Protein AF-A0AAW0Y5A7-F1 (afdb_monomer_lite)

Foldseek 3Di:
DPPLLVVLVVVLVVLLVLLLVQFQVLDPVNLVVLVVVLVVLVVCLVDCVCVVNPVLSSLLSSLSSLLSNLRNLFLVLDPVSVVSLVVQVVVDDPVCPSCAPQSVVSSVNSVCRNCPVNSQKTFANPPQLSVLCCLLSVSDGARDPPGCPPHRNVSVVSNVVRIAGFFAWEAEPVPRHTAKWKKKWFFDDDPVDDGDIDIDIDRDGDGDLVGTAKIWTQPDPQDGQWDIDIDGPVDPSSVVVSVCSVVVSHHHIYGAFQAETPPPDDDPVLRVVSSVLLVDPPCLQVDDLVNSCSRGYPCNVVSCCQLVVPDDDDDDDDDDDDDDDDDDDDDDDDDDDDDDDDDDDDDDDDPDPDPPPPPDDPVRVVVSSQLSSQVSLCRNLVDPVSSVLSVLLVVLLVCVLVQDLPSLVSLVSLVVVLVVQVVLVVVLVVVVPPPPDDDDDPDDRPPPSDHNVVSVVSLVSLVVVLVVCCVVCLVVLVCQLVVPPPDDHGSSNSSNCSSQVPDHNVLQPDDDPLVDLVVQLVSCVVVVGDPVSSVVNSCSSPVD

Secondary structure (DSSP, 8-state):
--HHHHHHHHHHHHHHHHHHHTTT---HHHHHHHHHHHHHHHHHTTSTHHHHS-HHHHHHHHHHHHHHHHHHTTTT--HHHHHHHHHHHHT-STT-TT--HHHHHHHHHHHHHHTGGGGTEEE--SHHHHHHHHHHT-S---SSTT--SSS-GGGGGGGGGGEEE-EE-EEETTT-SB--EEEEEEEPP-SS-SS-EEEEEESEEPPPGGGEEEEEES--TTT--B--EEEETTSTHHHHHHHHHHH---EEEPBPTT---SSS-S-HHHHHHHHHHHH-SSTTTT--HHHHHHHSGGGHHHHHHHHTT-S-PPP----------------------------------------------HHHHHHHHHHHHHHHHHHHH--THHHHHHHHHHHHHHHHHTT-TTTHHHHHHHHHHHHHHHHHHHHHHHHTTS-SS----S------SS-HHHHHHHHHHHHHHHHHHHHHHHHHHHHHHTT--SSPPPHHHHHHHHHHTPPPGGGS---S-SS-HHHHHHHHHHTT--HHHHHHHHHHHH--

Sequence (544 aa):
MSTEEAYYNILAGACMVIGLKFAGSSNSEAFQILWKYTRMFTNFTKRSVAELAGKSTIETCLNVILLSLSMVMAGTGDLDVLRIIRYLRSRVGPSNSTVGYGSHLTIHMALGFLYLGGGRFSLGTSNMAIAALLIACFPKFPTHSNDNRYHLQALRHLYVLAAEPRLLMPVDVDTGRLCQVNVTVRFSDTHQYKNQSYEAMAPLMLPELSKLSQVIIEGDAANHRYWPVRFSSQNKTWSVLETILRSGEGLSVKLKDGRYPYGDAPSGFQVQLAHLLTQDKSARWTMKGCVLEEVSGCSARLVSTLVGGSSPFPASSAASISSSSRVPSAATISSSSRVSSTSSTTTTTSTSTSASHLKLDDGEAAFTQALVTIIYEYLSVGKPQAITNWLAALQGVRRVSVLSQRAGLLLWQVKLIARAAHFLHHLTGSSSESAASSEESIGGEPSPLISAEQALSLNKRLELLTDTWLEEVRDEIVRYLKGETEKQYSAKCSFTLVMRDLPLPVNLNEPEGWSDPLALHAALHRARVPSAAISALSKMLFQS

Organism: Cherax quadricarinatus (NCBI:txid27406)

InterPro domains:
  IPR011989 Armadillo-like helical [G3DSA:1.25.10.10] (1-137)
  IPR024990 Anaphase-promoting complex subunit 1 [PTHR12827] (4-484)
  IPR041221 Anaphase-promoting complex subunit 1, C-terminal [PF18122] (355-491)
  IPR048971 Anaphase-promoting complex subunit 1, beta-sandwich domain [PF21282] (166-255)

Structure (mmCIF, N/CA/C/O backbone):
data_AF-A0AAW0Y5A7-F1
#
_entry.id   AF-A0AAW0Y5A7-F1
#
loop_
_atom_site.group_PDB
_atom_site.id
_atom_site.type_symbol
_atom_site.label_atom_id
_atom_site.label_alt_id
_atom_site.label_comp_id
_atom_site.label_asym_id
_atom_site.label_entity_id
_atom_site.label_seq_id
_atom_site.pdbx_PDB_ins_code
_atom_site.Cartn_x
_atom_site.Cartn_y
_atom_site.Cartn_z
_atom_site.occupancy
_atom_site.B_iso_or_equiv
_atom_site.auth_seq_id
_atom_site.auth_comp_id
_atom_site.auth_asym_id
_atom_site.auth_atom_id
_atom_site.pdbx_PDB_model_num
ATOM 1 N N . MET A 1 1 ? 31.344 0.949 -37.507 1.00 56.44 1 MET A N 1
ATOM 2 C CA . MET A 1 1 ? 30.923 1.729 -36.329 1.00 56.44 1 MET A CA 1
ATOM 3 C C . MET A 1 1 ? 32.080 2.607 -35.933 1.00 56.44 1 MET A C 1
ATOM 5 O O . MET A 1 1 ? 33.182 2.083 -35.785 1.00 56.44 1 MET A O 1
ATOM 9 N N . SER A 1 2 ? 31.850 3.908 -35.803 1.00 76.38 2 SER A N 1
ATOM 10 C CA . SER A 1 2 ? 32.816 4.779 -35.132 1.00 76.38 2 SER A CA 1
ATOM 11 C C . SER A 1 2 ? 32.939 4.355 -33.659 1.00 76.38 2 SER A C 1
ATOM 13 O O . SER A 1 2 ? 32.022 3.757 -33.087 1.00 76.38 2 SER A O 1
ATOM 15 N N . THR A 1 3 ? 34.083 4.616 -33.029 1.00 82.44 3 THR A N 1
ATOM 16 C CA . THR A 1 3 ? 34.303 4.305 -31.603 1.00 82.44 3 THR A CA 1
ATOM 17 C C . THR A 1 3 ? 33.256 4.977 -30.705 1.00 82.44 3 THR A C 1
ATOM 19 O O . THR A 1 3 ? 32.826 4.399 -29.706 1.00 82.44 3 THR A O 1
ATOM 22 N N . GLU A 1 4 ? 32.774 6.153 -31.108 1.00 82.69 4 GLU A N 1
ATOM 23 C CA . GLU A 1 4 ? 31.716 6.905 -30.429 1.00 82.69 4 GLU A CA 1
ATOM 24 C C . GLU A 1 4 ? 30.337 6.234 -30.532 1.00 82.69 4 GLU A C 1
ATOM 26 O O . GLU A 1 4 ? 29.626 6.122 -29.532 1.00 82.69 4 GLU A O 1
ATOM 31 N N . GLU A 1 5 ? 29.963 5.708 -31.704 1.00 85.19 5 GLU A N 1
ATOM 32 C CA . GLU A 1 5 ? 28.723 4.934 -31.871 1.00 85.19 5 GLU A CA 1
ATOM 33 C C . GLU A 1 5 ? 28.706 3.693 -30.975 1.00 85.19 5 GLU A C 1
ATOM 35 O O . GLU A 1 5 ? 27.681 3.367 -30.369 1.00 85.19 5 GLU A O 1
ATOM 40 N N . ALA A 1 6 ? 29.836 2.986 -30.881 1.00 89.62 6 ALA A N 1
ATOM 41 C CA . ALA A 1 6 ? 29.956 1.822 -30.010 1.00 89.62 6 ALA A CA 1
ATOM 42 C C . ALA A 1 6 ? 29.779 2.211 -28.537 1.00 89.62 6 ALA A C 1
ATOM 44 O O . ALA A 1 6 ? 29.005 1.569 -27.824 1.00 89.62 6 ALA A O 1
ATOM 45 N N . TYR A 1 7 ? 30.411 3.304 -28.107 1.00 90.62 7 TYR A N 1
ATOM 46 C CA . TYR A 1 7 ? 30.301 3.815 -26.743 1.00 90.62 7 TYR A CA 1
ATOM 47 C C . TYR A 1 7 ? 28.847 4.114 -26.338 1.00 90.62 7 TYR A C 1
ATOM 49 O O . TYR A 1 7 ? 28.381 3.639 -25.298 1.00 90.62 7 TYR A O 1
ATOM 57 N N . TYR A 1 8 ? 28.090 4.833 -27.173 1.00 90.19 8 TYR A N 1
ATOM 58 C CA . TYR A 1 8 ? 26.700 5.176 -26.851 1.00 90.19 8 TYR A CA 1
ATOM 59 C C . TYR A 1 8 ? 25.761 3.967 -26.842 1.00 90.19 8 TYR A C 1
ATOM 61 O O . TYR A 1 8 ? 24.859 3.911 -26.005 1.00 90.19 8 TYR A O 1
ATOM 69 N N . ASN A 1 9 ? 25.974 2.992 -27.728 1.00 92.19 9 ASN A N 1
ATOM 70 C CA . ASN A 1 9 ? 25.183 1.760 -27.737 1.00 92.19 9 ASN A CA 1
ATOM 71 C C . ASN A 1 9 ? 25.470 0.885 -26.506 1.00 92.19 9 ASN A C 1
ATOM 73 O O . ASN A 1 9 ? 24.534 0.338 -25.922 1.00 92.19 9 ASN A O 1
ATOM 77 N N . ILE A 1 10 ? 26.733 0.796 -26.069 1.00 94.69 10 ILE A N 1
ATOM 78 C CA . ILE A 1 10 ? 27.102 0.104 -24.823 1.00 94.69 10 ILE A CA 1
ATOM 79 C C . ILE A 1 10 ? 26.416 0.777 -23.629 1.00 94.69 10 ILE A C 1
ATOM 81 O O . ILE A 1 10 ? 25.827 0.096 -22.788 1.00 94.69 10 ILE A O 1
ATOM 85 N N . LEU A 1 11 ? 26.425 2.111 -23.582 1.00 94.25 11 LEU A N 1
ATOM 86 C CA . LEU A 1 11 ? 25.791 2.869 -22.506 1.00 94.25 11 LEU A CA 1
ATOM 87 C C . LEU A 1 11 ? 24.265 2.680 -22.474 1.00 94.25 11 LEU A C 1
ATOM 89 O O . LEU A 1 11 ? 23.691 2.466 -21.403 1.00 94.25 11 LEU A O 1
ATOM 93 N N . ALA A 1 12 ? 23.607 2.708 -23.636 1.00 94.12 12 ALA A N 1
ATOM 94 C CA . ALA A 1 12 ? 22.174 2.441 -23.745 1.00 94.12 12 ALA A CA 1
ATOM 95 C C . ALA A 1 12 ? 21.827 0.999 -23.336 1.00 94.12 12 ALA A C 1
ATOM 97 O O . ALA A 1 12 ? 20.859 0.785 -22.606 1.00 94.12 12 ALA A O 1
ATOM 98 N N . GLY A 1 13 ? 22.646 0.021 -23.737 1.00 95.19 13 GLY A N 1
ATOM 99 C CA . GLY A 1 13 ? 22.505 -1.375 -23.319 1.00 95.19 13 GLY A CA 1
ATOM 100 C C . GLY A 1 13 ? 22.640 -1.553 -21.805 1.00 95.19 13 GLY A C 1
ATOM 101 O O . GLY A 1 13 ? 21.809 -2.217 -21.189 1.00 95.19 13 GLY A O 1
ATOM 102 N N . ALA A 1 14 ? 23.621 -0.897 -21.179 1.00 96.12 14 ALA A N 1
ATOM 103 C CA . ALA A 1 14 ? 23.781 -0.914 -19.725 1.00 96.12 14 ALA A CA 1
ATOM 104 C C . ALA A 1 14 ? 22.557 -0.318 -19.002 1.00 96.12 14 ALA A C 1
ATOM 106 O O . ALA A 1 14 ? 22.069 -0.898 -18.032 1.00 96.12 14 ALA A O 1
ATOM 107 N N . CYS A 1 15 ? 22.010 0.793 -19.508 1.00 96.19 15 CYS A N 1
ATOM 108 C CA . CYS A 1 15 ? 20.777 1.386 -18.980 1.00 96.19 15 CYS A CA 1
ATOM 109 C C . CYS A 1 15 ? 19.575 0.435 -19.108 1.00 96.19 15 CYS A C 1
ATOM 111 O O . CYS A 1 15 ? 18.790 0.320 -18.167 1.00 96.19 15 CYS A O 1
ATOM 113 N N . MET A 1 16 ? 19.470 -0.294 -20.225 1.00 95.62 16 MET A N 1
ATOM 114 C CA . MET A 1 16 ? 18.424 -1.300 -20.436 1.00 95.62 16 MET A CA 1
ATOM 115 C C . MET A 1 16 ? 18.487 -2.430 -19.413 1.00 95.62 16 MET A C 1
ATOM 117 O O . MET A 1 16 ? 17.465 -2.812 -18.846 1.00 95.62 16 MET A O 1
ATOM 121 N N . VAL A 1 17 ? 19.687 -2.933 -19.126 1.00 96.06 17 VAL A N 1
ATOM 122 C CA . VAL A 1 17 ? 19.883 -3.982 -18.116 1.00 96.06 17 VAL A CA 1
ATOM 123 C C . VAL A 1 17 ? 19.486 -3.489 -16.721 1.00 96.06 17 VAL A C 1
ATOM 125 O O . VAL A 1 17 ? 18.835 -4.225 -15.981 1.00 96.06 17 VAL A O 1
ATOM 128 N N . ILE A 1 18 ? 19.806 -2.237 -16.371 1.00 95.81 18 ILE A N 1
ATOM 129 C CA . ILE A 1 18 ? 19.345 -1.618 -15.115 1.00 95.81 18 ILE A CA 1
ATOM 130 C C . ILE A 1 18 ? 17.810 -1.556 -15.082 1.00 95.81 18 ILE A C 1
ATOM 132 O O . ILE A 1 18 ? 17.209 -1.914 -14.068 1.00 95.81 18 ILE A O 1
ATOM 136 N N . GLY A 1 19 ? 17.183 -1.160 -16.194 1.00 95.56 19 GLY A N 1
ATOM 137 C CA . GLY A 1 19 ? 15.727 -1.118 -16.339 1.00 95.56 19 GLY A CA 1
ATOM 138 C C . GLY A 1 19 ? 15.056 -2.476 -16.126 1.00 95.56 19 GLY A C 1
ATOM 139 O O . GLY A 1 19 ? 14.066 -2.558 -15.406 1.00 95.56 19 GLY A O 1
ATOM 140 N N . LEU A 1 20 ? 15.624 -3.547 -16.689 1.00 95.19 20 LEU A N 1
ATOM 141 C CA . LEU A 1 20 ? 15.127 -4.917 -16.514 1.00 95.19 20 LEU A CA 1
ATOM 142 C C . LEU A 1 20 ? 15.342 -5.440 -15.088 1.00 95.19 20 LEU A C 1
ATOM 144 O O . LEU A 1 20 ? 14.460 -6.091 -14.534 1.00 95.19 20 LEU A O 1
ATOM 148 N N . LYS A 1 21 ? 16.493 -5.138 -14.473 1.00 94.00 21 LYS A N 1
ATOM 149 C CA . LYS A 1 21 ? 16.820 -5.579 -13.107 1.00 94.00 21 LYS A CA 1
ATOM 150 C C . LYS A 1 21 ? 15.901 -4.955 -12.053 1.00 94.00 21 LYS A C 1
ATOM 152 O O . LYS A 1 21 ? 15.527 -5.629 -11.097 1.00 94.00 21 LYS A O 1
ATOM 157 N N . PHE A 1 22 ? 15.568 -3.674 -12.209 1.00 94.19 22 PHE A N 1
ATOM 158 C CA . PHE A 1 22 ? 14.745 -2.914 -11.261 1.00 94.19 22 PHE A CA 1
ATOM 159 C C . PHE A 1 22 ? 13.343 -2.606 -11.801 1.00 94.19 22 PHE A C 1
ATOM 161 O O . PHE A 1 22 ? 12.724 -1.624 -11.379 1.00 94.19 22 PHE A O 1
ATOM 168 N N . ALA A 1 23 ? 12.833 -3.431 -12.721 1.00 94.69 23 ALA A N 1
ATOM 169 C CA . ALA A 1 23 ? 11.511 -3.236 -13.302 1.00 94.69 23 ALA A CA 1
ATOM 170 C C . ALA A 1 23 ? 10.439 -3.170 -12.200 1.00 94.69 23 ALA A C 1
ATOM 172 O O . ALA A 1 23 ? 10.422 -3.977 -11.267 1.00 94.69 23 ALA A O 1
ATOM 173 N N . GLY A 1 24 ? 9.601 -2.133 -12.259 1.00 92.00 24 GLY A N 1
ATOM 174 C CA . GLY A 1 24 ? 8.500 -1.896 -11.328 1.00 92.00 24 GLY A CA 1
ATOM 175 C C . GLY A 1 24 ? 8.884 -1.826 -9.845 1.00 92.00 24 GLY A C 1
ATOM 176 O O . GLY A 1 24 ? 8.023 -2.048 -8.997 1.00 92.00 24 GLY A O 1
ATOM 177 N N . SER A 1 25 ? 10.155 -1.585 -9.507 1.00 89.81 25 SER A N 1
ATOM 178 C CA . SER A 1 25 ? 10.628 -1.548 -8.111 1.00 89.81 25 SER A CA 1
ATOM 179 C C . SER A 1 25 ? 10.602 -0.145 -7.496 1.00 89.81 25 SER A C 1
ATOM 181 O O . SER A 1 25 ? 10.793 -0.008 -6.294 1.00 89.81 25 SER A O 1
ATOM 183 N N . SER A 1 26 ? 10.399 0.901 -8.305 1.00 90.69 26 SER A N 1
ATOM 184 C CA . SER A 1 26 ? 10.417 2.303 -7.867 1.00 90.69 26 SER A CA 1
ATOM 185 C C . SER A 1 26 ? 11.676 2.725 -7.081 1.00 90.69 26 SER A C 1
ATOM 187 O O . SER A 1 26 ? 11.610 3.577 -6.197 1.00 90.69 26 SER A O 1
ATOM 189 N N . ASN A 1 27 ? 12.838 2.137 -7.393 1.00 91.88 27 ASN A N 1
ATOM 190 C CA . ASN A 1 27 ? 14.091 2.437 -6.695 1.00 91.88 27 ASN A CA 1
ATOM 191 C C . ASN A 1 27 ? 14.619 3.837 -7.075 1.00 91.88 27 ASN A C 1
ATOM 193 O O . ASN A 1 27 ? 14.824 4.136 -8.257 1.00 91.88 27 ASN A O 1
ATOM 197 N N . SER A 1 28 ? 14.874 4.673 -6.065 1.00 91.44 28 SER A N 1
ATOM 198 C CA . SER A 1 28 ? 15.345 6.053 -6.216 1.00 91.44 28 SER A CA 1
ATOM 199 C C . SER A 1 28 ? 16.759 6.160 -6.802 1.00 91.44 28 SER A C 1
ATOM 201 O O . SER A 1 28 ? 17.012 7.052 -7.611 1.00 91.44 28 SER A O 1
ATOM 203 N N . GLU A 1 29 ? 17.675 5.249 -6.470 1.00 93.69 29 GLU A N 1
ATOM 204 C CA . GLU A 1 29 ? 19.053 5.273 -6.981 1.00 93.69 29 GLU A CA 1
ATOM 205 C C . GLU A 1 29 ? 19.098 4.940 -8.476 1.00 93.69 29 GLU A C 1
ATOM 207 O O . GLU A 1 29 ? 19.699 5.664 -9.277 1.00 93.69 29 GLU A O 1
ATOM 212 N N . ALA A 1 30 ? 18.395 3.875 -8.876 1.00 94.81 30 ALA A N 1
ATOM 213 C CA . ALA A 1 30 ? 18.281 3.482 -10.279 1.00 94.81 30 ALA A CA 1
ATOM 214 C C . ALA A 1 30 ? 17.618 4.591 -11.113 1.00 94.81 30 ALA A C 1
ATOM 216 O O . ALA A 1 30 ? 18.077 4.902 -12.217 1.00 94.81 30 ALA A O 1
ATOM 217 N N . PHE A 1 31 ? 16.587 5.234 -10.555 1.00 95.62 31 PHE A N 1
ATOM 218 C CA . PHE A 1 31 ? 15.935 6.389 -11.161 1.00 95.62 31 PHE A CA 1
ATOM 219 C C . PHE A 1 31 ? 16.917 7.538 -11.407 1.00 95.62 31 PHE A C 1
ATOM 221 O O . PHE A 1 31 ? 17.007 8.029 -12.531 1.00 95.62 31 PHE A O 1
ATOM 228 N N . GLN A 1 32 ? 17.697 7.941 -10.401 1.00 96.25 32 GLN A N 1
ATOM 229 C CA . GLN A 1 32 ? 18.639 9.059 -10.523 1.00 96.25 32 GLN A CA 1
ATOM 230 C C . GLN A 1 32 ? 19.707 8.814 -11.599 1.00 96.25 32 GLN A C 1
ATOM 232 O O . GLN A 1 32 ? 20.021 9.722 -12.378 1.00 96.25 32 GLN A O 1
ATOM 237 N N . ILE A 1 33 ? 20.237 7.589 -11.685 1.00 96.25 33 ILE A N 1
ATOM 238 C CA . ILE A 1 33 ? 21.233 7.212 -12.697 1.00 96.25 33 ILE A CA 1
ATOM 239 C C . ILE A 1 33 ? 20.629 7.303 -14.104 1.00 96.25 33 ILE A C 1
ATOM 241 O O . ILE A 1 33 ? 21.183 7.978 -14.979 1.00 96.25 33 ILE A O 1
ATOM 245 N N . LEU A 1 34 ? 19.472 6.673 -14.326 1.00 96.06 34 LEU A N 1
ATOM 246 C CA . LEU A 1 34 ? 18.795 6.687 -15.626 1.00 96.06 34 LEU A CA 1
ATOM 247 C C . LEU A 1 34 ? 18.336 8.099 -16.013 1.00 96.06 34 LEU A C 1
ATOM 249 O O . LEU A 1 34 ? 18.455 8.497 -17.174 1.00 96.06 34 LEU A O 1
ATOM 253 N N . TRP A 1 35 ? 17.883 8.894 -15.047 1.00 96.19 35 TRP A N 1
ATOM 254 C CA . TRP A 1 35 ? 17.499 10.289 -15.242 1.00 96.19 35 TRP A CA 1
ATOM 255 C C . TRP A 1 35 ? 18.679 11.157 -15.691 1.00 96.19 35 TRP A C 1
ATOM 257 O O . TRP A 1 35 ? 18.558 11.939 -16.643 1.00 96.19 35 TRP A O 1
ATOM 267 N N . LYS A 1 36 ? 19.850 10.982 -15.063 1.00 95.69 36 LYS A N 1
ATOM 268 C CA . LYS A 1 36 ? 21.093 11.666 -15.446 1.00 95.69 36 LYS A CA 1
ATOM 269 C C . LYS A 1 36 ? 21.465 11.359 -16.898 1.00 95.69 36 LYS A C 1
ATOM 271 O O . LYS A 1 36 ? 21.720 12.291 -17.665 1.00 95.69 36 LYS A O 1
ATOM 276 N N . TYR A 1 37 ? 21.444 10.085 -17.294 1.00 94.69 37 TYR A N 1
ATOM 277 C CA . TYR A 1 37 ? 21.737 9.695 -18.675 1.00 94.69 37 TYR A CA 1
ATOM 278 C C . TYR A 1 37 ? 20.671 10.191 -19.655 1.00 94.69 37 TYR A C 1
ATOM 280 O O . TYR A 1 37 ? 21.016 10.742 -20.696 1.00 94.69 37 TYR A O 1
ATOM 288 N N . THR A 1 38 ? 19.387 10.127 -19.304 1.00 94.06 38 THR A N 1
ATOM 289 C CA . THR A 1 38 ? 18.304 10.656 -20.151 1.00 94.06 38 THR A CA 1
ATOM 290 C C . THR A 1 38 ? 18.513 12.142 -20.461 1.00 94.06 38 THR A C 1
ATOM 292 O O . THR A 1 38 ? 18.435 12.557 -21.621 1.00 94.06 38 THR A O 1
ATOM 295 N N . ARG A 1 39 ? 18.859 12.956 -19.453 1.00 92.56 39 ARG A N 1
ATOM 296 C CA . ARG A 1 39 ? 19.177 14.383 -19.645 1.00 92.56 39 ARG A CA 1
ATOM 297 C C . ARG A 1 39 ? 20.427 14.595 -20.499 1.00 92.56 39 ARG A C 1
ATOM 299 O O . ARG A 1 39 ? 20.427 15.469 -21.366 1.00 92.56 39 ARG A O 1
ATOM 306 N N . MET A 1 40 ? 21.470 13.796 -20.281 1.00 91.06 40 MET A N 1
ATOM 307 C CA . MET A 1 40 ? 22.704 13.841 -21.071 1.00 91.06 40 MET A CA 1
ATOM 308 C C . MET A 1 40 ? 22.424 13.586 -22.560 1.00 91.06 40 MET A C 1
ATOM 310 O O . MET A 1 40 ? 22.776 14.421 -23.393 1.00 91.06 40 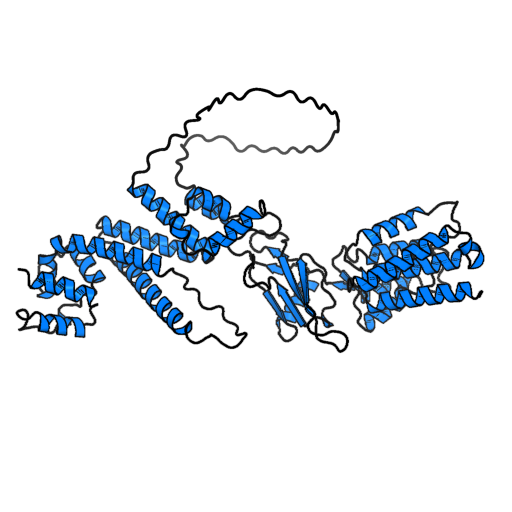MET A O 1
ATOM 314 N N . PHE A 1 41 ? 21.707 12.508 -22.892 1.00 89.62 41 PHE A N 1
ATOM 315 C CA . PHE A 1 41 ? 21.346 12.171 -24.275 1.00 89.62 41 PHE A CA 1
ATOM 316 C C . PHE A 1 41 ? 20.380 13.186 -24.902 1.00 89.62 41 PHE A C 1
ATOM 318 O O . PHE A 1 41 ? 20.531 13.537 -26.071 1.00 89.62 41 PHE A O 1
ATOM 325 N N . THR A 1 42 ? 19.449 13.739 -24.120 1.00 88.50 42 THR A N 1
ATOM 326 C CA . THR A 1 42 ? 18.548 14.805 -24.591 1.00 88.50 42 THR A CA 1
ATOM 327 C C . THR A 1 42 ? 19.318 16.076 -24.976 1.00 88.50 42 THR A C 1
ATOM 329 O O . THR A 1 42 ? 18.969 16.755 -25.945 1.00 88.50 42 THR A O 1
ATOM 332 N N . ASN A 1 43 ? 20.383 16.407 -24.239 1.00 86.25 43 ASN A N 1
ATOM 333 C CA . ASN A 1 43 ? 21.253 17.539 -24.560 1.00 86.25 43 ASN A CA 1
ATOM 334 C C . ASN A 1 43 ? 22.141 17.263 -25.780 1.00 86.25 43 ASN A C 1
ATOM 336 O O . ASN A 1 43 ? 22.416 18.187 -26.546 1.00 86.25 43 ASN A O 1
ATOM 340 N N . PHE A 1 44 ? 22.560 16.013 -25.992 1.00 82.94 44 PHE A N 1
ATOM 341 C CA . PHE A 1 44 ? 23.340 15.630 -27.170 1.00 82.94 44 PHE A CA 1
ATOM 342 C C . PHE A 1 44 ? 22.567 15.776 -28.473 1.00 82.94 44 PHE A C 1
ATOM 344 O O . PHE A 1 44 ? 23.160 16.217 -29.453 1.00 82.94 44 PHE A O 1
ATOM 351 N N . THR A 1 45 ? 21.249 15.550 -28.482 1.00 75.12 45 THR A N 1
ATOM 352 C CA . THR A 1 45 ? 20.446 15.796 -29.692 1.00 75.12 45 THR A CA 1
ATOM 353 C C . THR A 1 45 ? 20.474 17.264 -30.150 1.00 75.12 45 THR A C 1
ATOM 355 O O . THR A 1 45 ? 20.190 17.542 -31.308 1.00 75.12 45 THR A O 1
ATOM 358 N N . LYS A 1 46 ? 20.807 18.216 -29.265 1.00 71.88 46 LYS A N 1
ATOM 359 C CA . LYS A 1 46 ? 20.856 19.657 -29.581 1.00 71.88 46 LYS A CA 1
ATOM 360 C C . LYS A 1 46 ? 22.234 20.147 -30.048 1.00 71.88 46 LYS A C 1
ATOM 362 O O . LYS A 1 46 ? 22.343 21.297 -30.459 1.00 71.88 46 LYS A O 1
ATOM 367 N N . ARG A 1 47 ? 23.291 19.336 -29.923 1.00 73.12 47 ARG A N 1
ATOM 368 C CA . ARG A 1 47 ? 24.688 19.734 -30.188 1.00 73.12 47 ARG A CA 1
ATOM 369 C C . ARG A 1 47 ? 25.232 19.050 -31.449 1.00 73.12 47 ARG A C 1
ATOM 371 O O . ARG A 1 47 ? 24.747 17.992 -31.837 1.00 73.12 47 ARG A O 1
ATOM 378 N N . SER A 1 48 ? 26.301 19.605 -32.027 1.00 61.44 48 SER A N 1
ATOM 379 C CA . SER A 1 48 ? 27.024 19.041 -33.188 1.00 61.44 48 SER A CA 1
ATOM 380 C C . SER A 1 48 ? 27.615 17.641 -32.949 1.00 61.44 48 SER A C 1
ATOM 382 O O . SER A 1 48 ? 27.940 16.940 -33.898 1.00 61.44 48 SER A O 1
ATOM 384 N N . VAL A 1 49 ? 27.672 17.178 -31.694 1.00 63.47 49 VAL A N 1
ATOM 385 C CA . VAL A 1 49 ? 28.031 15.794 -31.318 1.00 63.47 49 VAL A CA 1
ATOM 386 C C . VAL A 1 49 ? 27.122 14.762 -32.003 1.00 63.47 49 VAL A C 1
ATOM 388 O O . VAL A 1 49 ? 27.547 13.646 -32.290 1.00 63.47 49 VAL A O 1
ATOM 391 N N . ALA A 1 50 ? 25.882 15.139 -32.335 1.00 64.94 50 ALA A N 1
ATOM 392 C CA . ALA A 1 50 ? 24.967 14.252 -33.042 1.00 64.94 50 ALA A CA 1
ATOM 393 C C . ALA A 1 50 ? 25.321 14.009 -34.516 1.00 64.94 50 ALA A C 1
ATOM 395 O O . ALA A 1 50 ? 24.832 13.050 -35.110 1.00 64.94 50 ALA A O 1
ATOM 396 N N . GLU A 1 51 ? 26.172 14.844 -35.107 1.00 66.44 51 GLU A N 1
ATOM 397 C CA . GLU A 1 51 ? 26.651 14.665 -36.482 1.00 66.44 51 GLU A CA 1
ATOM 398 C C . GLU A 1 51 ? 27.834 13.697 -36.553 1.00 66.44 51 GLU A C 1
ATOM 400 O O . GLU A 1 51 ? 27.964 12.987 -37.544 1.00 66.44 51 GLU A O 1
ATOM 405 N N . LEU A 1 52 ? 28.622 13.593 -35.477 1.00 68.94 52 LEU A N 1
ATOM 406 C CA . LEU A 1 52 ? 29.803 12.726 -35.398 1.00 68.94 52 LEU A CA 1
ATOM 407 C C . LEU A 1 52 ? 29.447 11.256 -35.101 1.00 68.94 52 LEU A C 1
ATOM 409 O O . LEU A 1 52 ? 30.015 10.339 -35.691 1.00 68.94 52 LEU A O 1
ATOM 413 N N . ALA A 1 53 ? 28.452 11.031 -34.237 1.00 70.12 53 ALA A N 1
ATOM 414 C CA . ALA A 1 53 ? 28.006 9.694 -33.823 1.00 70.12 53 ALA A CA 1
ATOM 415 C C . ALA A 1 53 ? 26.718 9.203 -34.519 1.00 70.12 53 ALA A C 1
ATOM 417 O O . ALA A 1 53 ? 26.197 8.137 -34.192 1.00 70.12 53 ALA A O 1
ATOM 418 N N . GLY A 1 54 ? 26.174 9.987 -35.454 1.00 81.25 54 GLY A N 1
ATOM 419 C CA . GLY A 1 54 ? 24.933 9.681 -36.164 1.00 81.25 54 GLY A CA 1
ATOM 420 C C . GLY A 1 54 ? 23.667 10.046 -35.376 1.00 81.25 54 GLY A C 1
ATOM 421 O O . GLY A 1 54 ? 23.361 9.486 -34.319 1.00 81.25 54 GLY A O 1
ATOM 422 N N . LYS A 1 55 ? 22.862 10.960 -35.937 1.00 83.00 55 LYS A N 1
ATOM 423 C CA . LYS A 1 55 ? 21.632 11.469 -35.299 1.00 83.00 55 LYS A CA 1
ATOM 424 C C . LYS A 1 55 ? 20.606 10.360 -35.022 1.00 83.00 55 LYS A C 1
ATOM 426 O O . LYS A 1 55 ? 19.923 10.399 -34.002 1.00 83.00 55 LYS A O 1
ATOM 431 N N . SER A 1 56 ? 20.519 9.356 -35.898 1.00 85.31 56 SER A N 1
ATOM 432 C CA . SER A 1 56 ? 19.631 8.197 -35.733 1.00 85.31 56 SER A CA 1
ATOM 433 C C . SER A 1 56 ? 20.058 7.298 -34.570 1.00 85.31 56 SER A C 1
ATOM 435 O O . SER A 1 56 ? 19.212 6.898 -33.773 1.00 85.31 56 SER A O 1
ATOM 437 N N . THR A 1 57 ? 21.358 7.025 -34.427 1.00 88.31 57 THR A N 1
ATOM 438 C CA . THR A 1 57 ? 21.909 6.195 -33.346 1.00 88.31 57 THR A CA 1
ATOM 439 C C . THR A 1 57 ? 21.625 6.819 -31.983 1.00 88.31 57 THR A C 1
ATOM 441 O O . THR A 1 57 ? 21.087 6.153 -31.098 1.00 88.31 57 THR A O 1
ATOM 444 N N . ILE A 1 58 ? 21.886 8.121 -31.827 1.00 89.44 58 ILE A N 1
ATOM 445 C CA . ILE A 1 58 ? 21.604 8.844 -30.578 1.00 89.44 58 ILE A CA 1
ATOM 446 C C . ILE A 1 58 ? 20.113 8.819 -30.243 1.00 89.44 58 ILE A C 1
ATOM 448 O O . ILE A 1 58 ? 19.764 8.597 -29.083 1.00 89.44 58 ILE A O 1
ATOM 452 N N . GLU A 1 59 ? 19.236 8.999 -31.234 1.00 89.31 59 GLU A N 1
ATOM 453 C CA . GLU A 1 59 ? 17.790 8.936 -31.009 1.00 89.31 59 GLU A CA 1
ATOM 454 C C . GLU A 1 59 ? 17.358 7.535 -30.553 1.00 89.31 59 GLU A C 1
ATOM 456 O O . GLU A 1 59 ? 16.585 7.401 -29.605 1.00 89.31 59 GLU A O 1
ATOM 461 N N . THR A 1 60 ? 17.906 6.473 -31.153 1.00 91.06 60 THR A N 1
ATOM 462 C CA . THR A 1 60 ? 17.621 5.100 -30.707 1.00 91.06 60 THR A CA 1
ATOM 463 C C . THR A 1 60 ? 18.119 4.827 -29.288 1.00 91.06 60 THR A C 1
ATOM 465 O O . THR A 1 60 ? 17.376 4.248 -28.495 1.00 91.06 60 THR A O 1
ATOM 468 N N . CYS A 1 61 ? 19.314 5.303 -28.925 1.00 92.62 61 CYS A N 1
ATOM 469 C CA . CYS A 1 61 ? 19.845 5.188 -27.566 1.00 92.62 61 CYS A CA 1
ATOM 470 C C . CYS A 1 61 ? 18.982 5.951 -26.554 1.00 92.62 61 CYS A C 1
ATOM 472 O O . CYS A 1 61 ? 18.659 5.415 -25.495 1.00 92.62 61 CYS A O 1
ATOM 474 N N . LEU A 1 62 ? 18.556 7.172 -26.892 1.00 93.25 62 LEU A N 1
ATOM 475 C CA . LEU A 1 62 ? 17.665 7.976 -26.056 1.00 93.25 62 LEU A CA 1
ATOM 476 C C . LEU A 1 62 ? 16.331 7.257 -25.806 1.00 93.25 62 LEU A C 1
ATOM 478 O O . LEU A 1 62 ? 15.879 7.193 -24.665 1.00 93.25 62 LEU A O 1
ATOM 482 N N . ASN A 1 63 ? 15.740 6.665 -26.846 1.00 93.75 63 ASN A N 1
ATOM 483 C CA . ASN A 1 63 ? 14.500 5.895 -26.741 1.00 93.75 63 ASN A CA 1
ATOM 484 C C . ASN A 1 63 ? 14.654 4.652 -25.849 1.00 93.75 63 ASN A C 1
ATOM 486 O O . ASN A 1 63 ? 13.773 4.367 -25.039 1.00 93.75 63 ASN A O 1
ATOM 490 N N . VAL A 1 64 ? 15.779 3.937 -25.947 1.00 95.81 64 VAL A N 1
ATOM 491 C CA . VAL A 1 64 ? 16.083 2.783 -25.082 1.00 95.81 64 VAL A CA 1
ATOM 492 C C . VAL A 1 64 ? 16.236 3.204 -23.619 1.00 95.81 64 VAL A C 1
ATOM 494 O O . VAL A 1 64 ? 15.659 2.573 -22.733 1.00 95.81 64 VAL A O 1
ATOM 497 N N . ILE A 1 65 ? 16.967 4.287 -23.349 1.00 96.38 65 ILE A N 1
ATOM 498 C CA . ILE A 1 65 ? 17.158 4.798 -21.984 1.00 96.38 65 ILE A CA 1
ATOM 499 C C . ILE A 1 65 ? 15.824 5.285 -21.402 1.00 96.38 65 ILE A C 1
ATOM 501 O O . ILE A 1 65 ? 15.521 4.986 -20.249 1.00 96.38 65 ILE A O 1
ATOM 505 N N . LEU A 1 66 ? 14.995 5.963 -22.203 1.00 96.00 66 LEU A N 1
ATOM 506 C CA . LEU A 1 66 ? 13.650 6.382 -21.805 1.00 96.00 66 LEU A CA 1
ATOM 507 C C . LEU A 1 66 ? 12.763 5.180 -21.454 1.00 96.00 66 LEU A C 1
ATOM 509 O O . LEU A 1 66 ? 12.099 5.191 -20.420 1.00 96.00 66 LEU A O 1
ATOM 513 N N . LEU A 1 67 ? 12.777 4.134 -22.285 1.00 96.00 67 LEU A N 1
ATOM 514 C CA . LEU A 1 67 ? 12.038 2.901 -22.019 1.00 96.00 67 LEU A CA 1
ATOM 515 C C . LEU A 1 67 ? 12.517 2.242 -20.719 1.00 96.00 67 LEU A C 1
ATOM 517 O O . LEU A 1 67 ? 11.700 1.803 -19.915 1.00 96.00 67 LEU A O 1
ATOM 521 N N . SER A 1 68 ? 13.829 2.246 -20.479 1.00 96.69 68 SER A N 1
ATOM 522 C CA . SER A 1 68 ? 14.448 1.734 -19.250 1.00 96.69 68 SER A CA 1
ATOM 523 C C . SER A 1 68 ? 13.990 2.507 -18.015 1.00 96.69 68 SER A C 1
ATOM 525 O O . SER A 1 68 ? 13.598 1.904 -17.020 1.00 96.69 68 SER A O 1
ATOM 527 N N . LEU A 1 69 ? 13.987 3.839 -18.094 1.00 96.25 69 LEU A N 1
ATOM 528 C CA . LEU A 1 69 ? 13.518 4.726 -17.030 1.00 96.25 69 LEU A CA 1
ATOM 529 C C . LEU A 1 69 ? 12.039 4.470 -16.698 1.00 96.25 69 LEU A C 1
ATOM 531 O O . LEU A 1 69 ? 11.686 4.324 -15.527 1.00 96.25 69 LEU A O 1
ATOM 535 N N . SER A 1 70 ? 11.193 4.343 -17.724 1.00 96.00 70 SER A N 1
ATOM 536 C CA . SER A 1 70 ? 9.779 3.999 -17.555 1.00 96.00 70 SER A CA 1
ATOM 537 C C . SER A 1 70 ? 9.553 2.588 -17.011 1.00 96.00 70 SER A C 1
ATOM 539 O O . SER A 1 70 ? 8.583 2.383 -16.289 1.00 96.00 70 SER A O 1
ATOM 541 N N . MET A 1 71 ? 10.424 1.618 -17.315 1.00 95.50 71 MET A N 1
ATOM 542 C CA . MET A 1 71 ? 10.334 0.271 -16.735 1.00 95.50 71 MET A CA 1
ATOM 543 C C . MET A 1 71 ? 10.599 0.278 -15.225 1.00 95.50 71 MET A C 1
ATOM 545 O O . MET A 1 71 ? 9.886 -0.404 -14.492 1.00 95.50 71 MET A O 1
ATOM 549 N N . VAL A 1 72 ? 11.564 1.068 -14.734 1.00 96.12 72 VAL A N 1
ATOM 550 C CA . VAL A 1 72 ? 11.837 1.173 -13.284 1.00 96.12 72 VAL A CA 1
ATOM 551 C C . VAL A 1 72 ? 10.667 1.833 -12.543 1.00 96.12 72 VAL A C 1
ATOM 553 O O . VAL A 1 72 ? 10.274 1.362 -11.473 1.00 96.12 72 VAL A O 1
ATOM 556 N N . MET A 1 73 ? 10.081 2.883 -13.129 1.00 95.06 73 MET A N 1
ATOM 557 C CA . MET A 1 73 ? 8.920 3.620 -12.596 1.00 95.06 73 MET A CA 1
ATOM 558 C C . MET A 1 73 ? 7.570 3.066 -13.090 1.00 95.06 73 MET A C 1
ATOM 560 O O . MET A 1 73 ? 6.577 3.791 -13.157 1.00 95.06 73 MET A O 1
ATOM 564 N N . ALA A 1 74 ? 7.508 1.795 -13.492 1.00 96.06 74 ALA A N 1
ATOM 565 C CA . ALA A 1 74 ? 6.297 1.258 -14.099 1.00 96.06 74 ALA A CA 1
ATOM 566 C C . ALA A 1 74 ? 5.112 1.267 -13.116 1.00 96.06 74 ALA A C 1
ATOM 568 O O . ALA A 1 74 ? 5.203 0.726 -12.011 1.00 96.06 74 ALA A O 1
ATOM 569 N N . GLY A 1 75 ? 3.990 1.850 -13.540 1.00 92.38 75 GLY A N 1
ATOM 570 C CA . GLY A 1 75 ? 2.738 1.932 -12.782 1.00 92.38 75 GLY A CA 1
ATOM 571 C C . GLY A 1 75 ? 2.640 3.071 -11.758 1.00 92.38 75 GLY A C 1
ATOM 572 O O . GLY A 1 75 ? 1.535 3.349 -11.304 1.00 92.38 75 GLY A O 1
ATOM 573 N N . THR A 1 76 ? 3.733 3.759 -11.399 1.00 91.44 76 THR A N 1
ATOM 574 C CA . THR A 1 76 ? 3.698 4.812 -10.359 1.00 91.44 76 THR A CA 1
ATOM 575 C C . THR A 1 76 ? 3.190 6.159 -10.866 1.00 91.44 76 THR A C 1
ATOM 577 O O . THR A 1 76 ? 2.707 6.966 -10.074 1.00 91.44 76 THR A O 1
ATOM 580 N N . GLY A 1 77 ? 3.273 6.424 -12.174 1.00 92.00 77 GLY A N 1
ATOM 581 C CA . GLY A 1 77 ? 2.822 7.698 -12.732 1.00 92.00 77 GLY A CA 1
ATOM 582 C C . GLY A 1 77 ? 3.750 8.887 -12.458 1.00 92.00 77 GLY A C 1
ATOM 583 O O . GLY A 1 77 ? 3.253 10.012 -12.393 1.00 92.00 77 GLY A O 1
ATOM 584 N N . ASP A 1 78 ? 5.060 8.666 -12.285 1.00 94.44 78 ASP A N 1
ATOM 585 C CA . ASP A 1 78 ? 6.018 9.727 -11.944 1.00 94.44 78 ASP A CA 1
ATOM 586 C C . ASP A 1 78 ? 5.953 10.952 -12.885 1.00 94.44 78 ASP A C 1
ATOM 588 O O . ASP A 1 78 ? 6.012 10.854 -14.119 1.00 94.44 78 ASP A O 1
ATOM 592 N N . LEU A 1 79 ? 5.840 12.139 -12.279 1.00 95.00 79 LEU A N 1
ATOM 593 C CA . LEU A 1 79 ? 5.598 13.392 -12.993 1.00 95.00 79 LEU A CA 1
ATOM 594 C C . LEU A 1 79 ? 6.807 13.818 -13.830 1.00 95.00 79 LEU A C 1
ATOM 596 O O . LEU A 1 79 ? 6.639 14.395 -14.912 1.00 95.00 79 LEU A O 1
ATOM 600 N N . ASP A 1 80 ? 8.014 13.554 -13.342 1.00 94.75 80 ASP A N 1
ATOM 601 C CA . ASP A 1 80 ? 9.240 13.987 -13.996 1.00 94.75 80 ASP A CA 1
ATOM 602 C C . ASP A 1 80 ? 9.511 13.155 -15.253 1.00 94.75 80 ASP A C 1
ATOM 604 O O . ASP A 1 80 ? 9.751 13.731 -16.325 1.00 94.75 80 ASP A O 1
ATOM 608 N N . VAL A 1 81 ? 9.336 11.829 -15.190 1.00 95.38 81 VAL A N 1
ATOM 609 C CA . VAL A 1 81 ? 9.357 10.975 -16.395 1.00 95.38 81 VAL A CA 1
ATOM 610 C C . VAL A 1 81 ? 8.307 11.436 -17.406 1.00 95.38 81 VAL A C 1
ATOM 612 O O . VAL A 1 81 ? 8.617 11.619 -18.589 1.00 95.38 81 VAL A O 1
ATOM 615 N N . LEU A 1 82 ? 7.078 11.708 -16.956 1.00 96.00 82 LEU A N 1
ATOM 616 C CA . LEU A 1 82 ? 6.002 12.154 -17.839 1.00 96.00 82 LEU A CA 1
ATOM 617 C C . LEU A 1 82 ? 6.325 13.479 -18.546 1.00 96.00 82 LEU A C 1
ATOM 619 O O . LEU A 1 82 ? 6.004 13.643 -19.728 1.00 96.00 82 LEU A O 1
ATOM 623 N N . ARG A 1 83 ? 6.966 14.429 -17.857 1.00 95.69 83 ARG A N 1
ATOM 624 C CA . ARG A 1 83 ? 7.406 15.702 -18.456 1.00 95.69 83 ARG A CA 1
ATOM 625 C C . ARG A 1 83 ? 8.402 15.471 -19.593 1.00 95.69 83 ARG A C 1
ATOM 627 O O . ARG A 1 83 ? 8.234 16.070 -20.657 1.00 95.69 83 ARG A O 1
ATOM 634 N N . ILE A 1 84 ? 9.383 14.582 -19.411 1.00 93.69 84 ILE A N 1
ATOM 635 C CA . ILE A 1 84 ? 10.339 14.233 -20.477 1.00 93.69 84 ILE A CA 1
ATOM 636 C C . ILE A 1 84 ? 9.633 13.537 -21.642 1.00 93.69 84 ILE A C 1
ATOM 638 O O . ILE A 1 84 ? 9.855 13.914 -22.792 1.00 93.69 84 ILE A O 1
ATOM 642 N N . ILE A 1 85 ? 8.744 12.579 -21.371 1.00 94.69 85 ILE A N 1
ATOM 643 C CA . ILE A 1 85 ? 7.970 11.889 -22.415 1.00 94.69 85 ILE A CA 1
ATOM 644 C C . ILE A 1 85 ? 7.177 12.898 -23.258 1.00 94.69 85 ILE A C 1
ATOM 646 O O . ILE A 1 85 ? 7.223 12.847 -24.489 1.00 94.69 85 ILE A O 1
ATOM 650 N N . ARG A 1 86 ? 6.482 13.854 -22.622 1.00 93.75 86 ARG A N 1
ATOM 651 C CA . ARG A 1 86 ? 5.744 14.912 -23.340 1.00 93.75 86 ARG A CA 1
ATOM 652 C C . ARG A 1 86 ? 6.672 15.788 -24.177 1.00 93.75 86 ARG A C 1
ATOM 654 O O . ARG A 1 86 ? 6.326 16.107 -25.313 1.00 93.75 86 ARG A O 1
ATOM 661 N N . TYR A 1 87 ? 7.834 16.150 -23.636 1.00 91.62 87 TYR A N 1
ATOM 662 C CA . TYR A 1 87 ? 8.838 16.928 -24.355 1.00 91.62 87 TYR A CA 1
ATOM 663 C C . TYR A 1 87 ? 9.334 16.189 -25.607 1.00 91.62 87 TYR A C 1
ATOM 665 O O . TYR A 1 87 ? 9.293 16.752 -26.701 1.00 91.62 87 TYR A O 1
ATOM 673 N N . LEU A 1 88 ? 9.718 14.915 -25.484 1.00 89.94 88 LEU A N 1
ATOM 674 C CA . LEU A 1 88 ? 10.186 14.106 -26.615 1.00 89.94 88 LEU A CA 1
ATOM 675 C C . LEU A 1 88 ? 9.084 13.905 -27.660 1.00 89.94 88 LEU A C 1
ATOM 677 O O . LEU A 1 88 ? 9.344 14.050 -28.853 1.00 89.94 88 LEU A O 1
ATOM 681 N N . ARG A 1 89 ? 7.836 13.702 -27.219 1.00 90.06 89 ARG A N 1
ATOM 682 C CA . ARG A 1 89 ? 6.663 13.638 -28.103 1.00 90.06 89 ARG A CA 1
ATOM 683 C C . ARG A 1 89 ? 6.400 14.950 -28.850 1.00 90.06 89 ARG A C 1
ATOM 685 O O . ARG A 1 89 ? 5.881 14.910 -29.955 1.00 90.06 89 ARG A O 1
ATOM 692 N N . SER A 1 90 ? 6.726 16.110 -28.276 1.00 87.38 90 SER A N 1
ATOM 693 C CA . SER A 1 90 ? 6.535 17.408 -28.950 1.00 87.38 90 SER A CA 1
ATOM 694 C C . SER A 1 90 ? 7.599 17.745 -29.996 1.00 87.38 90 SER A C 1
ATOM 696 O O . SER A 1 90 ? 7.411 18.690 -30.754 1.00 87.38 90 SER A O 1
ATOM 698 N N . ARG A 1 91 ? 8.700 16.982 -30.093 1.00 82.88 91 ARG A N 1
ATOM 699 C CA . ARG A 1 91 ? 9.771 17.242 -31.079 1.00 82.88 91 ARG A CA 1
ATOM 700 C C . ARG A 1 91 ? 9.394 16.875 -32.520 1.00 82.88 91 ARG A C 1
ATOM 702 O O . ARG A 1 91 ? 10.242 16.926 -33.408 1.00 82.88 91 ARG A O 1
ATOM 709 N N . VAL A 1 92 ? 8.149 16.484 -32.741 1.00 70.81 92 VAL A N 1
ATOM 710 C CA . VAL A 1 92 ? 7.640 15.934 -33.992 1.00 70.81 92 VAL A CA 1
ATOM 711 C C . VAL A 1 92 ? 7.340 17.079 -34.942 1.00 70.81 92 VAL A C 1
ATOM 713 O O . VAL A 1 92 ? 6.523 17.946 -34.644 1.00 70.81 92 VAL A O 1
ATOM 716 N N . GLY A 1 93 ? 8.013 17.085 -36.086 1.00 66.88 93 GLY A N 1
ATOM 717 C CA . GLY A 1 93 ? 7.831 18.104 -37.106 1.00 66.88 93 GLY A CA 1
ATOM 718 C C . GLY A 1 93 ? 8.805 17.936 -38.271 1.00 66.88 93 GLY A C 1
ATOM 719 O O . GLY A 1 93 ? 9.767 17.171 -38.165 1.00 66.88 93 GLY A O 1
ATOM 720 N N . PRO A 1 94 ? 8.593 18.675 -39.374 1.00 60.84 94 PRO A N 1
ATOM 721 C CA . PRO A 1 94 ? 9.440 18.611 -40.569 1.00 60.84 94 PRO A CA 1
ATOM 722 C C . PRO A 1 94 ? 10.898 19.032 -40.314 1.00 60.84 94 PRO A C 1
ATOM 724 O O . PRO A 1 94 ? 11.773 18.736 -41.119 1.00 60.84 94 PRO A O 1
ATOM 727 N N . SER A 1 95 ? 11.177 19.689 -39.184 1.00 61.53 95 SER A N 1
ATOM 728 C CA . SER A 1 95 ? 12.518 20.089 -38.750 1.00 61.53 95 SER A CA 1
ATOM 729 C C . SER A 1 95 ? 13.370 18.944 -38.182 1.00 61.53 95 SER A C 1
ATOM 731 O O . SER A 1 95 ? 14.591 19.070 -38.159 1.00 61.53 95 SER A O 1
ATOM 733 N N . ASN A 1 96 ? 12.766 17.826 -37.755 1.00 69.56 96 ASN A N 1
ATOM 734 C CA . ASN A 1 96 ? 13.464 16.692 -37.136 1.00 69.56 96 ASN A CA 1
ATOM 735 C C . ASN A 1 96 ? 13.192 15.387 -37.906 1.00 69.56 96 ASN A C 1
ATOM 737 O O . ASN A 1 96 ? 12.460 14.518 -37.433 1.00 69.56 96 ASN A O 1
ATOM 741 N N . SER A 1 97 ? 13.811 15.215 -39.081 1.00 67.44 97 SER A N 1
ATOM 742 C CA . SER A 1 97 ? 13.617 14.018 -39.930 1.00 67.44 97 SER A CA 1
ATOM 743 C C . SER A 1 97 ? 14.114 12.704 -39.309 1.00 67.44 97 SER A C 1
ATOM 745 O O . SER A 1 97 ? 13.817 11.623 -39.808 1.00 67.44 97 SER A O 1
ATOM 747 N N . THR A 1 98 ? 14.866 12.780 -38.209 1.00 75.56 98 THR A N 1
ATOM 748 C CA . THR A 1 98 ? 15.434 11.628 -37.496 1.00 75.56 98 THR A CA 1
ATOM 749 C C . THR A 1 98 ? 14.434 10.960 -36.551 1.00 75.56 98 THR A C 1
ATOM 751 O O . THR A 1 98 ? 14.676 9.840 -36.099 1.00 75.56 98 THR A O 1
ATOM 754 N N . VAL A 1 99 ? 13.310 11.621 -36.244 1.00 82.44 99 VAL A N 1
ATOM 755 C CA . VAL A 1 99 ? 12.234 11.075 -35.406 1.00 82.44 99 VAL A CA 1
ATOM 756 C C . VAL A 1 99 ? 11.238 10.338 -36.305 1.00 82.44 99 VAL A C 1
ATOM 758 O O . VAL A 1 99 ? 10.321 10.932 -36.862 1.00 82.44 99 VAL A O 1
ATOM 761 N N . GLY A 1 100 ? 11.450 9.032 -36.475 1.00 86.25 100 GLY A N 1
ATOM 762 C CA . GLY A 1 100 ? 10.573 8.153 -37.258 1.00 86.25 100 GLY A CA 1
ATOM 763 C C . GLY A 1 100 ? 9.483 7.465 -36.428 1.00 86.25 100 GLY A C 1
ATOM 764 O O . GLY A 1 100 ? 9.412 7.625 -35.207 1.00 86.25 100 GLY A O 1
ATOM 765 N N . TYR A 1 101 ? 8.668 6.626 -37.080 1.00 89.94 101 TYR A N 1
ATOM 766 C CA . TYR A 1 101 ? 7.568 5.876 -36.448 1.00 89.94 101 TYR A CA 1
ATOM 767 C C . TYR A 1 101 ? 8.018 5.079 -35.207 1.00 89.94 101 TYR A C 1
ATOM 769 O O . TYR A 1 101 ? 7.361 5.113 -34.168 1.00 89.94 101 TYR A O 1
ATOM 777 N N . GLY A 1 102 ? 9.176 4.419 -35.272 1.00 90.38 102 GLY A N 1
ATOM 778 C CA . GLY A 1 102 ? 9.726 3.646 -34.159 1.00 90.38 102 GLY A CA 1
ATOM 779 C C . GLY A 1 102 ? 10.061 4.465 -32.909 1.00 90.38 102 GLY A C 1
ATOM 780 O O . GLY A 1 102 ? 9.870 3.982 -31.790 1.00 90.38 102 GLY A O 1
ATOM 781 N N . SER A 1 103 ? 10.500 5.718 -33.069 1.00 90.12 103 SER A N 1
ATOM 782 C CA . SER A 1 103 ? 10.738 6.617 -31.933 1.00 90.12 103 SER A CA 1
ATOM 783 C C . SER A 1 103 ? 9.428 6.928 -31.215 1.00 90.12 103 SER A C 1
ATOM 785 O O . SER A 1 103 ? 9.337 6.793 -29.996 1.00 90.12 103 SER A O 1
ATOM 787 N N . HIS A 1 104 ? 8.374 7.240 -31.973 1.00 91.38 104 HIS A N 1
ATOM 788 C CA . HIS A 1 104 ? 7.037 7.458 -31.418 1.00 91.38 104 HIS A CA 1
ATOM 789 C C . HIS A 1 104 ? 6.501 6.234 -30.690 1.00 91.38 104 HIS A C 1
ATOM 791 O O . HIS A 1 104 ? 6.026 6.352 -29.561 1.00 91.38 104 HIS A O 1
ATOM 797 N N . LEU A 1 105 ? 6.606 5.064 -31.320 1.00 93.12 105 LEU A N 1
ATOM 798 C CA . LEU A 1 105 ? 6.193 3.799 -30.726 1.00 93.12 105 LEU A CA 1
ATOM 799 C C . LEU A 1 105 ? 6.839 3.603 -29.351 1.00 93.12 105 LEU A C 1
ATOM 801 O O . LEU A 1 105 ? 6.149 3.282 -28.389 1.00 93.12 105 LEU A O 1
ATOM 805 N N . THR A 1 106 ? 8.140 3.874 -29.239 1.00 94.06 106 THR A N 1
ATOM 806 C CA . THR A 1 106 ? 8.880 3.721 -27.980 1.00 94.06 106 THR A CA 1
ATOM 807 C C . THR A 1 106 ? 8.471 4.747 -26.933 1.00 94.06 106 THR A C 1
ATOM 809 O O . THR A 1 106 ? 8.254 4.384 -25.782 1.00 94.06 106 THR A O 1
ATOM 812 N N . ILE A 1 107 ? 8.316 6.017 -27.317 1.00 94.62 107 ILE A N 1
ATOM 813 C CA . ILE A 1 107 ? 7.866 7.084 -26.408 1.00 94.62 107 ILE A CA 1
ATOM 814 C C . ILE A 1 107 ? 6.473 6.756 -25.849 1.00 94.62 107 ILE A C 1
ATOM 816 O O . ILE A 1 107 ? 6.218 6.936 -24.657 1.00 94.62 107 ILE A O 1
ATOM 820 N N . HIS A 1 108 ? 5.574 6.237 -26.687 1.00 94.62 108 HIS A N 1
ATOM 821 C CA . HIS A 1 108 ? 4.236 5.826 -26.264 1.00 94.62 108 HIS A CA 1
ATOM 822 C C . HIS A 1 108 ? 4.236 4.525 -25.455 1.00 94.62 108 HIS A C 1
ATOM 824 O O . HIS A 1 108 ? 3.460 4.411 -24.510 1.00 94.62 108 HIS A O 1
ATOM 830 N N . MET A 1 109 ? 5.131 3.583 -25.751 1.00 95.38 109 MET A N 1
ATOM 831 C CA . MET A 1 109 ? 5.341 2.385 -24.934 1.00 95.38 109 MET A CA 1
ATOM 832 C C . MET A 1 109 ? 5.870 2.750 -23.539 1.00 95.38 109 MET A C 1
ATOM 834 O O . MET A 1 109 ? 5.350 2.270 -22.536 1.00 95.38 109 MET A O 1
ATOM 838 N N . ALA A 1 110 ? 6.823 3.681 -23.463 1.00 95.94 110 ALA A N 1
ATOM 839 C CA . ALA A 1 110 ? 7.343 4.233 -22.215 1.00 95.94 110 ALA A CA 1
ATOM 840 C C . ALA A 1 110 ? 6.256 4.974 -21.408 1.00 95.94 110 ALA A C 1
ATOM 842 O O . ALA A 1 110 ? 6.214 4.861 -20.183 1.00 95.94 110 ALA A O 1
ATOM 843 N N . LEU A 1 111 ? 5.347 5.692 -22.080 1.00 96.00 111 LEU A N 1
ATOM 844 C CA . LEU A 1 111 ? 4.161 6.291 -21.451 1.00 96.00 111 LEU A CA 1
ATOM 845 C C . LEU A 1 111 ? 3.213 5.211 -20.914 1.00 96.00 111 LEU A C 1
ATOM 847 O O . LEU A 1 111 ? 2.736 5.320 -19.786 1.00 96.00 111 LEU A O 1
ATOM 851 N N . GLY A 1 112 ? 2.967 4.164 -21.703 1.00 95.44 112 GLY A N 1
ATOM 852 C CA . GLY A 1 112 ? 2.124 3.034 -21.318 1.00 95.44 112 GLY A CA 1
ATOM 853 C C . GLY A 1 112 ? 2.655 2.287 -20.095 1.00 95.44 112 GLY A C 1
ATOM 854 O O . GLY A 1 112 ? 1.873 1.935 -19.219 1.00 95.44 112 GLY A O 1
ATOM 855 N N . PHE A 1 113 ? 3.973 2.105 -19.987 1.00 95.94 113 PHE A N 1
ATOM 856 C CA . PHE A 1 113 ? 4.603 1.510 -18.804 1.00 95.94 113 PHE A CA 1
ATOM 857 C C . PHE A 1 113 ? 4.453 2.374 -17.554 1.00 95.94 113 PHE A C 1
ATOM 859 O O . PHE A 1 113 ? 4.173 1.845 -16.480 1.00 95.94 113 PHE A O 1
ATOM 866 N N . LEU A 1 114 ? 4.566 3.697 -17.689 1.00 95.25 114 LEU A N 1
ATOM 867 C CA . LEU A 1 114 ? 4.399 4.621 -16.567 1.00 95.25 114 LEU A CA 1
ATOM 868 C C . LEU A 1 114 ? 2.986 4.546 -15.956 1.00 95.25 114 LEU A C 1
ATOM 870 O O . LEU A 1 114 ? 2.845 4.599 -14.738 1.00 95.25 114 LEU A O 1
ATOM 874 N N . TYR A 1 115 ? 1.961 4.359 -16.795 1.00 95.19 115 TYR A N 1
ATOM 875 C CA . TYR A 1 115 ? 0.549 4.235 -16.402 1.00 95.19 115 TYR A CA 1
ATOM 876 C C . TYR A 1 115 ? -0.024 2.842 -16.690 1.00 95.19 115 TYR A C 1
ATOM 878 O O . TYR A 1 115 ? -1.144 2.701 -17.193 1.00 95.19 115 TYR A O 1
ATOM 886 N N . LEU A 1 116 ? 0.746 1.795 -16.389 1.00 94.50 116 LEU A N 1
ATOM 887 C CA . LEU A 1 116 ? 0.366 0.427 -16.724 1.00 94.50 116 LEU A CA 1
ATOM 888 C C . LEU A 1 116 ? -0.957 0.036 -16.043 1.00 94.50 116 LEU A C 1
ATOM 890 O O . LEU A 1 116 ? -1.101 0.088 -14.821 1.00 94.50 116 LEU A O 1
ATOM 894 N N . GLY A 1 117 ? -1.956 -0.302 -16.863 1.00 90.88 117 GLY A N 1
ATOM 895 C CA . GLY A 1 117 ? -3.317 -0.596 -16.408 1.00 90.88 117 GLY A CA 1
ATOM 896 C C . GLY A 1 117 ? -3.930 0.506 -15.536 1.00 90.88 117 GLY A C 1
ATOM 897 O O . GLY A 1 117 ? -4.592 0.201 -14.548 1.00 90.88 117 GLY A O 1
ATOM 898 N N . GLY A 1 118 ? -3.649 1.777 -15.849 1.00 89.75 118 GLY A N 1
ATOM 899 C CA . GLY A 1 118 ? -4.152 2.930 -15.093 1.00 89.75 118 GLY A CA 1
ATOM 900 C C . GLY A 1 118 ? -3.490 3.125 -13.726 1.00 89.75 118 GLY A C 1
ATOM 901 O O . GLY A 1 118 ? -4.054 3.811 -12.882 1.00 89.75 118 GLY A O 1
ATOM 902 N N . GLY A 1 119 ? -2.323 2.514 -13.497 1.00 89.00 119 GLY A N 1
ATOM 903 C CA . GLY A 1 119 ? -1.627 2.526 -12.205 1.00 89.00 119 GLY A CA 1
ATOM 904 C C . GLY A 1 119 ? -2.003 1.360 -11.287 1.00 89.00 119 GLY A C 1
ATOM 905 O O . GLY A 1 119 ? -1.602 1.334 -10.132 1.00 89.00 119 GLY A O 1
ATOM 906 N N . ARG A 1 120 ? -2.765 0.375 -11.783 1.00 92.38 120 ARG A N 1
ATOM 907 C CA . ARG A 1 120 ? -3.100 -0.851 -11.038 1.00 92.38 120 ARG A CA 1
ATOM 908 C C . ARG A 1 120 ? -2.015 -1.927 -11.137 1.00 92.38 120 ARG A C 1
ATOM 910 O O . ARG A 1 120 ? -1.839 -2.732 -10.218 1.00 92.38 120 ARG A O 1
ATOM 917 N N . PHE A 1 121 ? -1.317 -1.961 -12.268 1.00 94.50 121 PHE A N 1
ATOM 918 C CA . PHE A 1 121 ? -0.342 -2.991 -12.602 1.00 94.50 121 PHE A CA 1
ATOM 919 C C . PHE A 1 121 ? 1.070 -2.415 -12.610 1.00 94.50 121 PHE A C 1
ATOM 921 O O . PHE A 1 121 ? 1.279 -1.232 -12.872 1.00 94.50 121 PHE A O 1
ATOM 928 N N . SER A 1 122 ? 2.052 -3.271 -12.362 1.00 95.38 122 SER A N 1
ATOM 929 C CA . SER A 1 122 ? 3.467 -2.950 -12.539 1.00 95.38 122 SER A CA 1
ATOM 930 C C . SER A 1 122 ? 4.225 -4.179 -13.056 1.00 95.38 122 SER A C 1
ATOM 932 O O . SER A 1 122 ? 3.670 -5.273 -13.115 1.00 95.38 122 SER A O 1
ATOM 934 N N . LEU A 1 123 ? 5.480 -4.016 -13.472 1.00 95.25 123 LEU A N 1
ATOM 935 C CA . LEU A 1 123 ? 6.265 -5.049 -14.166 1.00 95.25 123 LEU A CA 1
ATOM 936 C C . LEU A 1 123 ? 7.041 -5.960 -13.203 1.00 95.25 123 LEU A C 1
ATOM 938 O O . LEU A 1 123 ? 7.842 -5.458 -12.418 1.00 95.25 123 LEU A O 1
ATOM 942 N N . GLY A 1 124 ? 6.813 -7.271 -13.246 1.00 93.62 124 GLY A N 1
ATOM 943 C CA . GLY A 1 124 ? 7.536 -8.258 -12.432 1.00 93.62 124 GLY A CA 1
ATOM 944 C C . GLY A 1 124 ? 8.961 -8.537 -12.932 1.00 93.62 124 GLY A C 1
ATOM 945 O O . GLY A 1 124 ? 9.280 -8.284 -14.096 1.00 93.62 124 GLY A O 1
ATOM 946 N N . THR A 1 125 ? 9.818 -9.094 -12.063 1.00 94.75 125 THR A N 1
ATOM 947 C CA . THR A 1 125 ? 11.196 -9.513 -12.415 1.00 94.75 125 THR A CA 1
ATOM 948 C C . THR A 1 125 ? 11.403 -11.031 -12.379 1.00 94.75 125 THR A C 1
ATOM 950 O O . THR A 1 125 ? 12.530 -11.513 -12.291 1.00 94.75 125 THR A O 1
ATOM 953 N N . SER A 1 126 ? 10.325 -11.812 -12.497 1.00 94.62 126 SER A N 1
ATOM 954 C CA . SER A 1 126 ? 10.420 -13.265 -12.671 1.00 94.62 126 SER A CA 1
ATOM 955 C C . SER A 1 126 ? 11.145 -13.626 -13.977 1.00 94.62 126 SER A C 1
ATOM 957 O O . SER A 1 126 ? 11.127 -12.863 -14.943 1.00 94.62 126 SER A O 1
ATOM 959 N N . ASN A 1 127 ? 11.756 -14.814 -14.055 1.00 95.31 127 ASN A N 1
ATOM 960 C CA . ASN A 1 127 ? 12.485 -15.246 -15.260 1.00 95.31 127 ASN A CA 1
ATOM 961 C C . ASN A 1 127 ? 11.613 -15.181 -16.529 1.00 95.31 127 ASN A C 1
ATOM 963 O O . ASN A 1 127 ? 12.086 -14.793 -17.597 1.00 95.31 127 ASN A O 1
ATOM 967 N N . MET A 1 128 ? 10.325 -15.517 -16.399 1.00 95.81 128 MET A N 1
ATOM 968 C CA . MET A 1 128 ? 9.352 -15.428 -17.487 1.00 95.81 128 MET A CA 1
ATOM 969 C C . MET A 1 128 ? 9.018 -13.973 -17.838 1.00 95.81 128 MET A C 1
ATOM 971 O O . MET A 1 128 ? 8.985 -13.628 -19.019 1.00 95.81 128 MET A O 1
ATOM 975 N N . ALA A 1 129 ? 8.830 -13.110 -16.834 1.00 95.50 129 ALA A N 1
ATOM 976 C CA . ALA A 1 129 ? 8.583 -11.686 -17.040 1.00 95.50 129 ALA A CA 1
ATOM 977 C C . ALA A 1 129 ? 9.769 -11.000 -17.737 1.00 95.50 129 ALA A C 1
ATOM 979 O O . ALA A 1 129 ? 9.571 -10.258 -18.696 1.00 95.50 129 ALA A O 1
ATOM 980 N N . ILE A 1 130 ? 11.007 -11.306 -17.333 1.00 96.19 130 ILE A N 1
ATOM 981 C CA . ILE A 1 130 ? 12.219 -10.775 -17.974 1.00 96.19 130 ILE A CA 1
ATOM 982 C C . ILE A 1 130 ? 12.313 -11.245 -19.429 1.00 96.19 130 ILE A C 1
ATOM 984 O O . ILE A 1 130 ? 12.582 -10.429 -20.310 1.00 96.19 130 ILE A O 1
ATOM 988 N N . ALA A 1 131 ? 12.054 -12.527 -19.710 1.00 96.00 131 ALA A N 1
ATOM 989 C CA . ALA A 1 131 ? 12.043 -13.039 -21.081 1.00 96.00 131 ALA A CA 1
ATOM 990 C C . ALA A 1 131 ? 10.991 -12.323 -21.949 1.00 96.00 131 ALA A C 1
ATOM 992 O O . ALA A 1 131 ? 11.290 -11.902 -23.069 1.00 96.00 131 ALA A O 1
ATOM 993 N N . ALA A 1 132 ? 9.785 -12.113 -21.413 1.00 96.38 132 ALA A N 1
ATOM 994 C CA . ALA A 1 132 ? 8.719 -11.384 -22.092 1.00 96.38 132 ALA A CA 1
ATOM 995 C C . ALA A 1 132 ? 9.077 -9.907 -22.337 1.00 96.38 132 ALA A C 1
ATOM 997 O O . ALA A 1 132 ? 8.848 -9.389 -23.432 1.00 96.38 132 ALA A O 1
ATOM 998 N N . LEU A 1 133 ? 9.689 -9.239 -21.353 1.00 95.94 133 LEU A N 1
ATOM 999 C CA . LEU A 1 133 ? 10.156 -7.856 -21.476 1.00 95.94 133 LEU A CA 1
ATOM 1000 C C . LEU A 1 133 ? 11.295 -7.717 -22.482 1.00 95.94 133 LEU A C 1
ATOM 1002 O O . LEU A 1 133 ? 11.288 -6.769 -23.259 1.00 95.94 133 LEU A O 1
ATOM 1006 N N . LEU A 1 134 ? 12.244 -8.653 -22.526 1.00 94.88 134 LEU A N 1
ATOM 1007 C CA . LEU A 1 134 ? 13.320 -8.650 -23.522 1.00 94.88 134 LEU A CA 1
ATOM 1008 C C . LEU A 1 134 ? 12.773 -8.735 -24.949 1.00 94.88 134 LEU A C 1
ATOM 1010 O O . LEU A 1 134 ? 13.235 -8.012 -25.833 1.00 94.88 134 LEU A O 1
ATOM 1014 N N . ILE A 1 135 ? 11.771 -9.591 -25.158 1.00 95.19 135 ILE A N 1
ATOM 1015 C CA . ILE A 1 135 ? 11.090 -9.725 -26.445 1.00 95.19 135 ILE A CA 1
ATOM 1016 C C . ILE A 1 135 ? 10.331 -8.432 -26.776 1.00 95.19 135 ILE A C 1
ATOM 1018 O O . ILE A 1 135 ? 10.486 -7.905 -27.874 1.00 95.19 135 ILE A O 1
ATOM 1022 N N . ALA A 1 136 ? 9.559 -7.884 -25.834 1.00 95.62 136 ALA A N 1
ATOM 1023 C CA . ALA A 1 136 ? 8.743 -6.696 -26.079 1.00 95.62 136 ALA A CA 1
ATOM 1024 C C . ALA A 1 136 ? 9.575 -5.415 -26.291 1.00 95.62 136 ALA A C 1
ATOM 1026 O O . ALA A 1 136 ? 9.271 -4.592 -27.161 1.00 95.62 136 ALA A O 1
ATOM 1027 N N . CYS A 1 137 ? 10.640 -5.252 -25.507 1.00 93.81 137 CYS A N 1
ATOM 1028 C CA . CYS A 1 137 ? 11.503 -4.072 -25.466 1.00 93.81 137 CYS A CA 1
ATOM 1029 C C . CYS A 1 137 ? 12.731 -4.196 -26.379 1.00 93.81 137 CYS A C 1
ATOM 1031 O O . CYS A 1 137 ? 13.713 -3.479 -26.177 1.00 93.81 137 CYS A O 1
ATOM 1033 N N . PHE A 1 138 ? 12.710 -5.086 -27.377 1.00 93.94 138 PHE A N 1
ATOM 1034 C CA . PHE A 1 138 ? 13.858 -5.309 -28.254 1.00 93.94 138 PHE A CA 1
ATOM 1035 C C . PHE A 1 138 ? 14.365 -3.981 -28.871 1.00 93.94 138 PHE A C 1
ATOM 1037 O O . PHE A 1 138 ? 13.578 -3.275 -29.519 1.00 93.94 138 PHE A O 1
ATOM 1044 N N . PRO A 1 139 ? 15.660 -3.622 -28.700 1.00 89.50 139 PRO A N 1
ATOM 1045 C CA . PRO A 1 139 ? 16.199 -2.276 -28.951 1.00 89.50 139 PRO A CA 1
ATOM 1046 C C . PRO A 1 139 ? 16.444 -1.957 -30.441 1.00 89.50 139 PRO A C 1
ATOM 1048 O O . PRO A 1 139 ? 17.380 -1.243 -30.807 1.00 89.50 139 PRO A O 1
ATOM 1051 N N . LYS A 1 140 ? 15.586 -2.470 -31.327 1.00 89.94 140 LYS A N 1
ATOM 1052 C CA . LYS A 1 140 ? 15.477 -2.065 -32.732 1.00 89.94 140 LYS A CA 1
ATOM 1053 C C . LYS A 1 140 ? 14.025 -1.728 -33.025 1.00 89.94 140 LYS A C 1
ATOM 1055 O O . LYS A 1 140 ? 13.140 -2.577 -32.915 1.00 89.94 140 LYS A O 1
ATOM 1060 N N . PHE A 1 141 ? 13.785 -0.472 -33.382 1.00 90.62 141 PHE A N 1
ATOM 1061 C CA . PHE A 1 141 ? 12.449 0.053 -33.633 1.00 90.62 141 PHE A CA 1
ATOM 1062 C C . PHE A 1 141 ? 12.156 0.136 -35.137 1.00 90.62 141 PHE A C 1
ATOM 1064 O O . PHE A 1 141 ? 13.084 0.358 -35.916 1.00 90.62 141 PHE A O 1
ATOM 1071 N N . PRO A 1 142 ? 10.892 -0.063 -35.552 1.00 92.38 142 PRO A N 1
ATOM 1072 C CA . PRO A 1 142 ? 10.499 -0.040 -36.958 1.00 92.38 142 PRO A CA 1
ATOM 1073 C C . PRO A 1 142 ? 10.645 1.359 -37.560 1.00 92.38 142 PRO A C 1
ATOM 1075 O O . PRO A 1 142 ? 10.372 2.366 -36.905 1.00 92.38 142 PRO A O 1
ATOM 1078 N N . THR A 1 143 ? 11.039 1.432 -38.826 1.00 88.12 143 THR A N 1
ATOM 1079 C CA . THR A 1 143 ? 11.161 2.710 -39.552 1.00 88.12 143 THR A CA 1
ATOM 1080 C C . THR A 1 143 ? 9.796 3.271 -39.963 1.00 88.12 143 THR A C 1
ATOM 1082 O O . THR A 1 143 ? 9.534 4.465 -39.797 1.00 88.12 143 THR A O 1
ATOM 1085 N N . HIS A 1 144 ? 8.900 2.390 -40.411 1.00 88.06 144 HIS A N 1
ATOM 1086 C CA . HIS A 1 144 ? 7.528 2.681 -40.824 1.00 88.06 144 HIS A CA 1
ATOM 1087 C C . HIS A 1 144 ? 6.546 1.696 -40.183 1.00 88.06 144 HIS A C 1
ATOM 1089 O O . HIS A 1 144 ? 6.942 0.656 -39.663 1.00 88.06 144 HIS A O 1
ATOM 1095 N N . SER A 1 145 ? 5.249 1.988 -40.253 1.00 89.50 145 SER A N 1
ATOM 1096 C CA . SER A 1 145 ? 4.217 1.179 -39.591 1.00 89.50 145 SER A CA 1
ATOM 1097 C C . SER A 1 145 ? 4.161 -0.274 -40.067 1.00 89.50 145 SER A C 1
ATOM 1099 O O . SER A 1 145 ? 3.904 -1.148 -39.258 1.00 89.50 145 SER A O 1
ATOM 1101 N N . ASN A 1 146 ? 4.493 -0.562 -41.328 1.00 90.81 146 ASN A N 1
ATOM 1102 C CA . ASN A 1 146 ? 4.501 -1.933 -41.859 1.00 90.81 146 ASN A CA 1
ATOM 1103 C C . ASN A 1 146 ? 5.881 -2.619 -41.782 1.00 90.81 146 ASN A C 1
ATOM 1105 O O . ASN A 1 146 ? 6.051 -3.725 -42.295 1.00 90.81 146 ASN A O 1
ATOM 1109 N N . ASP A 1 147 ? 6.880 -1.975 -41.169 1.00 89.88 147 ASP A N 1
ATOM 1110 C CA . ASP A 1 147 ? 8.234 -2.518 -41.064 1.00 89.88 147 ASP A CA 1
ATOM 1111 C C . ASP A 1 147 ? 8.319 -3.575 -39.951 1.00 89.88 147 ASP A C 1
ATOM 1113 O O . ASP A 1 147 ? 8.168 -3.270 -38.765 1.00 89.88 147 ASP A O 1
ATOM 1117 N N . ASN A 1 148 ? 8.580 -4.819 -40.358 1.00 91.06 148 ASN A N 1
ATOM 1118 C CA . ASN A 1 148 ? 8.794 -5.980 -39.491 1.00 91.06 148 ASN A CA 1
ATOM 1119 C C . ASN A 1 148 ? 10.144 -6.669 -39.773 1.00 91.06 148 ASN A C 1
ATOM 1121 O O . ASN A 1 148 ? 10.334 -7.829 -39.412 1.00 91.06 148 ASN A O 1
ATOM 1125 N N . ARG A 1 149 ? 11.093 -5.984 -40.433 1.00 92.00 149 ARG A N 1
ATOM 1126 C CA . ARG A 1 149 ? 12.338 -6.604 -40.925 1.00 92.00 149 ARG A CA 1
ATOM 1127 C C . ARG A 1 149 ? 13.241 -7.140 -39.812 1.00 92.00 149 ARG A C 1
ATOM 1129 O O . ARG A 1 149 ? 13.835 -8.200 -39.966 1.00 92.00 149 ARG A O 1
ATOM 1136 N N . TYR A 1 150 ? 13.382 -6.382 -38.724 1.00 91.00 150 TYR A N 1
ATOM 1137 C CA . TYR A 1 150 ? 14.284 -6.717 -37.611 1.00 91.00 150 TYR A CA 1
ATOM 1138 C C . TYR A 1 150 ? 13.563 -7.296 -36.394 1.00 91.00 150 TYR A C 1
ATOM 1140 O O . TYR A 1 150 ? 14.179 -7.980 -35.583 1.00 91.00 150 TYR A O 1
ATOM 1148 N N . HIS A 1 151 ? 12.281 -6.977 -36.230 1.00 94.56 151 HIS A N 1
ATOM 1149 C CA . HIS A 1 151 ? 11.481 -7.412 -35.097 1.00 94.56 151 HIS A CA 1
ATOM 1150 C C . HIS A 1 151 ? 10.000 -7.358 -35.466 1.00 94.56 151 HIS A C 1
ATOM 1152 O O . HIS A 1 151 ? 9.535 -6.358 -36.015 1.00 94.56 151 HIS A O 1
ATOM 1158 N N . LEU A 1 152 ? 9.265 -8.419 -35.138 1.00 93.56 152 LEU A N 1
ATOM 1159 C CA . LEU A 1 152 ? 7.829 -8.499 -35.369 1.00 93.56 152 LEU A CA 1
ATOM 1160 C C . LEU A 1 152 ? 7.090 -7.573 -34.397 1.00 93.56 152 LEU A C 1
ATOM 1162 O O . LEU A 1 152 ? 7.166 -7.758 -33.185 1.00 93.56 152 LEU A O 1
ATOM 1166 N N . GLN A 1 153 ? 6.330 -6.606 -34.911 1.00 91.56 153 GLN A N 1
ATOM 1167 C CA . GLN A 1 153 ? 5.659 -5.607 -34.070 1.00 91.56 153 GLN A CA 1
ATOM 1168 C C . GLN A 1 153 ? 4.660 -6.203 -33.069 1.00 91.56 153 GLN A C 1
ATOM 1170 O O . GLN A 1 153 ? 4.535 -5.676 -31.966 1.00 91.56 153 GLN A O 1
ATOM 1175 N N . ALA A 1 154 ? 4.011 -7.325 -33.400 1.00 93.25 154 ALA A N 1
ATOM 1176 C CA . ALA A 1 154 ? 3.073 -8.003 -32.501 1.00 93.25 154 ALA A CA 1
ATOM 1177 C C . ALA A 1 154 ? 3.724 -8.436 -31.173 1.00 93.25 154 ALA A C 1
ATOM 1179 O O . ALA A 1 154 ? 3.086 -8.385 -30.121 1.00 93.25 154 ALA A O 1
ATOM 1180 N N . LEU A 1 155 ? 5.014 -8.790 -31.197 1.00 95.00 155 LEU A N 1
ATOM 1181 C CA . LEU A 1 155 ? 5.761 -9.214 -30.010 1.00 95.00 155 LEU A CA 1
ATOM 1182 C C . LEU A 1 155 ? 5.959 -8.085 -28.993 1.00 95.00 155 LEU A C 1
ATOM 1184 O O . LEU A 1 155 ? 6.205 -8.351 -27.818 1.00 95.00 155 LEU A O 1
ATOM 1188 N N . ARG A 1 156 ? 5.770 -6.825 -29.399 1.00 94.38 156 ARG A N 1
ATOM 1189 C CA . ARG A 1 156 ? 5.831 -5.680 -28.485 1.00 94.38 156 ARG A CA 1
ATOM 1190 C C . ARG A 1 156 ? 4.724 -5.692 -27.446 1.00 94.38 156 ARG A C 1
ATOM 1192 O O . ARG A 1 156 ? 4.907 -5.078 -26.410 1.00 94.38 156 ARG A O 1
ATOM 1199 N N . HIS A 1 157 ? 3.620 -6.405 -27.669 1.00 94.75 157 HIS A N 1
ATOM 1200 C CA . HIS A 1 157 ? 2.544 -6.552 -26.683 1.00 94.75 157 HIS A CA 1
ATOM 1201 C C . HIS A 1 157 ? 2.814 -7.646 -25.641 1.00 94.75 157 HIS A C 1
ATOM 1203 O O . HIS A 1 157 ? 2.047 -7.793 -24.691 1.00 94.75 157 HIS A O 1
ATOM 1209 N N . LEU A 1 158 ? 3.920 -8.389 -25.764 1.00 95.94 158 LEU A N 1
ATOM 1210 C CA . LEU A 1 158 ? 4.246 -9.477 -24.843 1.00 95.94 158 LEU A CA 1
ATOM 1211 C C . LEU A 1 158 ? 4.577 -8.988 -23.422 1.00 95.94 158 LEU A C 1
ATOM 1213 O O . LEU A 1 158 ? 4.545 -9.785 -22.488 1.00 95.94 158 LEU A O 1
ATOM 1217 N N . TYR A 1 159 ? 4.797 -7.678 -23.222 1.00 95.31 159 TYR A N 1
ATOM 1218 C CA . TYR A 1 159 ? 4.975 -7.087 -21.887 1.00 95.31 159 TYR A CA 1
ATOM 1219 C C . TYR A 1 159 ? 3.800 -7.377 -20.941 1.00 95.31 159 TYR A C 1
ATOM 1221 O O . TYR A 1 159 ? 3.972 -7.315 -19.728 1.00 95.31 159 TYR A O 1
ATOM 1229 N N . VAL A 1 160 ? 2.613 -7.701 -21.472 1.00 95.94 160 VAL A N 1
ATOM 1230 C CA . VAL A 1 160 ? 1.433 -8.059 -20.673 1.00 95.94 160 VAL A CA 1
ATOM 1231 C C . VAL A 1 160 ? 1.698 -9.289 -19.798 1.00 95.94 160 VAL A C 1
ATOM 1233 O O . VAL A 1 160 ? 1.201 -9.341 -18.680 1.00 95.94 160 VAL A O 1
ATOM 1236 N N . LEU A 1 161 ? 2.536 -10.234 -20.242 1.00 95.31 161 LEU A N 1
ATOM 1237 C CA . LEU A 1 161 ? 2.917 -11.404 -19.434 1.00 95.31 161 LEU A CA 1
ATOM 1238 C C . LEU A 1 161 ? 3.788 -11.042 -18.223 1.00 95.31 161 LEU A C 1
ATOM 1240 O O . LEU A 1 161 ? 3.858 -11.806 -17.268 1.00 95.31 161 LEU A O 1
ATOM 1244 N N . ALA A 1 162 ? 4.455 -9.889 -18.270 1.00 95.12 162 ALA A N 1
ATOM 1245 C CA . ALA A 1 162 ? 5.233 -9.353 -17.161 1.00 95.12 162 ALA A CA 1
ATOM 1246 C C . ALA A 1 162 ? 4.406 -8.429 -16.249 1.00 95.12 162 ALA A C 1
ATOM 1248 O O . ALA A 1 162 ? 4.923 -7.963 -15.236 1.00 95.12 162 ALA A O 1
ATOM 1249 N N . ALA A 1 163 ? 3.157 -8.114 -16.606 1.00 95.06 163 ALA A N 1
ATOM 1250 C CA . ALA A 1 163 ? 2.315 -7.204 -15.843 1.00 95.06 163 ALA A CA 1
ATOM 1251 C C . ALA A 1 163 ? 1.636 -7.933 -14.675 1.00 95.06 163 ALA A C 1
ATOM 1253 O O . ALA A 1 163 ? 0.855 -8.862 -14.868 1.00 95.06 163 ALA A O 1
ATOM 1254 N N . GLU A 1 164 ? 1.884 -7.461 -13.457 1.00 93.62 164 GLU A N 1
ATOM 1255 C CA . GLU A 1 164 ? 1.338 -8.022 -12.220 1.00 93.62 164 GLU A CA 1
ATOM 1256 C C . GLU A 1 164 ? 0.553 -6.949 -11.444 1.00 93.62 164 GLU A C 1
ATOM 1258 O O . GLU A 1 164 ? 1.004 -5.797 -11.365 1.00 93.62 164 GLU A O 1
ATOM 1263 N N . PRO A 1 165 ? -0.618 -7.279 -10.864 1.00 94.12 165 PRO A N 1
ATOM 1264 C CA . PRO A 1 165 ? -1.382 -6.339 -10.052 1.00 94.12 165 PRO A CA 1
ATOM 1265 C C . PRO A 1 165 ? -0.694 -6.147 -8.697 1.00 94.12 165 PRO A C 1
ATOM 1267 O O . PRO A 1 165 ? -0.539 -7.097 -7.930 1.00 94.12 165 PRO A O 1
ATOM 1270 N N . ARG A 1 166 ? -0.272 -4.915 -8.398 1.00 92.81 166 ARG A N 1
ATOM 1271 C CA . ARG A 1 166 ? 0.489 -4.592 -7.173 1.00 92.81 166 ARG A CA 1
ATOM 1272 C C . ARG A 1 166 ? -0.021 -3.368 -6.421 1.00 92.81 166 ARG A C 1
ATOM 1274 O O . ARG A 1 166 ? 0.561 -2.981 -5.412 1.00 92.81 166 ARG A O 1
ATOM 1281 N N . LEU A 1 167 ? -1.109 -2.767 -6.892 1.00 93.25 167 LEU A N 1
ATOM 1282 C CA . LEU A 1 167 ? -1.719 -1.615 -6.245 1.00 93.25 167 LEU A CA 1
ATOM 1283 C C . LEU A 1 167 ? -2.456 -2.028 -4.969 1.00 93.25 167 LEU A C 1
ATOM 1285 O O . LEU A 1 167 ? -3.453 -2.751 -5.026 1.00 93.25 167 LEU A O 1
ATOM 1289 N N . LEU A 1 168 ? -1.998 -1.513 -3.831 1.00 92.25 168 LEU A N 1
ATOM 1290 C CA . LEU A 1 168 ? -2.689 -1.627 -2.555 1.00 92.25 168 LEU A CA 1
ATOM 1291 C C . LEU A 1 168 ? -3.631 -0.433 -2.388 1.00 92.25 168 LEU A C 1
ATOM 1293 O O . LEU A 1 168 ? -3.186 0.706 -2.256 1.00 92.25 168 LEU A O 1
ATOM 1297 N N . MET A 1 169 ? -4.935 -0.705 -2.381 1.00 92.19 169 MET A N 1
ATOM 1298 C CA . MET A 1 169 ? -5.980 0.302 -2.189 1.00 92.19 169 MET A CA 1
ATOM 1299 C C . MET A 1 169 ? -6.751 -0.006 -0.908 1.00 92.19 169 MET A C 1
ATOM 1301 O O . MET A 1 169 ? -7.520 -0.966 -0.912 1.00 92.19 169 MET A O 1
ATOM 1305 N N . PRO A 1 170 ? -6.564 0.745 0.184 1.00 92.62 170 PRO A N 1
ATOM 1306 C CA . PRO A 1 170 ? -7.372 0.553 1.373 1.00 92.62 170 PRO A CA 1
ATOM 1307 C C . PRO A 1 170 ? -8.738 1.232 1.188 1.00 92.62 170 PRO A C 1
ATOM 1309 O O . PRO A 1 170 ? -8.845 2.345 0.667 1.00 92.62 170 PRO A O 1
ATOM 1312 N N . VAL A 1 171 ? -9.784 0.522 1.588 1.00 91.75 171 VAL A N 1
ATOM 1313 C CA . VAL A 1 171 ? -11.184 0.936 1.553 1.00 91.75 171 VAL A CA 1
ATOM 1314 C C . VAL A 1 171 ? -11.677 0.939 2.986 1.00 91.75 171 VAL A C 1
ATOM 1316 O O . VAL A 1 171 ? -11.537 -0.057 3.698 1.00 91.75 171 VAL A O 1
ATOM 1319 N N . ASP A 1 172 ? -12.239 2.058 3.412 1.00 89.69 172 ASP A N 1
ATOM 1320 C CA . ASP A 1 172 ? -12.851 2.145 4.725 1.00 89.69 172 ASP A CA 1
ATOM 1321 C C . ASP A 1 172 ? -14.161 1.345 4.762 1.00 89.69 172 ASP A C 1
ATOM 1323 O O . ASP A 1 172 ? -15.007 1.477 3.876 1.00 89.69 172 ASP A O 1
ATOM 1327 N N . VAL A 1 173 ? -14.319 0.505 5.785 1.00 90.25 173 VAL A N 1
ATOM 1328 C CA . VAL A 1 173 ? -15.476 -0.396 5.933 1.00 90.25 173 VAL A CA 1
ATOM 1329 C C . VAL A 1 173 ? -16.771 0.382 6.156 1.00 90.25 173 VAL A C 1
ATOM 1331 O O . VAL A 1 173 ? -17.815 -0.016 5.641 1.00 90.25 173 VAL A O 1
ATOM 1334 N N . ASP A 1 174 ? -16.711 1.489 6.897 1.00 85.44 174 ASP A N 1
ATOM 1335 C CA . ASP A 1 174 ? -17.912 2.226 7.292 1.00 85.44 174 ASP A CA 1
ATOM 1336 C C . ASP A 1 174 ? -18.414 3.139 6.162 1.00 85.44 174 ASP A C 1
ATOM 1338 O O . ASP A 1 174 ? -19.620 3.253 5.931 1.00 85.44 174 ASP A O 1
ATOM 1342 N N . THR A 1 175 ? -17.500 3.785 5.428 1.00 84.75 175 THR A N 1
ATOM 1343 C CA . THR A 1 175 ? -17.859 4.687 4.319 1.00 84.75 175 THR A CA 1
ATOM 1344 C C . THR A 1 175 ? -17.884 4.016 2.946 1.00 84.75 175 THR A C 1
ATOM 1346 O O . THR A 1 175 ? -18.476 4.573 2.016 1.00 84.75 175 THR A O 1
ATOM 1349 N N . GLY A 1 176 ? -17.229 2.864 2.783 1.00 86.88 176 GLY A N 1
ATOM 1350 C CA . GLY A 1 176 ? -17.022 2.213 1.486 1.00 86.88 176 GLY A CA 1
ATOM 1351 C C . GLY A 1 176 ? -16.154 3.029 0.520 1.00 86.88 176 GLY A C 1
ATOM 1352 O O . GLY A 1 176 ? -16.153 2.765 -0.683 1.00 86.88 176 GLY A O 1
ATOM 1353 N N . ARG A 1 177 ? -15.453 4.061 1.009 1.00 88.25 177 ARG A N 1
ATOM 1354 C CA . ARG A 1 177 ? -14.605 4.947 0.200 1.00 88.25 177 ARG A CA 1
ATOM 1355 C C . ARG A 1 177 ? -13.138 4.573 0.346 1.00 88.25 177 ARG A C 1
ATOM 1357 O O . ARG A 1 177 ? -12.718 4.024 1.361 1.00 88.25 177 ARG A O 1
ATOM 1364 N N . LEU A 1 178 ? -12.347 4.914 -0.669 1.00 89.50 178 LEU A N 1
ATOM 1365 C CA . LEU A 1 178 ? -10.894 4.803 -0.600 1.00 89.50 178 LEU A CA 1
ATOM 1366 C C . LEU A 1 178 ? -10.362 5.703 0.513 1.00 89.50 178 LEU A C 1
ATOM 1368 O O . LEU A 1 178 ? -10.715 6.882 0.586 1.00 89.50 178 LEU A O 1
ATOM 1372 N N . CYS A 1 179 ? -9.505 5.145 1.355 1.00 88.06 179 CYS A N 1
ATOM 1373 C CA . CYS A 1 179 ? -8.898 5.860 2.462 1.00 88.06 179 CYS A CA 1
ATOM 1374 C C . CYS A 1 179 ? -7.379 5.950 2.293 1.00 88.06 179 CYS A C 1
ATOM 1376 O O . CYS A 1 179 ? -6.785 5.332 1.412 1.00 88.06 179 CYS A O 1
ATOM 1378 N N . GLN A 1 180 ? -6.747 6.785 3.115 1.00 89.75 180 GLN A N 1
ATOM 1379 C CA . GLN A 1 180 ? -5.295 6.820 3.232 1.00 89.75 180 GLN A CA 1
ATOM 1380 C C . GLN A 1 180 ? -4.894 6.148 4.533 1.00 89.75 180 GLN A C 1
ATOM 1382 O O . GLN A 1 180 ? -5.489 6.437 5.573 1.00 89.75 180 GLN A O 1
ATOM 1387 N N . VAL A 1 181 ? -3.904 5.261 4.468 1.00 89.88 181 VAL A N 1
ATOM 1388 C CA . VAL A 1 181 ? -3.436 4.482 5.620 1.00 89.88 181 VAL A CA 1
ATOM 1389 C C . VAL A 1 181 ? -1.922 4.355 5.557 1.00 89.88 181 VAL A C 1
ATOM 1391 O O . VAL A 1 181 ? -1.368 4.197 4.471 1.00 89.88 181 VAL A O 1
ATOM 1394 N N . ASN A 1 182 ? -1.252 4.419 6.708 1.00 91.12 182 ASN A N 1
ATOM 1395 C CA . ASN A 1 182 ? 0.186 4.185 6.766 1.00 91.12 182 ASN A CA 1
ATOM 1396 C C . ASN A 1 182 ? 0.490 2.689 6.613 1.00 91.12 182 ASN A C 1
ATOM 1398 O O . ASN A 1 182 ? -0.126 1.849 7.277 1.00 91.12 182 ASN A O 1
ATOM 1402 N N . VAL A 1 183 ? 1.443 2.354 5.753 1.00 91.56 183 VAL A N 1
ATOM 1403 C CA . VAL A 1 183 ? 1.845 0.980 5.460 1.00 91.56 183 VAL A CA 1
ATOM 1404 C C . VAL A 1 183 ? 3.352 0.865 5.616 1.00 91.56 183 VAL A C 1
ATOM 1406 O O . VAL A 1 183 ? 4.123 1.534 4.928 1.00 91.56 183 VAL A O 1
ATOM 1409 N N . THR A 1 184 ? 3.761 -0.036 6.497 1.00 92.12 184 THR A N 1
ATOM 1410 C CA . THR A 1 184 ? 5.150 -0.417 6.723 1.00 92.12 184 THR A CA 1
ATOM 1411 C C . THR A 1 184 ? 5.410 -1.725 5.982 1.00 92.12 184 THR A C 1
ATOM 1413 O O . THR A 1 184 ? 4.851 -2.777 6.304 1.00 92.12 184 THR A O 1
ATOM 1416 N N . VAL A 1 185 ? 6.268 -1.673 4.970 1.00 91.44 185 VAL A N 1
ATOM 1417 C CA . VAL A 1 185 ? 6.673 -2.833 4.172 1.00 91.44 185 VAL A CA 1
ATOM 1418 C C . VAL A 1 185 ? 8.056 -3.283 4.627 1.00 91.44 185 VAL A C 1
ATOM 1420 O O . VAL A 1 185 ? 8.988 -2.480 4.671 1.00 91.44 185 VAL A O 1
ATOM 1423 N N . ARG A 1 186 ? 8.205 -4.568 4.956 1.00 91.56 186 ARG A N 1
ATOM 1424 C CA . ARG A 1 186 ? 9.483 -5.195 5.312 1.00 91.56 186 ARG A CA 1
ATOM 1425 C C . ARG A 1 186 ? 9.947 -6.096 4.174 1.00 91.56 186 ARG A C 1
ATOM 1427 O O . ARG A 1 186 ? 9.190 -6.939 3.683 1.00 91.56 186 ARG A O 1
ATOM 1434 N N . PHE A 1 187 ? 11.196 -5.923 3.760 1.00 91.06 187 PHE A N 1
ATOM 1435 C CA . PHE A 1 187 ? 11.811 -6.758 2.733 1.00 91.06 187 PHE A CA 1
ATOM 1436 C C . PHE A 1 187 ? 12.323 -8.074 3.330 1.00 91.06 187 PHE A C 1
ATOM 1438 O O . PHE A 1 187 ? 12.568 -8.177 4.533 1.00 91.06 187 PHE A O 1
ATOM 1445 N N . SER A 1 188 ? 12.443 -9.107 2.499 1.00 88.69 188 SER A N 1
ATOM 1446 C CA . SER A 1 188 ? 13.126 -10.348 2.866 1.00 88.69 188 SER A CA 1
ATOM 1447 C C . SER A 1 188 ? 14.636 -10.135 2.863 1.00 88.69 188 SER A C 1
ATOM 1449 O O . SER A 1 188 ? 15.163 -9.529 1.927 1.00 88.69 188 SER A O 1
ATOM 1451 N N . ASP A 1 189 ? 15.335 -10.676 3.855 1.00 87.81 189 ASP A N 1
ATOM 1452 C CA . ASP A 1 189 ? 16.791 -10.585 3.918 1.00 87.81 189 ASP A CA 1
ATOM 1453 C C . ASP A 1 189 ? 17.446 -11.287 2.729 1.00 87.81 189 ASP A C 1
ATOM 1455 O O . ASP A 1 189 ? 17.145 -12.436 2.402 1.00 87.81 189 ASP A O 1
ATOM 1459 N N . THR A 1 190 ? 18.377 -10.589 2.087 1.00 85.69 190 THR A N 1
ATOM 1460 C CA . THR A 1 190 ? 19.204 -11.136 1.010 1.00 85.69 190 THR A CA 1
ATOM 1461 C C . THR A 1 190 ? 20.678 -10.865 1.298 1.00 85.69 190 THR A C 1
ATOM 1463 O O . THR A 1 190 ? 21.039 -10.127 2.213 1.00 85.69 190 THR A O 1
ATOM 1466 N N . HIS A 1 191 ? 21.577 -11.431 0.492 1.00 84.88 191 HIS A N 1
ATOM 1467 C CA . HIS A 1 191 ? 23.005 -11.111 0.592 1.00 84.88 191 HIS A CA 1
ATOM 1468 C C . HIS A 1 191 ? 23.317 -9.626 0.329 1.00 84.88 191 HIS A C 1
ATOM 1470 O O . HIS A 1 191 ? 24.357 -9.145 0.769 1.00 84.88 191 HIS A O 1
ATOM 1476 N N . GLN A 1 192 ? 22.447 -8.909 -0.393 1.00 77.62 192 GLN A N 1
ATOM 1477 C CA . GLN A 1 192 ? 22.663 -7.512 -0.791 1.00 77.62 192 GLN A CA 1
ATOM 1478 C C . GLN A 1 192 ? 22.158 -6.514 0.254 1.00 77.62 192 GLN A C 1
ATOM 1480 O O . GLN A 1 192 ? 22.709 -5.423 0.369 1.00 77.62 192 GLN A O 1
ATOM 1485 N N . TYR A 1 193 ? 21.122 -6.874 1.009 1.00 81.81 193 TYR A N 1
ATOM 1486 C CA . TYR A 1 193 ? 20.517 -6.013 2.018 1.00 81.81 193 TYR A CA 1
ATOM 1487 C C . TYR A 1 193 ? 19.871 -6.847 3.129 1.00 81.81 193 TYR A C 1
ATOM 1489 O O . TYR A 1 193 ? 19.290 -7.900 2.867 1.00 81.81 193 TYR A O 1
ATOM 1497 N N . LYS A 1 194 ? 19.957 -6.354 4.369 1.00 83.38 194 LYS A N 1
ATOM 1498 C CA . LYS A 1 194 ? 19.373 -6.976 5.567 1.00 83.38 194 LYS A CA 1
ATOM 1499 C C . LYS A 1 194 ? 18.487 -5.976 6.303 1.00 83.38 194 LYS A C 1
ATOM 1501 O O . LYS A 1 194 ? 18.856 -4.804 6.381 1.00 83.38 194 LYS A O 1
ATOM 1506 N N . ASN A 1 195 ? 17.362 -6.442 6.842 1.00 81.62 195 ASN A N 1
ATOM 1507 C CA . ASN A 1 195 ? 16.424 -5.691 7.681 1.00 81.62 195 ASN A CA 1
ATOM 1508 C C . ASN A 1 195 ? 16.008 -4.326 7.113 1.00 81.62 195 ASN A C 1
ATOM 1510 O O . ASN A 1 195 ? 15.877 -3.347 7.845 1.00 81.62 195 ASN A O 1
ATOM 1514 N N . GLN A 1 196 ? 15.796 -4.242 5.798 1.00 87.00 196 GLN A N 1
ATOM 1515 C CA . GLN A 1 196 ? 15.268 -3.023 5.196 1.00 87.00 196 GLN A CA 1
ATOM 1516 C C . GLN A 1 196 ? 13.746 -2.975 5.338 1.00 87.00 196 GLN A C 1
ATOM 1518 O O . GLN A 1 196 ? 13.036 -3.927 5.000 1.00 87.00 196 GLN A O 1
ATOM 1523 N N . SER A 1 197 ? 13.248 -1.834 5.802 1.00 87.56 197 SER A N 1
ATOM 1524 C CA . SER A 1 197 ? 11.828 -1.507 5.838 1.00 87.56 197 SER A CA 1
ATOM 1525 C C . SER A 1 197 ? 11.590 -0.127 5.248 1.00 87.56 197 SER A C 1
ATOM 1527 O O . SER A 1 197 ? 12.410 0.775 5.417 1.00 87.56 197 SER A O 1
ATOM 1529 N N . TYR A 1 198 ? 10.457 0.038 4.581 1.00 87.25 198 TYR A N 1
ATOM 1530 C CA . TYR A 1 198 ? 10.016 1.316 4.042 1.00 87.25 198 TYR A CA 1
ATOM 1531 C C . TYR A 1 198 ? 8.589 1.606 4.502 1.00 87.25 198 TYR A C 1
ATOM 1533 O O . TYR A 1 198 ? 7.741 0.713 4.497 1.00 87.25 198 TYR A O 1
ATOM 1541 N N . GLU A 1 199 ? 8.341 2.851 4.899 1.00 89.75 199 GLU A N 1
ATOM 1542 C CA . GLU A 1 199 ? 7.025 3.333 5.312 1.00 89.75 199 GLU A CA 1
ATOM 1543 C C . GLU A 1 199 ? 6.473 4.304 4.277 1.00 89.75 199 GLU A C 1
ATOM 1545 O O . GLU A 1 199 ? 7.160 5.236 3.849 1.00 89.75 199 GLU A O 1
ATOM 1550 N N . ALA A 1 200 ? 5.228 4.076 3.871 1.00 89.00 200 ALA A N 1
ATOM 1551 C CA . ALA A 1 200 ? 4.525 4.933 2.933 1.00 89.00 200 ALA A CA 1
ATOM 1552 C C . ALA A 1 200 ? 3.022 4.956 3.189 1.00 89.00 200 ALA A C 1
ATOM 1554 O O . ALA A 1 200 ? 2.430 4.023 3.727 1.00 89.00 200 ALA A O 1
ATOM 1555 N N . MET A 1 201 ? 2.393 6.029 2.723 1.00 90.00 201 MET A N 1
ATOM 1556 C CA . MET A 1 201 ? 0.946 6.176 2.747 1.00 90.00 201 MET A CA 1
ATOM 1557 C C . MET A 1 201 ? 0.330 5.468 1.541 1.00 90.00 201 MET A C 1
ATOM 1559 O O . MET A 1 201 ? 0.672 5.766 0.397 1.00 90.00 201 MET A O 1
ATOM 1563 N N . ALA A 1 202 ? -0.595 4.546 1.792 1.00 88.19 202 ALA A N 1
ATOM 1564 C CA . ALA A 1 202 ? -1.442 3.964 0.761 1.00 88.19 202 ALA A CA 1
ATOM 1565 C C . ALA A 1 202 ? -2.558 4.959 0.378 1.00 88.19 202 ALA A C 1
ATOM 1567 O O . ALA A 1 202 ? -2.972 5.739 1.240 1.00 88.19 202 ALA A O 1
ATOM 1568 N N . PRO A 1 203 ? -3.059 4.968 -0.872 1.00 89.88 203 PRO A N 1
ATOM 1569 C CA . PRO A 1 203 ? -2.854 3.978 -1.934 1.00 89.88 203 PRO A CA 1
ATOM 1570 C C . PRO A 1 203 ? -1.445 4.008 -2.538 1.00 89.88 203 PRO A C 1
ATOM 1572 O O . PRO A 1 203 ? -0.948 5.064 -2.919 1.00 89.88 203 PRO A O 1
ATOM 1575 N N . LEU A 1 204 ? -0.804 2.839 -2.628 1.00 90.25 204 LEU A N 1
ATOM 1576 C CA . LEU A 1 204 ? 0.584 2.720 -3.087 1.00 90.25 204 LEU A CA 1
ATOM 1577 C C . LEU A 1 204 ? 0.814 1.447 -3.902 1.00 90.25 204 LEU A C 1
ATOM 1579 O O . LEU A 1 204 ? 0.119 0.443 -3.730 1.00 90.25 204 LEU A O 1
ATOM 1583 N N . MET A 1 205 ? 1.823 1.486 -4.772 1.00 90.75 205 MET A N 1
ATOM 1584 C CA . MET A 1 205 ? 2.300 0.311 -5.499 1.00 90.75 205 MET A CA 1
ATOM 1585 C C . MET A 1 205 ? 3.268 -0.476 -4.629 1.00 90.75 205 MET A C 1
ATOM 1587 O O . MET A 1 205 ? 4.300 0.048 -4.209 1.00 90.75 205 MET A O 1
ATOM 1591 N N . LEU A 1 206 ? 2.943 -1.739 -4.368 1.00 91.94 206 LEU A N 1
ATOM 1592 C CA . LEU A 1 206 ? 3.833 -2.614 -3.626 1.00 91.94 206 LEU A CA 1
ATOM 1593 C C . LEU A 1 206 ? 5.029 -3.034 -4.499 1.00 91.94 206 LEU A C 1
ATOM 1595 O O . LEU A 1 206 ? 4.884 -3.269 -5.711 1.00 91.94 206 LEU A O 1
ATOM 1599 N N . PRO A 1 207 ? 6.219 -3.185 -3.893 1.00 91.06 207 PRO A N 1
ATOM 1600 C CA . PRO A 1 207 ? 7.317 -3.908 -4.516 1.00 91.06 207 PRO A CA 1
ATOM 1601 C C . PRO A 1 207 ? 6.912 -5.346 -4.859 1.00 91.06 207 PRO A C 1
ATOM 1603 O O . PRO A 1 207 ? 5.846 -5.834 -4.482 1.00 91.06 207 PRO A O 1
ATOM 1606 N N . GLU A 1 208 ? 7.772 -6.039 -5.594 1.00 90.88 208 GLU A N 1
ATOM 1607 C CA . GLU A 1 208 ? 7.530 -7.433 -5.952 1.00 90.88 208 GLU A CA 1
ATOM 1608 C C . GLU A 1 208 ? 7.319 -8.308 -4.708 1.00 90.88 208 GLU A C 1
ATOM 1610 O O . GLU A 1 208 ? 8.165 -8.350 -3.816 1.00 90.88 208 GLU A O 1
ATOM 1615 N N . LEU A 1 209 ? 6.193 -9.025 -4.680 1.00 89.31 209 LEU A N 1
ATOM 1616 C CA . LEU A 1 209 ? 5.730 -9.833 -3.548 1.00 89.31 209 LEU A CA 1
ATOM 1617 C C . LEU A 1 209 ? 6.757 -10.897 -3.122 1.00 89.31 209 LEU A C 1
ATOM 1619 O O . LEU A 1 209 ? 6.917 -11.155 -1.935 1.00 89.31 209 LEU A O 1
ATOM 1623 N N . SER A 1 210 ? 7.510 -11.455 -4.072 1.00 88.56 210 SER A N 1
ATOM 1624 C CA . SER A 1 210 ? 8.562 -12.451 -3.820 1.00 88.56 210 SER A CA 1
ATOM 1625 C C . SER A 1 210 ? 9.720 -11.928 -2.956 1.00 88.56 210 SER A C 1
ATOM 1627 O O . SER A 1 210 ? 10.396 -12.717 -2.301 1.00 88.56 210 SER A O 1
ATOM 1629 N N . LYS A 1 211 ? 9.950 -10.607 -2.944 1.00 88.56 211 LYS A N 1
ATOM 1630 C CA . LYS A 1 211 ? 11.042 -9.936 -2.215 1.00 88.56 211 LYS A CA 1
ATOM 1631 C C . LYS A 1 211 ? 10.602 -9.386 -0.855 1.00 88.56 211 LYS A C 1
ATOM 1633 O O . LYS A 1 211 ? 11.395 -8.740 -0.166 1.00 88.56 211 LYS A O 1
ATOM 1638 N N . LEU A 1 212 ? 9.334 -9.565 -0.489 1.00 90.81 212 LEU A N 1
ATOM 1639 C CA . LEU A 1 212 ? 8.749 -9.033 0.737 1.00 90.81 212 LEU A CA 1
ATOM 1640 C C . LEU A 1 212 ? 8.655 -10.122 1.805 1.00 90.81 212 LEU A C 1
ATOM 1642 O O . LEU A 1 212 ? 8.269 -11.255 1.530 1.00 90.81 212 LEU A O 1
ATOM 1646 N N . SER A 1 213 ? 8.980 -9.763 3.045 1.00 90.25 213 SER A N 1
ATOM 1647 C CA . SER A 1 213 ? 8.784 -10.639 4.203 1.00 90.25 213 SER A CA 1
ATOM 1648 C C . SER A 1 213 ? 7.429 -10.381 4.854 1.00 90.25 213 SER A C 1
ATOM 1650 O O . SER A 1 213 ? 6.696 -11.325 5.161 1.00 90.25 213 SER A O 1
ATOM 1652 N N . GLN A 1 214 ? 7.089 -9.105 5.065 1.00 90.69 214 GLN A N 1
ATOM 1653 C CA . GLN A 1 214 ? 5.872 -8.691 5.757 1.00 90.69 214 GLN A CA 1
ATOM 1654 C C . GLN A 1 214 ? 5.334 -7.364 5.207 1.00 90.69 214 GLN A C 1
ATOM 1656 O O . GLN A 1 214 ? 6.096 -6.452 4.887 1.00 90.69 214 GLN A O 1
ATOM 1661 N N . VAL A 1 215 ? 4.008 -7.238 5.153 1.00 91.81 215 VAL A N 1
ATOM 1662 C CA . VAL A 1 215 ? 3.299 -5.979 4.890 1.00 91.81 215 VAL A CA 1
ATOM 1663 C C . VAL A 1 215 ? 2.425 -5.692 6.100 1.00 91.81 215 VAL A C 1
ATOM 1665 O O . VAL A 1 215 ? 1.499 -6.446 6.408 1.00 91.81 215 VAL A O 1
ATOM 1668 N N . ILE A 1 216 ? 2.753 -4.623 6.812 1.00 91.19 216 ILE A N 1
ATOM 1669 C CA . ILE A 1 216 ? 2.078 -4.212 8.034 1.00 91.19 216 ILE A CA 1
ATOM 1670 C C . ILE A 1 216 ? 1.333 -2.927 7.733 1.00 91.19 216 ILE A C 1
ATOM 1672 O O . ILE A 1 216 ? 1.907 -1.938 7.291 1.00 91.19 216 ILE A O 1
ATOM 1676 N N . ILE A 1 217 ? 0.039 -2.949 7.981 1.00 89.81 217 ILE A N 1
ATOM 1677 C CA . ILE A 1 217 ? -0.818 -1.787 7.853 1.00 89.81 217 ILE A CA 1
ATOM 1678 C C . ILE A 1 217 ? -0.974 -1.252 9.241 1.00 89.81 217 ILE A C 1
ATOM 1680 O O . ILE A 1 217 ? -1.435 -1.986 10.116 1.00 89.81 217 ILE A O 1
ATOM 1684 N N . GLU A 1 218 ? -0.560 -0.000 9.397 1.00 82.38 218 GLU A N 1
ATOM 1685 C CA . GLU A 1 218 ? -0.419 0.639 10.687 1.00 82.38 218 GLU A CA 1
ATOM 1686 C C . GLU A 1 218 ? 0.511 -0.177 11.601 1.00 82.38 218 GLU A C 1
ATOM 1688 O O . GLU A 1 218 ? 0.091 -1.088 12.313 1.00 82.38 218 GLU A O 1
ATOM 1693 N N . GLY A 1 219 ? 1.816 0.106 11.503 1.00 68.62 219 GLY A N 1
ATOM 1694 C CA . GLY A 1 219 ? 2.857 -0.554 12.300 1.00 68.62 219 GLY A CA 1
ATOM 1695 C C . GLY A 1 219 ? 3.210 0.141 13.622 1.00 68.62 219 GLY A C 1
ATOM 1696 O O . GLY A 1 219 ? 3.640 -0.537 14.556 1.00 68.62 219 GLY A O 1
ATOM 1697 N N . ASP A 1 220 ? 3.013 1.461 13.713 1.00 71.44 220 ASP A N 1
ATOM 1698 C CA . ASP A 1 220 ? 3.326 2.273 14.898 1.00 71.44 220 ASP A CA 1
ATOM 1699 C C . ASP A 1 220 ? 2.308 2.146 16.052 1.00 71.44 220 ASP A C 1
ATOM 1701 O O . ASP A 1 220 ? 1.266 2.813 16.065 1.00 71.44 220 ASP A O 1
ATOM 1705 N N . ALA A 1 221 ? 2.659 1.339 17.064 1.00 62.16 221 ALA A N 1
ATOM 1706 C CA . ALA A 1 221 ? 1.874 1.069 18.277 1.00 62.16 221 ALA A CA 1
ATOM 1707 C C . ALA A 1 221 ? 1.207 2.308 18.895 1.00 62.16 221 ALA A C 1
ATOM 1709 O O . ALA A 1 221 ? 0.069 2.200 19.366 1.00 62.16 221 ALA A O 1
ATOM 1710 N N . ALA A 1 222 ? 1.867 3.468 18.853 1.00 60.84 222 ALA A N 1
ATOM 1711 C CA . ALA A 1 222 ? 1.372 4.694 19.466 1.00 60.84 222 ALA A CA 1
ATOM 1712 C C . ALA A 1 222 ? 0.252 5.369 18.643 1.00 60.84 222 ALA A C 1
ATOM 1714 O O . ALA A 1 222 ? -0.810 5.691 19.188 1.00 60.84 222 ALA A O 1
ATOM 1715 N N . ASN A 1 223 ? 0.423 5.519 17.323 1.00 67.56 223 ASN A N 1
ATOM 1716 C CA . ASN A 1 223 ? -0.394 6.418 16.487 1.00 67.56 223 ASN A CA 1
ATOM 1717 C C . ASN A 1 223 ? -1.300 5.724 15.446 1.00 67.56 223 ASN A C 1
ATOM 1719 O O . ASN A 1 223 ? -1.721 6.345 14.472 1.00 67.56 223 ASN A O 1
ATOM 1723 N N . HIS A 1 224 ? -1.661 4.458 15.645 1.00 75.62 224 HIS A N 1
ATOM 1724 C CA . HIS A 1 224 ? -2.545 3.702 14.739 1.00 75.62 224 HIS A CA 1
ATOM 1725 C C . HIS A 1 224 ? -3.989 4.242 14.641 1.00 75.62 224 HIS A C 1
ATOM 1727 O O . HIS A 1 224 ? -4.772 4.049 15.579 1.00 75.62 224 HIS A O 1
ATOM 1733 N N . ARG A 1 225 ? -4.390 4.901 13.549 1.00 82.62 225 ARG A N 1
ATOM 1734 C CA . ARG A 1 225 ? -5.752 5.452 13.383 1.00 82.62 225 ARG A CA 1
ATOM 1735 C C . ARG A 1 225 ? -6.792 4.402 13.012 1.00 82.62 225 ARG A C 1
ATOM 1737 O O . ARG A 1 225 ? -7.942 4.499 13.429 1.00 82.62 225 ARG A O 1
ATOM 1744 N N . TYR A 1 226 ? -6.377 3.405 12.264 1.00 86.12 226 TYR A N 1
ATOM 1745 C CA . TYR A 1 226 ? -7.138 2.247 11.851 1.00 86.12 226 TYR A CA 1
ATOM 1746 C C . TYR A 1 226 ? -6.793 1.017 12.712 1.00 86.12 226 TYR A C 1
ATOM 1748 O O . TYR A 1 226 ? -5.988 1.045 13.652 1.00 86.12 226 TYR A O 1
ATOM 1756 N N . TRP A 1 227 ? -7.483 -0.091 12.460 1.00 86.62 227 TRP A N 1
ATOM 1757 C CA . TRP A 1 227 ? -7.124 -1.378 13.045 1.00 86.62 227 TRP A CA 1
ATOM 1758 C C . TRP A 1 227 ? -5.938 -1.994 12.291 1.00 86.62 227 TRP A C 1
ATOM 1760 O O . TRP A 1 227 ? -6.000 -2.095 11.063 1.00 86.62 227 TRP A O 1
ATOM 1770 N N . PRO A 1 228 ? -4.867 -2.412 12.995 1.00 89.00 228 PRO A N 1
ATOM 1771 C CA . PRO A 1 228 ? -3.662 -2.896 12.342 1.00 89.00 228 PRO A CA 1
ATOM 1772 C C . PRO A 1 228 ? -3.904 -4.258 11.693 1.00 89.00 228 PRO A C 1
ATOM 1774 O O . PRO A 1 228 ? -4.470 -5.167 12.306 1.00 89.00 228 PRO A O 1
ATOM 1777 N N . VAL A 1 229 ? -3.423 -4.416 10.462 1.00 88.94 229 VAL A N 1
ATOM 1778 C CA . VAL A 1 229 ? -3.509 -5.670 9.702 1.00 88.94 229 VAL A CA 1
ATOM 1779 C C . VAL A 1 229 ? -2.103 -6.082 9.294 1.00 88.94 229 VAL A C 1
ATOM 1781 O O . VAL A 1 229 ? -1.349 -5.286 8.741 1.00 88.94 229 VAL A O 1
ATOM 1784 N N . ARG A 1 230 ? -1.728 -7.331 9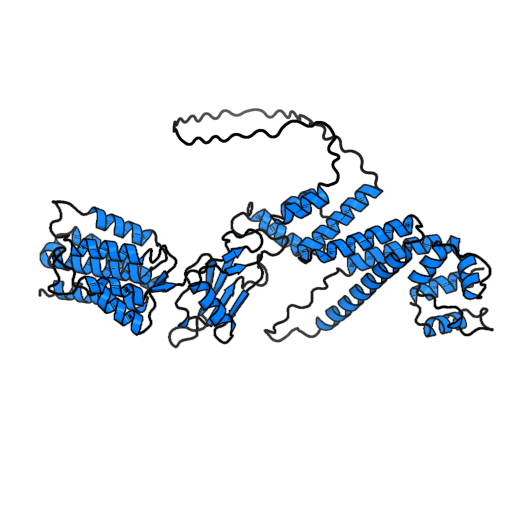.580 1.00 90.19 230 ARG A N 1
ATOM 1785 C CA . ARG A 1 230 ? -0.379 -7.848 9.318 1.00 90.19 230 ARG A CA 1
ATOM 1786 C C . ARG A 1 230 ? -0.432 -9.021 8.350 1.00 90.19 230 ARG A C 1
ATOM 1788 O O . ARG A 1 230 ? -0.997 -10.071 8.658 1.00 90.19 230 ARG A O 1
ATOM 1795 N N . PHE A 1 231 ? 0.216 -8.857 7.208 1.00 90.38 231 PHE A N 1
ATOM 1796 C CA . PHE A 1 231 ? 0.457 -9.918 6.241 1.00 90.38 231 PHE A CA 1
ATOM 1797 C C . PHE A 1 231 ? 1.906 -10.379 6.375 1.00 90.38 231 PHE A C 1
ATOM 1799 O O . PHE A 1 231 ? 2.823 -9.564 6.322 1.00 90.38 231 PHE A O 1
ATOM 1806 N N . SER A 1 232 ? 2.115 -11.679 6.571 1.00 89.31 232 SER A N 1
ATOM 1807 C CA . SER A 1 232 ? 3.447 -12.280 6.681 1.00 89.31 232 SER A CA 1
ATOM 1808 C C . SER A 1 232 ? 3.573 -13.384 5.647 1.00 89.31 232 SER A C 1
ATOM 1810 O O . SER A 1 232 ? 2.643 -14.177 5.503 1.00 89.31 232 SER A O 1
ATOM 1812 N N . SER A 1 233 ? 4.716 -13.448 4.965 1.00 83.38 233 SER A N 1
ATOM 1813 C CA . SER A 1 233 ? 5.009 -14.436 3.919 1.00 83.38 233 SER A CA 1
ATOM 1814 C C . SER A 1 233 ? 4.909 -15.888 4.424 1.00 83.38 233 SER A C 1
ATOM 1816 O O . SER A 1 233 ? 4.486 -16.780 3.696 1.00 83.38 233 SER A O 1
ATOM 1818 N N . GLN A 1 234 ? 5.206 -16.128 5.707 1.00 80.75 234 GLN A N 1
ATOM 1819 C CA . GLN A 1 234 ? 5.143 -17.462 6.325 1.00 80.75 234 GLN A CA 1
ATOM 1820 C C . GLN A 1 234 ? 3.711 -17.928 6.639 1.00 80.75 234 GLN A C 1
ATOM 1822 O O . GLN A 1 234 ? 3.468 -19.118 6.839 1.00 80.75 234 GLN A O 1
ATOM 1827 N N . ASN A 1 235 ? 2.753 -17.001 6.700 1.00 84.06 235 ASN A N 1
ATOM 1828 C CA . ASN A 1 235 ? 1.386 -17.288 7.117 1.00 84.06 235 ASN A CA 1
ATOM 1829 C C . ASN A 1 235 ? 0.457 -17.444 5.908 1.00 84.06 235 ASN A C 1
ATOM 1831 O O . ASN A 1 235 ? 0.645 -16.826 4.862 1.00 84.06 235 ASN A O 1
ATOM 1835 N N . LYS A 1 236 ? -0.662 -18.159 6.099 1.00 84.25 236 LYS A N 1
ATOM 1836 C CA . LYS A 1 236 ? -1.767 -18.226 5.117 1.00 84.25 236 LYS A CA 1
ATOM 1837 C C . LYS A 1 236 ? -2.376 -16.853 4.782 1.00 84.25 236 LYS A C 1
ATOM 1839 O O . LYS A 1 236 ? -3.173 -16.750 3.861 1.00 84.25 236 LYS A O 1
ATOM 1844 N N . THR A 1 237 ? -2.023 -15.796 5.515 1.00 87.12 237 THR A N 1
ATOM 1845 C CA . THR A 1 237 ? -2.462 -14.426 5.227 1.00 87.12 237 THR A CA 1
ATOM 1846 C C . THR A 1 237 ? -1.862 -13.885 3.930 1.00 87.12 237 THR A C 1
ATOM 1848 O O . THR A 1 237 ? -2.464 -13.013 3.309 1.00 87.12 237 THR A O 1
ATOM 1851 N N . TRP A 1 238 ? -0.730 -14.428 3.469 1.00 89.38 238 TRP A N 1
ATOM 1852 C CA . TRP A 1 238 ? -0.102 -13.996 2.222 1.00 89.38 238 TRP A CA 1
ATOM 1853 C C . TRP A 1 238 ? -0.954 -14.287 0.979 1.00 89.38 238 TRP A C 1
ATOM 1855 O O . TRP A 1 238 ? -1.147 -13.413 0.137 1.00 89.38 238 TRP A O 1
ATOM 1865 N N . SER A 1 239 ? -1.557 -15.476 0.892 1.00 88.38 239 SER A N 1
ATOM 1866 C CA . SER A 1 239 ? -2.435 -15.831 -0.234 1.00 88.38 239 SER A CA 1
ATOM 1867 C C . SER A 1 239 ? -3.713 -14.988 -0.271 1.00 88.38 239 SER A C 1
ATOM 1869 O O . SER A 1 239 ? -4.248 -14.706 -1.346 1.00 88.38 239 SER A O 1
ATOM 1871 N N . VAL A 1 240 ? -4.186 -14.530 0.893 1.00 90.56 240 VAL A N 1
ATOM 1872 C CA . VAL A 1 240 ? -5.298 -13.576 0.991 1.00 90.56 240 VAL A CA 1
ATOM 1873 C C . VAL A 1 240 ? -4.897 -12.233 0.383 1.00 90.56 240 VAL A C 1
ATOM 1875 O O . VAL A 1 240 ? -5.648 -11.696 -0.428 1.00 90.56 240 VAL A O 1
ATOM 1878 N N . LEU A 1 241 ? -3.697 -11.725 0.689 1.00 90.38 241 LEU A N 1
ATOM 1879 C CA . LEU A 1 241 ? -3.179 -10.493 0.085 1.00 90.38 241 LEU A CA 1
ATOM 1880 C C . LEU A 1 241 ? -3.077 -10.612 -1.444 1.00 90.38 241 LEU A C 1
ATOM 1882 O O . LEU A 1 241 ? -3.548 -9.727 -2.157 1.00 90.38 241 LEU A O 1
ATOM 1886 N N . GLU A 1 242 ? -2.535 -11.717 -1.960 1.00 90.62 242 GLU A N 1
ATOM 1887 C CA . GLU A 1 242 ? -2.468 -11.961 -3.409 1.00 90.62 242 GLU A CA 1
ATOM 1888 C C . GLU A 1 242 ? -3.858 -11.980 -4.059 1.00 90.62 242 GLU A C 1
ATOM 1890 O O . GLU A 1 242 ? -4.058 -11.422 -5.142 1.00 90.62 242 GLU A O 1
ATOM 1895 N N . THR A 1 243 ? -4.839 -12.580 -3.384 1.00 91.31 243 THR A N 1
ATOM 1896 C CA . THR A 1 243 ? -6.228 -12.630 -3.856 1.00 91.31 243 THR A CA 1
ATOM 1897 C C . THR A 1 243 ? -6.869 -11.239 -3.858 1.00 91.31 243 THR A C 1
ATOM 1899 O O . THR A 1 243 ? -7.556 -10.885 -4.817 1.00 91.31 243 THR A O 1
ATOM 1902 N N . ILE A 1 244 ? -6.597 -10.410 -2.846 1.00 91.81 244 ILE A N 1
ATOM 1903 C CA . ILE A 1 244 ? -7.068 -9.015 -2.770 1.00 91.81 244 ILE A CA 1
ATOM 1904 C C . ILE A 1 244 ? -6.459 -8.175 -3.901 1.00 91.81 244 ILE A C 1
ATOM 1906 O O . ILE A 1 244 ? -7.165 -7.433 -4.587 1.00 91.81 244 ILE A O 1
ATOM 1910 N N . LEU A 1 245 ? -5.157 -8.326 -4.155 1.00 91.75 245 LEU A N 1
ATOM 1911 C CA . LEU A 1 245 ? -4.486 -7.609 -5.240 1.00 91.75 245 LEU A CA 1
ATOM 1912 C C . LEU A 1 245 ? -5.048 -8.017 -6.610 1.00 91.75 245 LEU A C 1
ATOM 1914 O O . LEU A 1 245 ? -5.311 -7.146 -7.442 1.00 91.75 245 LEU A O 1
ATOM 1918 N N . ARG A 1 246 ? -5.308 -9.314 -6.835 1.00 91.50 246 ARG A N 1
ATOM 1919 C CA . ARG A 1 246 ? -5.890 -9.829 -8.090 1.00 91.50 246 ARG A CA 1
ATOM 1920 C C . ARG A 1 246 ? -7.344 -9.405 -8.301 1.00 91.50 246 ARG A C 1
ATOM 1922 O O . ARG A 1 246 ? -7.660 -8.924 -9.388 1.00 91.50 246 ARG A O 1
ATOM 1929 N N . SER A 1 247 ? -8.192 -9.544 -7.283 1.00 88.88 247 SER A N 1
ATOM 1930 C CA . SER A 1 247 ? -9.619 -9.177 -7.343 1.00 88.88 247 SER A CA 1
ATOM 1931 C C . SER A 1 247 ? -9.816 -7.675 -7.538 1.00 88.88 247 SER A C 1
ATOM 1933 O O . SER A 1 247 ? -10.652 -7.261 -8.334 1.00 88.88 247 SER A O 1
ATOM 1935 N N . GLY A 1 248 ? -8.993 -6.851 -6.882 1.00 83.56 248 GLY A N 1
ATOM 1936 C CA . GLY A 1 248 ? -9.089 -5.396 -6.979 1.00 83.56 248 GLY A CA 1
ATOM 1937 C C . GLY A 1 248 ? -10.218 -4.776 -6.168 1.00 83.56 248 GLY A C 1
ATOM 1938 O O . GLY A 1 248 ? -10.432 -3.574 -6.289 1.00 83.56 248 GLY A O 1
ATOM 1939 N N . GLU A 1 249 ? -10.870 -5.558 -5.307 1.00 79.88 249 GLU A N 1
ATOM 1940 C CA . GLU A 1 249 ? -11.925 -5.099 -4.390 1.00 79.88 249 GLU A CA 1
ATOM 1941 C C . GLU A 1 249 ? -11.390 -4.171 -3.281 1.00 79.88 249 GLU A C 1
ATOM 1943 O O . GLU A 1 249 ? -12.155 -3.567 -2.536 1.00 79.88 249 GLU A O 1
ATOM 1948 N N . GLY A 1 250 ? -10.068 -3.986 -3.226 1.00 85.06 250 GLY A N 1
ATOM 1949 C CA . GLY A 1 250 ? -9.405 -3.171 -2.221 1.00 85.06 250 GLY A CA 1
ATOM 1950 C C . GLY A 1 250 ? -9.332 -3.890 -0.879 1.00 85.06 250 GLY A C 1
ATOM 1951 O O . GLY A 1 250 ? -10.002 -4.887 -0.618 1.00 85.06 250 GLY A O 1
ATOM 1952 N N . LEU A 1 251 ? -8.453 -3.409 -0.015 1.00 91.25 251 LEU A N 1
ATOM 1953 C CA . LEU A 1 251 ? -8.330 -3.930 1.328 1.00 91.25 251 LEU A CA 1
ATOM 1954 C C . LEU A 1 251 ? -9.311 -3.208 2.245 1.00 91.25 251 LEU A C 1
ATOM 1956 O O . LEU A 1 251 ? -9.168 -2.015 2.481 1.00 91.25 251 LEU A O 1
ATOM 1960 N N . SER A 1 252 ? -10.240 -3.951 2.830 1.00 91.06 252 SER A N 1
ATOM 1961 C CA . SER A 1 252 ? -11.130 -3.428 3.864 1.00 91.06 252 SER A CA 1
ATOM 1962 C C . SER A 1 252 ? -10.358 -3.119 5.149 1.00 91.06 252 SER A C 1
ATOM 1964 O O . SER A 1 252 ? -9.820 -4.022 5.792 1.00 91.06 252 SER A O 1
ATOM 1966 N N . VAL A 1 253 ? -10.313 -1.846 5.532 1.00 90.62 253 VAL A N 1
ATOM 1967 C CA . VAL A 1 253 ? -9.688 -1.367 6.767 1.00 90.62 253 VAL A CA 1
ATOM 1968 C C . VAL A 1 253 ? -10.746 -0.637 7.583 1.00 90.62 253 VAL A C 1
ATOM 1970 O O . VAL A 1 253 ? -11.495 0.173 7.050 1.00 90.62 253 VAL A O 1
ATOM 1973 N N . LYS A 1 254 ? -10.825 -0.920 8.884 1.00 89.00 254 LYS A N 1
ATOM 1974 C CA . LYS A 1 254 ? -11.770 -0.249 9.780 1.00 89.00 254 LYS A CA 1
ATOM 1975 C C . LYS A 1 254 ? -11.074 0.859 10.564 1.00 89.00 254 LYS A C 1
ATOM 1977 O O . LYS A 1 254 ? -10.013 0.620 11.150 1.00 89.00 254 LYS A O 1
ATOM 1982 N N . LEU A 1 255 ? -11.662 2.052 10.578 1.00 85.44 255 LEU A N 1
ATOM 1983 C CA . LEU A 1 255 ? -11.202 3.166 11.406 1.00 85.44 255 LEU A CA 1
ATOM 1984 C C . LEU A 1 255 ? -11.441 2.848 12.891 1.00 85.44 255 LEU A C 1
ATOM 1986 O O . LEU A 1 255 ? -12.429 2.205 13.248 1.00 85.44 255 LEU A O 1
ATOM 1990 N N . LYS A 1 256 ? -10.530 3.263 13.775 1.00 80.19 256 LYS A N 1
ATOM 1991 C CA . LYS A 1 256 ? -10.802 3.207 15.214 1.00 80.19 256 LYS A CA 1
ATOM 1992 C C . LYS A 1 256 ? -11.739 4.340 15.601 1.00 80.19 256 LYS A C 1
ATOM 1994 O O . LYS A 1 256 ? -11.527 5.489 15.214 1.00 80.19 256 LYS A O 1
ATOM 1999 N N . ASP A 1 257 ? -12.731 4.007 16.415 1.00 75.88 257 ASP A N 1
ATOM 2000 C CA . ASP A 1 257 ? -13.655 4.978 16.990 1.00 75.88 257 ASP A CA 1
ATOM 2001 C C . ASP A 1 257 ? -12.872 6.092 17.717 1.00 75.88 257 ASP A C 1
ATOM 2003 O O . ASP A 1 257 ? -11.824 5.848 18.317 1.00 75.88 257 ASP A O 1
ATOM 2007 N N . GLY A 1 258 ? -13.348 7.336 17.612 1.00 70.12 258 GLY A N 1
ATOM 2008 C CA . GLY A 1 258 ? -12.703 8.500 18.233 1.00 70.12 258 GLY A CA 1
ATOM 2009 C C . GLY A 1 258 ? -11.428 9.005 17.545 1.00 70.12 258 GLY A C 1
ATOM 2010 O O . GLY A 1 258 ? -10.798 9.928 18.058 1.00 70.12 258 GLY A O 1
ATOM 2011 N N . ARG A 1 259 ? -11.036 8.445 16.391 1.00 75.12 259 ARG A N 1
ATOM 2012 C CA . ARG A 1 259 ? -9.904 8.938 15.587 1.00 75.12 259 ARG A CA 1
ATOM 2013 C C . ARG A 1 259 ? -10.367 9.495 14.241 1.00 75.12 259 ARG A C 1
ATOM 2015 O O . ARG A 1 259 ? -11.386 9.090 13.694 1.00 75.12 259 ARG A O 1
ATOM 2022 N N . TYR A 1 260 ? -9.581 10.420 13.692 1.00 77.94 260 TYR A N 1
ATOM 2023 C CA . TYR A 1 260 ? -9.830 11.025 12.382 1.00 77.94 260 TYR A CA 1
ATOM 2024 C C . TYR A 1 260 ? -9.133 10.260 11.247 1.00 77.94 260 TYR A C 1
ATOM 2026 O O . TYR A 1 260 ? -7.956 9.913 11.393 1.00 77.94 260 TYR A O 1
ATOM 2034 N N . PRO A 1 261 ? -9.775 10.067 10.080 1.00 81.88 261 PRO A N 1
ATOM 2035 C CA . PRO A 1 261 ? -9.096 9.522 8.904 1.00 81.88 261 PRO A CA 1
ATOM 2036 C C . PRO A 1 261 ? -7.955 10.452 8.449 1.00 81.88 261 PRO A C 1
ATOM 2038 O O . PRO A 1 261 ? -7.966 11.648 8.730 1.00 81.88 261 PRO A O 1
ATOM 2041 N N . TYR A 1 262 ? -6.941 9.925 7.753 1.00 79.19 262 TYR A N 1
ATOM 2042 C CA . TYR A 1 262 ? -5.777 10.725 7.334 1.00 79.19 262 TYR A CA 1
ATOM 2043 C C . TYR A 1 262 ? -6.103 11.828 6.310 1.00 79.19 262 TYR A C 1
ATOM 2045 O O . TYR A 1 262 ? -5.435 12.855 6.328 1.00 79.19 262 TYR A O 1
ATOM 2053 N N . GLY A 1 263 ? -7.115 11.644 5.453 1.00 71.19 263 GLY A N 1
ATOM 2054 C CA . GLY A 1 263 ? -7.457 12.601 4.388 1.00 71.19 263 GLY A CA 1
ATOM 2055 C C . GLY A 1 263 ? -8.366 13.751 4.830 1.00 71.19 263 GLY A C 1
ATOM 2056 O O . GLY A 1 263 ? -8.036 14.912 4.623 1.00 71.19 263 GLY A O 1
ATOM 2057 N N . ASP A 1 264 ? -9.492 13.424 5.468 1.00 66.31 264 ASP A N 1
ATOM 2058 C CA . ASP A 1 264 ? -10.556 14.389 5.801 1.00 66.31 264 ASP A CA 1
ATOM 2059 C C . ASP A 1 264 ? -10.369 15.054 7.177 1.00 66.31 264 ASP A C 1
ATOM 2061 O O . ASP A 1 264 ? -11.283 15.681 7.713 1.00 66.31 264 ASP A O 1
ATOM 2065 N N . ALA A 1 265 ? -9.197 14.891 7.792 1.00 62.09 265 ALA A N 1
ATOM 2066 C CA . ALA A 1 265 ? -8.928 15.456 9.102 1.00 62.09 265 ALA A CA 1
ATOM 2067 C C . ALA A 1 265 ? -8.874 16.996 9.054 1.00 62.09 265 ALA A C 1
ATOM 2069 O O . ALA A 1 265 ? -8.094 17.554 8.273 1.00 62.09 265 ALA A O 1
ATOM 2070 N N . PRO A 1 266 ? -9.613 17.706 9.928 1.00 62.62 266 PRO A N 1
ATOM 2071 C CA . PRO A 1 266 ? -9.357 19.121 10.151 1.00 62.62 266 PRO A CA 1
ATOM 2072 C C . PRO A 1 266 ? -7.973 19.288 10.809 1.00 62.62 266 PRO A C 1
ATOM 2074 O O . PRO A 1 266 ? -7.409 18.318 11.308 1.00 62.62 266 PRO A O 1
ATOM 2077 N N . SER A 1 267 ? -7.399 20.497 10.736 1.00 66.38 267 SER A N 1
ATOM 2078 C CA . SER A 1 267 ? -6.012 20.868 11.107 1.00 66.38 267 SER A CA 1
ATOM 2079 C C . SER A 1 267 ? -5.257 19.892 12.036 1.00 66.38 267 SER A C 1
ATOM 2081 O O . SER A 1 267 ? -5.772 19.491 13.075 1.00 66.38 267 SER A O 1
ATOM 2083 N N . GLY A 1 268 ? -3.992 19.568 11.725 1.00 68.69 268 GLY A N 1
ATOM 2084 C CA . GLY A 1 268 ? -3.215 18.533 12.436 1.00 68.69 268 GLY A CA 1
ATOM 2085 C C . GLY A 1 268 ? -3.193 18.642 13.971 1.00 68.69 268 GLY A C 1
ATOM 2086 O O . GLY A 1 268 ? -3.132 17.620 14.651 1.00 68.69 268 GLY A O 1
ATOM 2087 N N . PHE A 1 269 ? -3.341 19.853 14.518 1.00 68.12 269 PHE A N 1
ATOM 2088 C CA . PHE A 1 269 ? -3.496 20.085 15.955 1.00 68.12 269 PHE A CA 1
ATOM 2089 C C . PHE A 1 269 ? -4.751 19.427 16.547 1.00 68.12 269 PHE A C 1
ATOM 2091 O O . PHE A 1 269 ? -4.657 18.792 17.590 1.00 68.12 269 PHE A O 1
ATOM 2098 N N . GLN A 1 270 ? -5.911 19.525 15.891 1.00 68.00 270 GLN A N 1
ATOM 2099 C CA . GLN A 1 270 ? -7.155 18.909 16.373 1.00 68.00 270 GLN A CA 1
ATOM 2100 C C . GLN A 1 270 ? -7.071 17.384 16.365 1.00 68.00 270 GLN A C 1
ATOM 2102 O O . GLN A 1 270 ? -7.567 16.733 17.279 1.00 68.00 270 GLN A O 1
ATOM 2107 N N . VAL A 1 271 ? -6.381 16.807 15.379 1.00 71.69 271 VAL A N 1
ATOM 2108 C CA . VAL A 1 271 ? -6.128 15.362 15.335 1.00 71.69 271 VAL A CA 1
ATOM 2109 C C . VAL A 1 271 ? -5.243 14.925 16.494 1.00 71.69 271 VAL A C 1
ATOM 2111 O O . VAL A 1 271 ? -5.519 13.914 17.134 1.00 71.69 271 VAL A O 1
ATOM 2114 N N . GLN A 1 272 ? -4.178 15.677 16.764 1.00 71.25 272 GLN A N 1
ATOM 2115 C CA . GLN A 1 272 ? -3.256 15.364 17.847 1.00 71.25 272 GLN A CA 1
ATOM 2116 C C . GLN A 1 272 ? -3.908 15.579 19.216 1.00 71.25 272 GLN A C 1
ATOM 2118 O O . GLN A 1 272 ? -3.727 14.756 20.106 1.00 71.25 272 GLN A O 1
ATOM 2123 N N . LEU A 1 273 ? -4.734 16.618 19.359 1.00 73.25 273 LEU A N 1
ATOM 2124 C CA . LEU A 1 273 ? -5.569 16.843 20.534 1.00 73.25 273 LEU A CA 1
ATOM 2125 C C . LEU A 1 273 ? -6.546 15.680 20.736 1.00 73.25 273 LEU A C 1
ATOM 2127 O O . LEU A 1 273 ? -6.588 15.117 21.821 1.00 73.25 273 LEU A O 1
ATOM 2131 N N . ALA A 1 274 ? -7.285 15.281 19.700 1.00 69.44 274 ALA A N 1
ATOM 2132 C CA . ALA A 1 274 ? -8.189 14.135 19.761 1.00 69.44 274 ALA A CA 1
ATOM 2133 C C . ALA A 1 274 ? -7.440 12.861 20.173 1.00 69.44 274 ALA A C 1
ATOM 2135 O O . ALA A 1 274 ? -7.913 12.106 21.018 1.00 69.44 274 ALA A O 1
ATOM 2136 N N . HIS A 1 275 ? -6.233 12.659 19.641 1.00 72.44 275 HIS A N 1
ATOM 2137 C CA . HIS A 1 275 ? -5.393 11.525 19.995 1.00 72.44 275 HIS A CA 1
ATOM 2138 C C . HIS A 1 275 ? -4.964 11.543 21.469 1.00 72.44 275 HIS A C 1
ATOM 2140 O O . HIS A 1 275 ? -5.174 10.551 22.168 1.00 72.44 275 HIS A O 1
ATOM 2146 N N . LEU A 1 276 ? -4.438 12.670 21.953 1.00 74.75 276 LEU A N 1
ATOM 2147 C CA . LEU A 1 276 ? -4.037 12.848 23.351 1.00 74.75 276 LEU A CA 1
ATOM 2148 C C . LEU A 1 276 ? -5.226 12.682 24.298 1.00 74.75 276 LEU A C 1
ATOM 2150 O O . LEU A 1 276 ? -5.140 11.934 25.265 1.00 74.75 276 LEU A O 1
ATOM 2154 N N . LEU A 1 277 ? -6.370 13.276 23.959 1.00 71.81 277 LEU A N 1
ATOM 2155 C CA . LEU A 1 277 ? -7.604 13.105 24.716 1.00 71.81 277 LEU A CA 1
ATOM 2156 C C . LEU A 1 277 ? -8.005 11.625 24.757 1.00 71.81 277 LEU A C 1
ATOM 2158 O O . LEU A 1 277 ? -8.195 11.076 25.830 1.00 71.81 277 LEU A O 1
ATOM 2162 N N . THR A 1 278 ? -8.026 10.901 23.637 1.00 67.62 278 THR A N 1
ATOM 2163 C CA . THR A 1 278 ? -8.366 9.462 23.684 1.00 67.62 278 THR A CA 1
ATOM 2164 C C . THR A 1 278 ? -7.397 8.605 24.514 1.00 67.62 278 THR A C 1
ATOM 2166 O O . THR A 1 278 ? -7.796 7.536 24.979 1.00 67.62 278 THR A O 1
ATOM 2169 N N . GLN A 1 279 ? -6.152 9.046 24.723 1.00 70.62 279 GLN A N 1
ATOM 2170 C CA . GLN A 1 279 ? -5.174 8.365 25.580 1.00 70.62 279 GLN A CA 1
ATOM 2171 C C . GLN A 1 279 ? -5.298 8.762 27.059 1.00 70.62 279 GLN A C 1
ATOM 2173 O O . GLN A 1 279 ? -5.071 7.927 27.944 1.00 70.62 279 GLN A O 1
ATOM 2178 N N . ASP A 1 280 ? -5.698 10.001 27.341 1.00 69.50 280 ASP A N 1
ATOM 2179 C CA . ASP A 1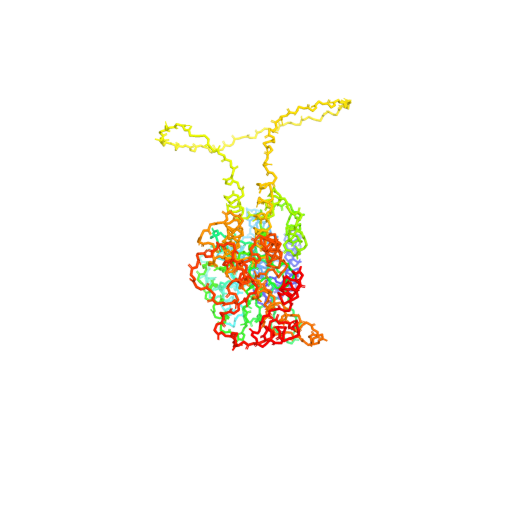 280 ? -5.787 10.536 28.693 1.00 69.50 280 ASP A CA 1
ATOM 2180 C C . ASP A 1 280 ? -6.987 9.964 29.461 1.00 69.50 280 ASP A C 1
ATOM 2182 O O . ASP A 1 280 ? -8.162 10.245 29.196 1.00 69.50 280 ASP A O 1
ATOM 2186 N N . LYS A 1 281 ? -6.680 9.178 30.500 1.00 66.00 281 LYS A N 1
ATOM 2187 C CA . LYS A 1 281 ? -7.676 8.595 31.415 1.00 66.00 281 LYS A CA 1
ATOM 2188 C C . LYS A 1 281 ? -8.309 9.636 32.349 1.00 66.00 281 LYS A C 1
ATOM 2190 O O . LYS A 1 281 ? -9.430 9.424 32.806 1.00 66.00 281 LYS A O 1
ATOM 2195 N N . SER A 1 282 ? -7.619 10.743 32.628 1.00 68.19 282 SER A N 1
ATOM 2196 C CA . SER A 1 282 ? -8.049 11.799 33.561 1.00 68.19 282 SER A CA 1
ATOM 2197 C C . SER A 1 282 ? -8.997 12.823 32.928 1.00 68.19 282 SER A C 1
ATOM 2199 O O . SER A 1 282 ? -9.891 13.332 33.606 1.00 68.19 282 SER A O 1
ATOM 2201 N N . ALA A 1 283 ? -8.864 13.077 31.623 1.00 66.50 283 ALA A N 1
ATOM 2202 C CA . ALA A 1 283 ? -9.674 14.054 30.890 1.00 66.50 283 ALA A CA 1
ATOM 2203 C C . ALA A 1 283 ? -11.173 13.677 30.794 1.00 66.50 283 ALA A C 1
ATOM 2205 O O . ALA A 1 283 ? -12.012 14.512 30.462 1.00 66.50 283 ALA A O 1
ATOM 2206 N N . ARG A 1 284 ? -11.543 12.461 31.218 1.00 68.06 284 ARG A N 1
ATOM 2207 C CA . ARG A 1 284 ? -12.927 11.969 31.375 1.00 68.06 284 ARG A CA 1
ATOM 2208 C C . ARG A 1 284 ? -13.829 12.863 32.228 1.00 68.06 284 ARG A C 1
ATOM 2210 O O . ARG A 1 284 ? -15.030 12.946 31.970 1.00 68.06 284 ARG A O 1
ATOM 2217 N N . TRP A 1 285 ? -13.268 13.475 33.270 1.00 68.00 285 TRP A N 1
ATOM 2218 C CA . TRP A 1 285 ? -14.029 14.238 34.266 1.00 68.00 285 TRP A CA 1
ATOM 2219 C C . TRP A 1 285 ? -14.186 15.714 33.891 1.00 68.00 285 TRP A C 1
ATOM 2221 O O . TRP A 1 285 ? -15.130 16.367 34.332 1.00 68.00 285 TRP A O 1
ATOM 2231 N N . THR A 1 286 ? -13.282 16.235 33.060 1.00 70.88 286 THR A N 1
ATOM 2232 C CA . THR A 1 286 ? -13.206 17.654 32.684 1.00 70.88 286 THR A CA 1
ATOM 2233 C C . THR A 1 286 ? -13.801 17.947 31.306 1.00 70.88 286 THR A C 1
ATOM 2235 O O . THR A 1 286 ? -13.949 19.115 30.939 1.00 70.88 286 THR A O 1
ATOM 2238 N N . MET A 1 287 ? -14.160 16.907 30.545 1.00 69.19 287 MET A N 1
ATOM 2239 C CA . MET A 1 287 ? -14.646 17.047 29.178 1.00 69.19 287 MET A CA 1
ATOM 2240 C C . MET A 1 287 ? -16.022 17.719 29.113 1.00 69.19 287 MET A C 1
ATOM 2242 O O . MET A 1 287 ? -16.931 17.383 29.873 1.00 69.19 287 MET A O 1
ATOM 2246 N N . LYS A 1 288 ? -16.181 18.653 28.169 1.00 70.69 288 LYS A N 1
ATOM 2247 C CA . LYS A 1 288 ? -17.458 19.311 27.852 1.00 70.69 288 LYS A CA 1
ATOM 2248 C C . LYS A 1 288 ? -18.042 18.736 26.561 1.00 70.69 288 LYS A C 1
ATOM 2250 O O . LYS A 1 288 ? -17.294 18.386 25.651 1.00 70.69 288 LYS A O 1
ATOM 2255 N N . GLY A 1 289 ? -19.373 18.706 26.457 1.00 63.06 289 GLY A N 1
ATOM 2256 C CA . GLY A 1 289 ? -20.085 18.141 25.301 1.00 63.06 289 GLY A CA 1
ATOM 2257 C C . GLY A 1 289 ? -19.694 18.757 23.950 1.00 63.06 289 GLY A C 1
ATOM 2258 O O . GLY A 1 289 ? -19.505 18.023 22.989 1.00 63.06 289 GLY A O 1
ATOM 2259 N N . CYS A 1 290 ? -19.465 20.074 23.892 1.00 63.16 290 CYS A N 1
ATOM 2260 C CA . CYS A 1 290 ? -19.034 20.763 22.668 1.00 63.16 290 CYS A CA 1
ATOM 2261 C C . CYS A 1 290 ? -17.666 20.289 22.146 1.00 63.16 290 CYS A C 1
ATOM 2263 O O . CYS A 1 290 ? -17.485 20.120 20.947 1.00 63.16 290 CYS A O 1
ATOM 2265 N N . VAL A 1 291 ? -16.717 20.010 23.043 1.00 63.53 291 VAL A N 1
ATOM 2266 C CA . VAL A 1 291 ? -15.379 19.518 22.671 1.00 63.53 291 VAL A CA 1
ATOM 2267 C C . VAL A 1 291 ? -15.455 18.057 22.213 1.00 63.53 291 VAL A C 1
ATOM 2269 O O . VAL A 1 291 ? -14.645 17.601 21.415 1.00 63.53 291 VAL A O 1
ATOM 2272 N N . LEU A 1 292 ? -16.450 17.302 22.689 1.00 65.06 292 LEU A N 1
ATOM 2273 C CA . LEU A 1 292 ? -16.646 15.905 22.307 1.00 65.06 292 LEU A CA 1
ATOM 2274 C C . LEU A 1 292 ? -17.065 15.768 20.835 1.00 65.06 292 LEU A C 1
ATOM 2276 O O . LEU A 1 292 ? -16.607 14.857 20.145 1.00 65.06 292 LEU A O 1
ATOM 2280 N N . GLU A 1 293 ? -17.896 16.689 20.344 1.00 62.59 293 GLU A N 1
ATOM 2281 C CA . GLU A 1 293 ? -18.289 16.740 18.932 1.00 62.59 293 GLU A CA 1
ATOM 2282 C C . GLU A 1 293 ? -17.075 17.006 18.034 1.00 62.59 293 GLU A C 1
ATOM 2284 O O . GLU A 1 293 ? -16.868 16.275 17.065 1.00 62.59 293 GLU A O 1
ATOM 2289 N N . GLU A 1 294 ? -16.211 17.951 18.422 1.00 61.75 294 GLU A N 1
ATOM 2290 C CA . GLU A 1 294 ? -14.961 18.275 17.717 1.00 61.75 294 GLU A CA 1
ATOM 2291 C C . GLU A 1 294 ? -13.906 17.159 17.769 1.00 61.75 294 GLU A C 1
ATOM 2293 O O . GLU A 1 294 ? -13.010 17.112 16.929 1.00 61.75 294 GLU A O 1
ATOM 2298 N N . VAL A 1 295 ? -13.985 16.240 18.731 1.00 59.41 295 VAL A N 1
ATOM 2299 C CA . VAL A 1 295 ? -13.032 15.123 18.883 1.00 59.41 295 VAL A CA 1
ATOM 2300 C C . VAL A 1 295 ? -13.530 13.846 18.197 1.00 59.41 295 VAL A C 1
ATOM 2302 O O . VAL A 1 295 ? -12.727 13.024 17.765 1.00 59.41 295 VAL A O 1
ATOM 2305 N N . SER A 1 296 ? -14.847 13.678 18.048 1.00 56.69 296 SER A N 1
ATOM 2306 C CA . SER A 1 296 ? -15.456 12.415 17.601 1.00 56.69 296 SER A CA 1
ATOM 2307 C C . SER A 1 296 ? -15.445 12.153 16.085 1.00 56.69 296 SER A C 1
ATOM 2309 O O . SER A 1 296 ? -15.780 11.040 15.666 1.00 56.69 296 SER A O 1
ATOM 2311 N N . GLY A 1 297 ? -15.053 13.124 15.253 1.00 59.38 297 GLY A N 1
ATOM 2312 C CA . GLY A 1 297 ? -14.935 12.956 13.800 1.00 59.38 297 GLY A CA 1
ATOM 2313 C C . GLY A 1 297 ? -16.149 12.285 13.145 1.00 59.38 297 GLY A C 1
ATOM 2314 O O . GLY A 1 297 ? -17.279 12.718 13.327 1.00 59.38 297 GLY A O 1
ATOM 2315 N N . CYS A 1 298 ? -15.955 11.206 12.378 1.00 42.19 298 CYS A N 1
ATOM 2316 C CA . CYS A 1 298 ? -17.046 10.493 11.689 1.00 42.19 298 CYS A CA 1
ATOM 2317 C C . CYS A 1 298 ? -18.059 9.818 12.637 1.00 42.19 298 CYS A C 1
ATOM 2319 O O . CYS A 1 298 ? -19.218 9.625 12.258 1.00 42.19 298 CYS A O 1
ATOM 2321 N N . SER A 1 299 ? -17.672 9.529 13.886 1.00 49.97 299 SER A N 1
ATOM 2322 C CA . SER A 1 299 ? -18.596 9.048 14.923 1.00 49.97 299 SER A CA 1
ATOM 2323 C C . SER A 1 299 ? -19.494 10.168 15.473 1.00 49.97 299 SER A C 1
ATOM 2325 O O . SER A 1 299 ? -20.415 9.888 16.250 1.00 49.97 299 SER A O 1
ATOM 2327 N N . ALA A 1 300 ? -19.291 11.416 15.028 1.00 51.19 300 ALA A N 1
ATOM 2328 C CA . ALA A 1 300 ? -20.107 12.566 15.392 1.00 51.19 300 ALA A CA 1
ATOM 2329 C C . ALA A 1 300 ? -21.581 12.386 15.043 1.00 51.19 300 ALA A C 1
ATOM 2331 O O . ALA A 1 300 ? -22.400 13.032 15.669 1.00 51.19 300 ALA A O 1
ATOM 2332 N N . ARG A 1 301 ? -21.985 11.509 14.111 1.00 53.09 301 ARG A N 1
ATOM 2333 C CA . ARG A 1 301 ? -23.423 11.258 13.878 1.00 53.09 301 ARG A CA 1
ATOM 2334 C C . ARG A 1 301 ? -24.096 10.598 15.078 1.00 53.09 301 ARG A C 1
ATOM 2336 O O . ARG A 1 301 ? -25.123 11.086 15.522 1.00 53.09 301 ARG A O 1
ATOM 2343 N N . LEU A 1 302 ? -23.498 9.542 15.632 1.00 55.62 302 LEU A N 1
ATOM 2344 C CA . LEU A 1 302 ? -24.018 8.902 16.843 1.00 55.62 302 LEU A CA 1
ATOM 2345 C C . LEU A 1 302 ? -23.891 9.833 18.052 1.00 55.62 302 LEU A C 1
ATOM 2347 O O . LEU A 1 302 ? -24.851 9.992 18.804 1.00 55.62 302 LEU A O 1
ATOM 2351 N N . VAL A 1 303 ? -22.742 10.501 18.205 1.00 57.34 303 VAL A N 1
ATOM 2352 C CA . VAL A 1 303 ? -22.509 11.439 19.313 1.00 57.34 303 VAL A CA 1
ATOM 2353 C C . VAL A 1 303 ? -23.456 12.642 19.234 1.00 57.34 303 VAL A C 1
ATOM 2355 O O . VAL A 1 303 ? -24.095 12.944 20.229 1.00 57.34 303 VAL A O 1
ATOM 2358 N N . SER A 1 304 ? -23.660 13.256 18.067 1.00 55.50 304 SER A N 1
ATOM 2359 C CA . SER A 1 304 ? -24.618 14.362 17.880 1.00 55.50 304 SER A CA 1
ATOM 2360 C C . SER A 1 304 ? -26.068 13.920 18.055 1.00 55.50 304 SER A C 1
ATOM 2362 O O . SER A 1 304 ? -26.857 14.674 18.611 1.00 55.50 304 SER A O 1
ATOM 2364 N N . THR A 1 305 ? -26.446 12.691 17.679 1.00 58.34 305 THR A N 1
ATOM 2365 C CA . THR A 1 305 ? -27.795 12.185 17.999 1.00 58.34 305 THR A CA 1
ATOM 2366 C C . THR A 1 305 ? -27.997 11.932 19.493 1.00 58.34 305 THR A C 1
ATOM 2368 O O . THR A 1 305 ? -29.096 12.140 19.999 1.00 58.34 305 THR A O 1
ATOM 2371 N N . LEU A 1 306 ? -26.954 11.504 20.213 1.00 56.97 306 LEU A N 1
ATOM 2372 C CA . LEU A 1 306 ? -27.030 11.199 21.646 1.00 56.97 306 LEU A CA 1
ATOM 2373 C C . LEU A 1 306 ? -26.878 12.445 22.531 1.00 56.97 306 LEU A C 1
ATOM 2375 O O . LEU A 1 306 ? -27.520 12.528 23.573 1.00 56.97 306 LEU A O 1
ATOM 2379 N N . VAL A 1 307 ? -26.049 13.407 22.123 1.00 54.19 307 VAL A N 1
ATOM 2380 C CA . VAL A 1 307 ? -25.757 14.651 22.856 1.00 54.19 307 VAL A CA 1
ATOM 2381 C C . VAL A 1 307 ? -26.684 15.789 22.412 1.00 54.19 307 VAL A C 1
ATOM 2383 O O . VAL A 1 307 ? -27.145 16.557 23.250 1.00 54.19 307 VAL A O 1
ATOM 2386 N N . GLY A 1 308 ? -27.027 15.870 21.123 1.00 45.66 308 GLY A N 1
ATOM 2387 C CA . GLY A 1 308 ? -27.929 16.882 20.552 1.00 45.66 308 GLY A CA 1
ATOM 2388 C C . GLY A 1 308 ? -29.426 16.567 20.687 1.00 45.66 308 GLY A C 1
ATOM 2389 O O . GLY A 1 308 ? -30.265 17.394 20.330 1.00 45.66 308 GLY A O 1
ATOM 2390 N N . GLY A 1 309 ? -29.783 15.401 21.237 1.00 36.53 309 GLY A N 1
ATOM 2391 C CA . GLY A 1 309 ? -31.167 14.946 21.427 1.00 36.53 309 GLY A CA 1
ATOM 2392 C C . GLY A 1 309 ? -31.987 15.697 22.489 1.00 36.53 309 GLY A C 1
ATOM 2393 O O . GLY A 1 309 ? -33.141 15.343 22.715 1.00 36.53 309 GLY A O 1
ATOM 2394 N N . SER A 1 310 ? -31.439 16.729 23.138 1.00 29.86 310 SER A N 1
ATOM 2395 C CA . SER A 1 310 ? -32.144 17.563 24.123 1.00 29.86 310 SER A CA 1
ATOM 2396 C C . SER A 1 310 ? -32.344 19.007 23.647 1.00 29.86 310 SER A C 1
ATOM 2398 O O . SER A 1 310 ? -32.109 19.955 24.395 1.00 29.86 310 SER A O 1
ATOM 2400 N N . SER A 1 311 ? -32.785 19.191 22.401 1.00 25.03 311 SER A N 1
ATOM 2401 C CA . SER A 1 311 ? -33.464 20.422 21.981 1.00 25.03 311 SER A CA 1
ATOM 2402 C C . SER A 1 311 ? -34.877 20.065 21.495 1.00 25.03 311 SER A C 1
ATOM 2404 O O . SER A 1 311 ? -35.022 19.193 20.635 1.00 25.03 311 SER A O 1
ATOM 2406 N N . PRO A 1 312 ? -35.948 20.653 22.061 1.00 26.16 312 PRO A N 1
ATOM 2407 C CA . PRO A 1 312 ? -37.295 20.391 21.582 1.00 26.16 312 PRO A CA 1
ATOM 2408 C C . PRO A 1 312 ? -37.499 21.133 20.258 1.00 26.16 312 PRO A C 1
ATOM 2410 O O . PRO A 1 312 ? -37.567 22.361 20.226 1.00 26.16 312 PRO A O 1
ATOM 2413 N N . PHE A 1 313 ? -37.619 20.393 19.156 1.00 22.14 313 PHE A N 1
ATOM 2414 C CA . PHE A 1 313 ? -38.243 20.928 17.947 1.00 22.14 313 PHE A CA 1
ATOM 2415 C C . PHE A 1 313 ? -39.728 21.207 18.242 1.00 22.14 313 PHE A C 1
ATOM 2417 O O . PHE A 1 313 ? -40.426 20.298 18.704 1.00 22.14 313 PHE A O 1
ATOM 2424 N N . PRO A 1 314 ? -40.251 22.420 17.981 1.00 24.53 314 PRO A N 1
ATOM 2425 C CA . PRO A 1 314 ? -41.683 22.662 18.029 1.00 24.53 314 PRO A CA 1
ATOM 2426 C C . PRO A 1 314 ? -42.360 21.996 16.824 1.00 24.53 314 PRO A C 1
ATOM 2428 O O . PRO A 1 314 ? -41.872 22.044 15.696 1.00 24.53 314 PRO A O 1
ATOM 2431 N N . ALA A 1 315 ? -43.497 21.358 17.084 1.00 22.05 315 ALA A N 1
ATOM 2432 C CA . ALA A 1 315 ? -44.371 20.802 16.064 1.00 22.05 315 ALA A CA 1
ATOM 2433 C C . ALA A 1 315 ? -45.066 21.903 15.231 1.00 22.05 315 ALA A C 1
ATOM 2435 O O . ALA A 1 315 ? -45.258 23.027 15.694 1.00 22.05 315 ALA A O 1
ATOM 2436 N N . SER A 1 316 ? -45.541 21.492 14.047 1.00 20.62 316 SER A N 1
ATOM 2437 C CA . SER A 1 316 ? -46.209 22.230 12.951 1.00 20.62 316 SER A CA 1
ATOM 2438 C C . SER A 1 316 ? -45.233 22.770 11.889 1.00 20.62 316 SER A C 1
ATOM 2440 O O . SER A 1 316 ? -44.260 23.430 12.207 1.00 20.62 316 SER A O 1
ATOM 2442 N N . SER A 1 317 ? -45.377 22.501 10.590 1.00 21.78 317 SER A N 1
ATOM 2443 C CA . SER A 1 317 ? -46.555 22.147 9.796 1.00 21.78 317 SER A CA 1
ATOM 2444 C C . SER A 1 317 ? -46.156 21.338 8.552 1.00 21.78 317 SER A C 1
ATOM 2446 O O . SER A 1 317 ? -45.042 21.432 8.042 1.00 21.78 317 SER A O 1
ATOM 2448 N N . ALA A 1 318 ? -47.089 20.513 8.084 1.00 24.14 318 ALA A N 1
ATOM 2449 C CA . ALA A 1 318 ? -47.000 19.771 6.838 1.00 24.14 318 ALA A CA 1
ATOM 2450 C C . ALA A 1 318 ? -46.995 20.712 5.620 1.00 24.14 318 ALA A C 1
ATOM 2452 O O . ALA A 1 318 ? -47.887 21.547 5.510 1.00 24.14 318 ALA A O 1
ATOM 2453 N N . ALA A 1 319 ? -46.072 20.510 4.672 1.00 21.64 319 ALA A N 1
ATOM 2454 C CA . ALA A 1 319 ? -46.264 20.891 3.270 1.00 21.64 319 ALA A CA 1
ATOM 2455 C C . ALA A 1 319 ? -45.269 20.173 2.336 1.00 21.64 319 ALA A C 1
ATOM 2457 O O . ALA A 1 319 ? -44.071 20.433 2.343 1.00 21.64 319 ALA A O 1
ATOM 2458 N N . SER A 1 320 ? -45.828 19.272 1.525 1.00 21.39 320 SER A N 1
ATOM 2459 C CA . SER A 1 320 ? -45.467 18.953 0.135 1.00 21.39 320 SER A CA 1
ATOM 2460 C C . SER A 1 320 ? -43.993 18.758 -0.249 1.00 21.39 320 SER A C 1
ATOM 2462 O O . SER A 1 320 ? -43.260 19.693 -0.568 1.00 21.39 320 SER A O 1
ATOM 2464 N N . ILE A 1 321 ? -43.656 17.483 -0.433 1.00 23.25 321 ILE A N 1
ATOM 2465 C CA . ILE A 1 321 ? -42.687 17.007 -1.422 1.00 23.25 321 ILE A CA 1
ATOM 2466 C C . ILE A 1 321 ? -43.121 17.513 -2.807 1.00 23.25 321 ILE A C 1
ATOM 2468 O O . ILE A 1 321 ? -44.201 17.164 -3.281 1.00 23.25 321 ILE A O 1
ATOM 2472 N N . SER A 1 322 ? -42.271 18.290 -3.477 1.00 21.12 322 SER A N 1
ATOM 2473 C CA . SER A 1 322 ? -42.280 18.355 -4.939 1.00 21.12 322 SER A CA 1
ATOM 2474 C C . SER A 1 322 ? -40.859 18.476 -5.488 1.00 21.12 322 SER A C 1
ATOM 2476 O O . SER A 1 322 ? -40.005 19.209 -4.997 1.00 21.12 322 SER A O 1
ATOM 2478 N N . SER A 1 323 ? -40.628 17.640 -6.486 1.00 21.98 323 SER A N 1
ATOM 2479 C CA . SER A 1 323 ? -39.428 17.408 -7.273 1.00 21.98 323 SER A CA 1
ATOM 2480 C C . SER A 1 323 ? -39.081 18.558 -8.224 1.00 21.98 323 SER A C 1
ATOM 2482 O O . SER A 1 323 ? -39.958 19.029 -8.939 1.00 21.98 323 SER A O 1
ATOM 2484 N N . SER A 1 324 ? -37.796 18.903 -8.346 1.00 22.14 324 SER A N 1
ATOM 2485 C CA . SER A 1 324 ? -37.092 19.166 -9.625 1.00 22.14 324 SER A CA 1
ATOM 2486 C C . SER A 1 324 ? -35.615 19.451 -9.300 1.00 22.14 324 SER A C 1
ATOM 2488 O O . SER A 1 324 ? -35.311 20.245 -8.422 1.00 22.14 324 SER A O 1
ATOM 2490 N N . SER A 1 325 ? -34.629 18.674 -9.752 1.00 22.66 325 SER A N 1
ATOM 2491 C CA . SER A 1 325 ? -34.046 18.638 -11.101 1.00 22.66 325 SER A CA 1
ATOM 2492 C C . SER A 1 325 ? -33.709 20.022 -11.677 1.00 22.66 325 SER A C 1
ATOM 2494 O O . SER A 1 325 ? -34.507 20.575 -12.432 1.00 22.66 325 SER A O 1
ATOM 2496 N N . ARG A 1 326 ? -32.495 20.537 -11.416 1.00 22.58 326 ARG A N 1
ATOM 2497 C CA . ARG A 1 326 ? -31.716 21.292 -12.420 1.00 22.58 326 ARG A CA 1
ATOM 2498 C C . ARG A 1 326 ? -30.260 21.541 -12.012 1.00 22.58 326 ARG A C 1
ATOM 2500 O O . ARG A 1 326 ? -29.971 22.166 -11.003 1.00 22.58 326 ARG A O 1
ATOM 2507 N N . VAL A 1 327 ? -29.373 21.062 -12.879 1.00 24.45 327 VAL A N 1
ATOM 2508 C CA . VAL A 1 327 ? -27.981 21.496 -13.098 1.00 24.45 327 VAL A CA 1
ATOM 2509 C C . VAL A 1 327 ? -28.017 22.869 -13.807 1.00 24.45 327 VAL A C 1
ATOM 2511 O O . VAL A 1 327 ? -28.969 23.100 -14.561 1.00 24.45 327 VAL A O 1
ATOM 2514 N N . PRO A 1 328 ? -27.092 23.815 -13.529 1.00 26.44 328 PRO A N 1
ATOM 2515 C CA . PRO A 1 328 ? -25.900 24.046 -14.383 1.00 26.44 328 PRO A CA 1
ATOM 2516 C C . PRO A 1 328 ? -24.640 24.411 -13.553 1.00 26.44 328 PRO A C 1
ATOM 2518 O O . PRO A 1 328 ? -24.738 25.063 -12.523 1.00 26.44 328 PRO A O 1
ATOM 2521 N N . SER A 1 329 ? -23.425 23.901 -13.779 1.00 19.53 329 SER A N 1
ATOM 2522 C CA . SER A 1 329 ? -22.468 24.073 -14.890 1.00 19.53 329 SER A CA 1
ATOM 2523 C C . SER A 1 329 ? -22.061 25.522 -15.243 1.00 19.53 329 SER A C 1
ATOM 2525 O O . SER A 1 329 ? -22.763 26.199 -15.982 1.00 19.53 329 SER A O 1
ATOM 2527 N N . ALA A 1 330 ? -20.834 25.857 -14.812 1.00 21.95 330 ALA A N 1
ATOM 2528 C CA . ALA A 1 330 ? -19.740 26.530 -15.534 1.00 21.95 330 ALA A CA 1
ATOM 2529 C C . ALA A 1 330 ? -19.658 28.074 -15.685 1.00 21.95 330 ALA A C 1
ATOM 2531 O O . ALA A 1 330 ? -20.510 28.722 -16.274 1.00 21.95 330 ALA A O 1
ATOM 2532 N N . ALA A 1 331 ? -18.457 28.548 -15.300 1.00 22.95 331 ALA A N 1
ATOM 2533 C CA . ALA A 1 331 ? -17.621 29.613 -15.876 1.00 22.95 331 ALA A CA 1
ATOM 2534 C C . ALA A 1 331 ? -18.016 31.094 -15.689 1.00 22.95 331 ALA A C 1
ATOM 2536 O O . ALA A 1 331 ? -19.005 31.565 -16.234 1.00 22.95 331 ALA A O 1
ATOM 2537 N N . THR A 1 332 ? -17.115 31.902 -15.107 1.00 22.47 332 THR A N 1
ATOM 2538 C CA . THR A 1 332 ? -16.164 32.753 -15.868 1.00 22.47 332 THR A CA 1
ATOM 2539 C C . THR A 1 332 ? -15.340 33.655 -14.933 1.00 22.47 332 THR A C 1
ATOM 2541 O O . THR A 1 332 ? -15.787 34.111 -13.888 1.00 22.47 332 THR A O 1
ATOM 2544 N N . ILE A 1 333 ? -14.091 33.845 -15.349 1.00 23.28 333 ILE A N 1
ATOM 2545 C CA . ILE A 1 333 ? -12.980 34.617 -14.789 1.00 23.28 333 ILE A CA 1
ATOM 2546 C C . ILE A 1 333 ? -13.229 36.132 -14.894 1.00 23.28 333 ILE A C 1
ATOM 2548 O O . ILE A 1 333 ? -13.561 36.606 -15.975 1.00 23.28 333 ILE A O 1
ATOM 2552 N N . SER A 1 334 ? -12.901 36.903 -13.851 1.00 23.00 334 SER A N 1
ATOM 2553 C CA . SER A 1 334 ? -12.305 38.238 -14.031 1.00 23.00 334 SER A CA 1
ATOM 2554 C C . SER A 1 334 ? -11.558 38.717 -12.783 1.00 23.00 334 SER A C 1
ATOM 2556 O O . SER A 1 334 ? -12.112 38.850 -11.696 1.00 23.00 334 SER A O 1
ATOM 2558 N N . SER A 1 335 ? -10.278 38.989 -13.000 1.00 21.20 335 SER A N 1
ATOM 2559 C CA . SER A 1 335 ? -9.310 39.691 -12.163 1.00 21.20 335 SER A CA 1
ATOM 2560 C C . SER A 1 335 ? -9.695 41.140 -11.843 1.00 21.20 335 SER A C 1
ATOM 2562 O O . SER A 1 335 ? -10.099 41.849 -12.758 1.00 21.20 335 SER A O 1
ATOM 2564 N N . SER A 1 336 ? -9.368 41.626 -10.640 1.00 22.88 336 SER A N 1
ATOM 2565 C CA . SER A 1 336 ? -8.605 42.879 -10.480 1.00 22.88 336 SER A CA 1
ATOM 2566 C C . SER A 1 336 ? -8.241 43.159 -9.020 1.00 22.88 336 SER A C 1
ATOM 2568 O O . SER A 1 336 ? -9.080 43.168 -8.126 1.00 22.88 336 SER A O 1
ATOM 2570 N N . SER A 1 337 ? -6.959 43.440 -8.840 1.00 21.52 337 SER A N 1
ATOM 2571 C CA . SER A 1 337 ? -6.275 44.030 -7.694 1.00 21.52 337 SER 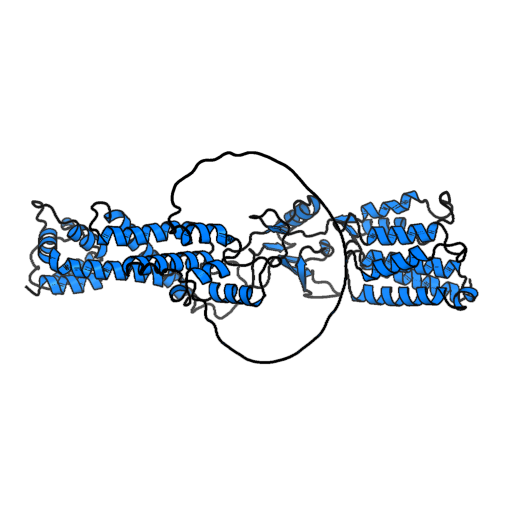A CA 1
ATOM 2572 C C . SER A 1 337 ? -6.878 45.343 -7.180 1.00 21.52 337 SER A C 1
ATOM 2574 O O . SER A 1 337 ? -7.146 46.239 -7.983 1.00 21.52 337 SER A O 1
ATOM 2576 N N . ARG A 1 338 ? -6.853 45.554 -5.857 1.00 23.47 338 ARG A N 1
ATOM 2577 C CA . ARG A 1 338 ? -6.377 46.828 -5.290 1.00 23.47 338 ARG A CA 1
ATOM 2578 C C . ARG A 1 338 ? -5.938 46.688 -3.834 1.00 23.47 338 ARG A C 1
ATOM 2580 O O . ARG A 1 338 ? -6.705 46.299 -2.965 1.00 23.47 338 ARG A O 1
ATOM 2587 N N . VAL A 1 339 ? -4.674 47.035 -3.617 1.00 22.45 339 VAL A N 1
ATOM 2588 C CA . VAL A 1 339 ? -4.057 47.326 -2.325 1.00 22.45 339 VAL A CA 1
ATOM 2589 C C . VAL A 1 339 ? -4.393 48.773 -1.970 1.00 22.45 339 VAL A C 1
ATOM 2591 O O . VAL A 1 339 ? -4.139 49.665 -2.777 1.00 22.45 339 VAL A O 1
ATOM 2594 N N . SER A 1 340 ? -4.903 49.008 -0.764 1.00 23.69 340 SER A N 1
ATOM 2595 C CA . SER A 1 340 ? -4.702 50.268 -0.043 1.00 23.69 340 SER A CA 1
ATOM 2596 C C . SER A 1 340 ? -4.914 50.041 1.451 1.00 23.69 340 SER A C 1
ATOM 2598 O O . SER A 1 340 ? -6.031 49.842 1.923 1.00 23.69 340 SER A O 1
ATOM 2600 N N . SER A 1 341 ? -3.801 50.056 2.171 1.00 20.84 341 SER A N 1
ATOM 2601 C CA . SER A 1 341 ? -3.699 50.188 3.616 1.00 20.84 341 SER A CA 1
ATOM 2602 C C . SER A 1 341 ? -4.027 51.617 4.049 1.00 20.84 341 SER A C 1
ATOM 2604 O O . SER A 1 341 ? -3.377 52.544 3.575 1.00 20.84 341 SER A O 1
ATOM 2606 N N . THR A 1 342 ? -4.918 51.776 5.024 1.00 22.95 342 THR A N 1
ATOM 2607 C CA . THR A 1 342 ? -4.889 52.902 5.971 1.00 22.95 342 THR A CA 1
ATOM 2608 C C . THR A 1 342 ? -5.465 52.441 7.304 1.00 22.95 342 THR A C 1
ATOM 2610 O O . THR A 1 342 ? -6.601 51.989 7.395 1.00 22.95 342 THR A O 1
ATOM 2613 N N . SER A 1 343 ? -4.623 52.530 8.324 1.00 20.52 343 SER A N 1
ATOM 2614 C CA . SER A 1 343 ? -4.880 52.294 9.740 1.00 20.52 343 SER A CA 1
ATOM 2615 C C . SER A 1 343 ? -5.810 53.349 10.341 1.00 20.52 343 SER A C 1
ATOM 2617 O O . SER A 1 343 ? -5.600 54.534 10.090 1.00 20.52 343 SER A O 1
ATOM 2619 N N . SER A 1 344 ? -6.737 52.957 11.222 1.00 20.67 344 SER A N 1
ATOM 2620 C CA . SER A 1 344 ? -6.773 53.405 12.631 1.00 20.67 344 SER A CA 1
ATOM 2621 C C . SER A 1 344 ? -8.111 53.102 13.323 1.00 20.67 344 SER A C 1
ATOM 2623 O O . SER A 1 344 ? -9.185 53.246 12.752 1.00 20.67 344 SER A O 1
ATOM 2625 N N . THR A 1 345 ? -7.989 52.818 14.622 1.00 20.97 345 THR A N 1
ATOM 2626 C CA . THR A 1 345 ? -8.991 52.989 15.690 1.00 20.97 345 THR A CA 1
ATOM 2627 C C . THR A 1 345 ? -9.966 51.839 15.963 1.00 20.97 345 THR A C 1
ATOM 2629 O O . THR A 1 345 ? -11.091 51.769 15.483 1.00 20.97 345 THR A O 1
ATOM 2632 N N . THR A 1 346 ? -9.507 50.976 16.868 1.00 22.84 346 THR A N 1
ATOM 2633 C CA . THR A 1 346 ? -10.280 50.299 17.915 1.00 22.84 346 THR A CA 1
ATOM 2634 C C . THR A 1 346 ? -11.529 51.063 18.362 1.00 22.84 346 THR A C 1
ATOM 2636 O O . THR A 1 346 ? -11.417 52.132 18.954 1.00 22.84 346 THR A O 1
ATOM 2639 N N . THR A 1 347 ? -12.704 50.460 18.188 1.00 20.94 347 THR A N 1
ATOM 2640 C CA . THR A 1 347 ? -13.842 50.608 19.107 1.00 20.94 347 THR A CA 1
ATOM 2641 C C . THR A 1 347 ? -14.643 49.310 19.115 1.00 20.94 347 THR A C 1
ATOM 2643 O O . THR A 1 347 ? -15.242 48.882 18.134 1.00 20.94 347 THR A O 1
ATOM 2646 N N . THR A 1 348 ? -14.586 48.659 20.266 1.00 23.38 348 THR A N 1
ATOM 2647 C CA . THR A 1 348 ? -15.389 47.523 20.699 1.00 23.38 348 THR A CA 1
ATOM 2648 C C . THR A 1 348 ? -16.880 47.846 20.621 1.00 23.38 348 THR A C 1
ATOM 2650 O O . THR A 1 348 ? -17.357 48.717 21.345 1.00 23.38 348 THR A O 1
ATOM 2653 N N . THR A 1 349 ? -17.630 47.111 19.804 1.00 21.17 349 THR A N 1
ATOM 2654 C CA . THR A 1 349 ? -19.091 47.001 19.922 1.00 21.17 349 THR A CA 1
ATOM 2655 C C . THR A 1 349 ? -19.468 45.524 19.940 1.00 21.17 349 THR A C 1
ATOM 2657 O O . THR A 1 349 ? -19.682 44.871 18.923 1.00 21.17 349 THR A O 1
ATOM 2660 N N . SER A 1 350 ? -19.490 44.983 21.155 1.00 21.34 350 SER A N 1
ATOM 2661 C CA . SER A 1 350 ? -20.078 43.695 21.498 1.00 21.34 350 SER A CA 1
ATOM 2662 C C . SER A 1 350 ? -21.580 43.728 21.213 1.00 21.34 350 SER A C 1
ATOM 2664 O O . SER A 1 350 ? -22.352 44.291 21.989 1.00 21.34 350 SER A O 1
ATOM 2666 N N . THR A 1 351 ? -22.005 43.122 20.109 1.00 21.05 351 THR A N 1
ATOM 2667 C CA . THR A 1 351 ? -23.405 42.749 19.894 1.00 21.05 351 THR A CA 1
ATOM 2668 C C . THR A 1 351 ? -23.628 41.395 20.553 1.00 21.05 351 THR A C 1
ATOM 2670 O O . THR A 1 351 ? -23.277 40.338 20.038 1.00 21.05 351 THR A O 1
ATOM 2673 N N . SER A 1 352 ? -24.169 41.452 21.765 1.00 21.31 352 SER A N 1
ATOM 2674 C CA . SER A 1 352 ? -24.662 40.310 22.518 1.00 21.31 352 SER A CA 1
ATOM 2675 C C . SER A 1 352 ? -25.902 39.730 21.835 1.00 21.31 352 SER A C 1
ATOM 2677 O O . SER A 1 352 ? -27.024 40.151 22.115 1.00 21.31 352 SER A O 1
ATOM 2679 N N . THR A 1 353 ? -25.727 38.741 20.961 1.00 22.78 353 THR A N 1
ATOM 2680 C CA . THR A 1 353 ? -26.780 37.748 20.719 1.00 22.78 353 THR A CA 1
ATOM 2681 C C . THR A 1 353 ? -26.898 36.895 21.973 1.00 22.78 353 THR A C 1
ATOM 2683 O O . THR A 1 353 ? -26.096 35.998 22.226 1.00 22.78 353 THR A O 1
ATOM 2686 N N . SER A 1 354 ? -27.880 37.246 22.795 1.00 21.33 354 SER A N 1
ATOM 2687 C CA . SER A 1 354 ? -28.325 36.510 23.970 1.00 21.33 354 SER A CA 1
ATOM 2688 C C . SER A 1 354 ? -28.756 35.093 23.579 1.00 21.33 354 SER A C 1
ATOM 2690 O O . SER A 1 354 ? -29.920 34.852 23.262 1.00 21.33 354 SER A O 1
ATOM 2692 N N . ALA A 1 355 ? -27.817 34.147 23.613 1.00 23.98 355 ALA A N 1
ATOM 2693 C CA . ALA A 1 355 ? -28.144 32.743 23.791 1.00 23.98 355 ALA A CA 1
ATOM 2694 C C . ALA A 1 355 ? -28.733 32.625 25.199 1.00 23.98 355 ALA A C 1
ATOM 2696 O O . ALA A 1 355 ? -28.020 32.742 26.198 1.00 23.98 355 ALA A O 1
ATOM 2697 N N . SER A 1 356 ? -30.054 32.493 25.288 1.00 21.98 356 SER A N 1
ATOM 2698 C CA . SER A 1 356 ? -30.744 32.210 26.539 1.00 21.98 356 SER A CA 1
ATOM 2699 C C . SER A 1 356 ? -30.255 30.862 27.064 1.00 21.98 356 SER A C 1
ATOM 2701 O O . SER A 1 356 ? -30.759 29.811 26.673 1.00 21.98 356 SER A O 1
ATOM 2703 N N . HIS A 1 357 ? -29.247 30.908 27.934 1.00 27.52 357 HIS A N 1
ATOM 2704 C CA . HIS A 1 357 ? -28.901 29.843 28.861 1.00 27.52 357 HIS A CA 1
ATOM 2705 C C . HIS A 1 357 ? -30.153 29.535 29.691 1.00 27.52 357 HIS A C 1
ATOM 2707 O O . HIS A 1 357 ? -30.429 30.189 30.697 1.00 27.52 357 HIS A O 1
ATOM 2713 N N . LEU A 1 358 ? -30.941 28.556 29.245 1.00 29.59 358 LEU A N 1
ATOM 2714 C CA . LEU A 1 358 ? -31.878 27.867 30.117 1.00 29.59 358 LEU A CA 1
ATOM 2715 C C . LEU A 1 358 ? -31.023 27.251 31.226 1.00 29.59 358 LEU A C 1
ATOM 2717 O O . LEU A 1 358 ? -30.145 26.431 30.957 1.00 29.59 358 LEU A O 1
ATOM 2721 N N . LYS A 1 359 ? -31.212 27.731 32.457 1.00 30.55 359 LYS A N 1
ATOM 2722 C CA . LYS A 1 359 ? -30.645 27.113 33.653 1.00 30.55 359 LYS A CA 1
ATOM 2723 C C . LYS A 1 359 ? -31.167 25.677 33.691 1.00 30.55 359 LYS A C 1
ATOM 2725 O O . LYS A 1 359 ? -32.325 25.468 34.031 1.00 30.55 359 LYS A O 1
ATOM 2730 N N . LEU A 1 360 ? -30.346 24.721 33.263 1.00 39.19 360 LEU A N 1
ATOM 2731 C CA . LEU A 1 360 ? -30.561 23.311 33.568 1.00 39.19 360 LEU A CA 1
ATOM 2732 C C . LEU A 1 360 ? -30.584 23.196 35.092 1.00 39.19 360 LEU A C 1
ATOM 2734 O O . LEU A 1 360 ? -29.688 23.734 35.746 1.00 39.19 360 LEU A O 1
ATOM 2738 N N . ASP A 1 361 ? -31.594 22.523 35.639 1.00 47.16 361 ASP A N 1
ATOM 2739 C CA . ASP A 1 361 ? -31.594 22.129 37.048 1.00 47.16 361 ASP A CA 1
ATOM 2740 C C . ASP A 1 361 ? -30.259 21.434 37.364 1.00 47.16 361 ASP A C 1
ATOM 2742 O O . ASP A 1 361 ? -29.752 20.650 36.553 1.00 47.16 361 ASP A O 1
ATOM 2746 N N . ASP A 1 362 ? -29.681 21.682 38.543 1.00 57.28 362 ASP A N 1
ATOM 2747 C CA . ASP A 1 362 ? -28.368 21.134 38.930 1.00 57.28 362 ASP A CA 1
ATOM 2748 C C . ASP A 1 362 ? -28.304 19.595 38.769 1.00 57.28 362 ASP A C 1
ATOM 2750 O O . ASP A 1 362 ? -27.259 19.016 38.452 1.00 57.28 362 ASP A O 1
ATOM 2754 N N . GLY A 1 363 ? -29.450 18.915 38.908 1.00 61.47 363 GLY A N 1
ATOM 2755 C CA . GLY A 1 363 ? -29.597 17.473 38.685 1.00 61.47 363 GLY A CA 1
ATOM 2756 C C . GLY A 1 363 ? -29.599 17.026 37.214 1.00 61.47 363 GLY A C 1
ATOM 2757 O O . GLY A 1 363 ? -29.212 15.887 36.921 1.00 61.47 363 GLY A O 1
ATOM 2758 N N . GLU A 1 364 ? -30.010 17.889 36.284 1.00 67.06 364 GLU A N 1
ATOM 2759 C CA . GLU A 1 364 ? -29.952 17.644 34.838 1.00 67.06 364 GLU A CA 1
ATOM 2760 C C . GLU A 1 364 ? -28.545 17.905 34.296 1.00 67.06 364 GLU A C 1
ATOM 2762 O O . GLU A 1 364 ? -28.030 17.089 33.530 1.00 67.06 364 GLU A O 1
ATOM 2767 N N . ALA A 1 365 ? -27.873 18.956 34.777 1.00 68.50 365 ALA A N 1
ATOM 2768 C CA . ALA A 1 365 ? -26.480 19.251 34.436 1.00 68.50 365 ALA A CA 1
ATOM 2769 C C . ALA A 1 365 ? -25.511 18.140 34.894 1.00 68.50 365 ALA A C 1
ATOM 2771 O O . ALA A 1 365 ? -24.610 17.734 34.158 1.00 68.50 365 ALA A O 1
ATOM 2772 N N . ALA A 1 366 ? -25.726 17.570 36.084 1.00 69.56 366 ALA A N 1
ATOM 2773 C CA . ALA A 1 366 ? -24.938 16.430 36.558 1.00 69.56 366 ALA A CA 1
ATOM 2774 C C . ALA A 1 366 ? -25.131 15.168 35.692 1.00 69.56 366 ALA A C 1
ATOM 2776 O O . ALA A 1 366 ? -24.244 14.318 35.598 1.00 69.56 366 ALA A O 1
ATOM 2777 N N . PHE A 1 367 ? -26.296 15.025 35.060 1.00 71.06 367 PHE A N 1
ATOM 2778 C CA . PHE A 1 367 ? -26.607 13.881 34.209 1.00 71.06 367 PHE A CA 1
ATOM 2779 C C . PHE A 1 367 ? -26.066 14.029 32.798 1.00 71.06 367 PHE A C 1
ATOM 2781 O O . PHE A 1 367 ? -25.527 13.062 32.262 1.00 71.06 367 PHE A O 1
ATOM 2788 N N . THR A 1 368 ? -26.155 15.223 32.216 1.00 72.31 368 THR A N 1
ATOM 2789 C CA . THR A 1 368 ? -25.513 15.505 30.930 1.00 72.31 368 THR A CA 1
ATOM 2790 C C . THR A 1 368 ? -24.002 15.319 31.039 1.00 72.31 368 THR A C 1
ATOM 2792 O O . THR A 1 368 ? -23.418 14.673 30.172 1.00 72.31 368 THR A O 1
ATOM 2795 N N . GLN A 1 369 ? -23.380 15.741 32.146 1.00 77.19 369 GLN A N 1
ATOM 2796 C CA . GLN A 1 369 ? -21.959 15.480 32.391 1.00 77.19 369 GLN A CA 1
ATOM 2797 C C . GLN A 1 369 ? -21.650 13.977 32.501 1.00 77.19 369 GLN A C 1
ATOM 2799 O O . GLN A 1 369 ? -20.701 13.503 31.884 1.00 77.19 369 GLN A O 1
ATOM 2804 N N . ALA A 1 370 ? -22.479 13.200 33.210 1.00 73.06 370 ALA A N 1
ATOM 2805 C CA . ALA A 1 370 ? -22.308 11.747 33.298 1.00 73.06 370 ALA A CA 1
ATOM 2806 C C . ALA A 1 370 ? -22.447 11.049 31.930 1.00 73.06 370 ALA A C 1
ATOM 2808 O O . ALA A 1 370 ? -21.699 10.116 31.634 1.00 73.06 370 ALA A O 1
ATOM 2809 N N . LEU A 1 371 ? -23.367 11.514 31.078 1.00 75.00 371 LEU A N 1
ATOM 2810 C CA . LEU A 1 371 ? -23.505 11.024 29.705 1.00 75.00 371 LEU A CA 1
ATOM 2811 C C . LEU A 1 371 ? -22.272 11.354 28.858 1.00 75.00 371 LEU A C 1
ATOM 2813 O O . LEU A 1 371 ? -21.769 10.473 28.166 1.00 75.00 371 LEU A O 1
ATOM 2817 N N . VAL A 1 372 ? -21.747 12.580 28.944 1.00 75.31 372 VAL A N 1
ATOM 2818 C CA . VAL A 1 372 ? -20.516 12.982 28.239 1.00 75.31 372 VAL A CA 1
ATOM 2819 C C . VAL A 1 372 ? -19.336 12.104 28.660 1.00 75.31 372 VAL A C 1
ATOM 2821 O O . VAL A 1 372 ? -18.599 11.622 27.800 1.00 75.31 372 VAL A O 1
ATOM 2824 N N . THR A 1 373 ? -19.193 11.819 29.955 1.00 75.94 373 THR A N 1
ATOM 2825 C CA . THR A 1 373 ? -18.145 10.933 30.477 1.00 75.94 373 THR A CA 1
ATOM 2826 C C . THR A 1 373 ? -18.263 9.497 29.940 1.00 75.94 373 THR A C 1
ATOM 2828 O O . THR A 1 373 ? -17.244 8.893 29.600 1.00 75.94 373 THR A O 1
ATOM 2831 N N . ILE A 1 374 ? -19.481 8.960 29.795 1.00 75.25 374 ILE A N 1
ATOM 2832 C CA . ILE A 1 374 ? -19.712 7.629 29.197 1.00 75.25 374 ILE A CA 1
ATOM 2833 C C . ILE A 1 374 ? -19.382 7.628 27.705 1.00 75.25 374 ILE A C 1
ATOM 2835 O O . ILE A 1 374 ? -18.755 6.693 27.209 1.00 75.25 374 ILE A O 1
ATOM 2839 N N . ILE A 1 375 ? -19.795 8.664 26.973 1.00 73.88 375 ILE A N 1
ATOM 2840 C CA . ILE A 1 375 ? -19.527 8.753 25.533 1.00 73.88 375 ILE A CA 1
ATOM 2841 C C . ILE A 1 375 ? -18.021 8.904 25.287 1.00 73.88 375 ILE A C 1
ATOM 2843 O O . ILE A 1 375 ? -17.485 8.298 24.364 1.00 73.88 375 ILE A O 1
ATOM 2847 N N . TYR A 1 376 ? -17.312 9.640 26.140 1.00 75.81 376 TYR A N 1
ATOM 2848 C CA . TYR A 1 376 ? -15.855 9.702 26.093 1.00 75.81 376 TYR A CA 1
ATOM 2849 C C . TYR A 1 376 ? -15.209 8.331 26.343 1.00 75.81 376 TYR A C 1
ATOM 2851 O O . TYR A 1 376 ? -14.293 7.935 25.622 1.00 75.81 376 TYR A O 1
ATOM 2859 N N . GLU A 1 377 ? -15.689 7.576 27.338 1.00 71.06 377 GLU A N 1
ATOM 2860 C CA . GLU A 1 377 ? -15.191 6.219 27.587 1.00 71.06 377 GLU A CA 1
ATOM 2861 C C . GLU A 1 377 ? -15.445 5.311 26.374 1.00 71.06 377 GLU A C 1
ATOM 2863 O O . GLU A 1 377 ? -14.540 4.589 25.950 1.00 71.06 377 GLU A O 1
ATOM 2868 N N . TYR A 1 378 ? -16.616 5.429 25.740 1.00 73.81 378 TYR A N 1
ATOM 2869 C CA . TYR A 1 378 ? -16.904 4.757 24.476 1.00 73.81 378 TYR A CA 1
ATOM 2870 C C . TYR A 1 378 ? -15.886 5.105 23.386 1.00 73.81 378 TYR A C 1
ATOM 2872 O O . TYR A 1 378 ? -15.322 4.188 22.791 1.00 73.81 378 TYR A O 1
ATOM 2880 N N . LEU A 1 379 ? -15.615 6.392 23.154 1.00 68.88 379 LEU A N 1
ATOM 2881 C CA . LEU A 1 379 ? -14.654 6.836 22.139 1.00 68.88 379 LEU A CA 1
ATOM 2882 C C . LEU A 1 379 ? -13.236 6.318 22.422 1.00 68.88 379 LEU A C 1
ATOM 2884 O O . LEU A 1 379 ? -12.489 6.059 21.487 1.00 68.88 379 LEU A O 1
ATOM 2888 N N . SER A 1 380 ? -12.872 6.118 23.692 1.00 66.56 380 SER A N 1
ATOM 2889 C CA . SER A 1 380 ? -11.562 5.562 24.059 1.00 66.56 380 SER A CA 1
ATOM 2890 C C . SER A 1 380 ? -11.455 4.039 23.867 1.00 66.56 380 SER A C 1
ATOM 2892 O O . SER A 1 380 ? -10.393 3.541 23.497 1.00 66.56 380 SER A O 1
ATOM 2894 N N . VAL A 1 381 ? -12.540 3.286 24.101 1.00 66.62 381 VAL A N 1
ATOM 2895 C CA . VAL A 1 381 ? -12.537 1.806 24.099 1.00 66.62 381 VAL A CA 1
ATOM 2896 C C . VAL A 1 381 ? -13.035 1.216 22.769 1.00 66.62 381 VAL A C 1
ATOM 2898 O O . VAL A 1 381 ? -12.713 0.073 22.440 1.00 66.62 381 VAL A O 1
ATOM 2901 N N . GLY A 1 382 ? -13.813 1.971 21.988 1.00 64.44 382 GLY A N 1
ATOM 2902 C CA . GLY A 1 382 ? -14.315 1.569 20.669 1.00 64.44 382 GLY A CA 1
ATOM 2903 C C . GLY A 1 382 ? -15.327 0.419 20.694 1.00 64.44 382 GLY A C 1
ATOM 2904 O O . GLY A 1 382 ? -15.375 -0.399 19.774 1.00 64.44 382 GLY A O 1
ATOM 2905 N N . LYS A 1 383 ? -16.113 0.295 21.776 1.00 69.69 383 LYS A N 1
ATOM 2906 C CA . LYS A 1 383 ? -17.165 -0.732 21.903 1.00 69.69 383 LYS A CA 1
ATOM 2907 C C . LYS A 1 383 ? -18.525 -0.115 22.246 1.00 69.69 383 LYS A C 1
ATOM 2909 O O . LYS A 1 383 ? -18.755 0.225 23.406 1.00 69.69 383 LYS A O 1
ATOM 2914 N N . PRO A 1 384 ? -19.478 -0.043 21.295 1.00 66.25 384 PRO A N 1
ATOM 2915 C CA . PRO A 1 384 ? -20.759 0.644 21.508 1.00 66.25 384 PRO A CA 1
ATOM 2916 C C . PRO A 1 384 ? -21.670 -0.079 22.509 1.00 66.25 384 PRO A C 1
ATOM 2918 O O . PRO A 1 384 ? -22.510 0.542 23.155 1.00 66.25 384 PRO A O 1
ATOM 2921 N N . GLN A 1 385 ? -21.472 -1.389 22.700 1.00 69.06 385 GLN A N 1
ATOM 2922 C CA . GLN A 1 385 ? -22.219 -2.190 23.676 1.00 69.06 385 GLN A CA 1
ATOM 2923 C C . GLN A 1 385 ? -22.042 -1.669 25.114 1.00 69.06 385 GLN A C 1
ATOM 2925 O O . GLN A 1 385 ? -22.974 -1.751 25.916 1.00 69.06 385 GLN A O 1
ATOM 2930 N N . ALA A 1 386 ? -20.890 -1.063 25.429 1.00 69.19 386 ALA A N 1
ATOM 2931 C CA . ALA A 1 386 ? -20.626 -0.495 26.748 1.00 69.19 386 ALA A CA 1
ATOM 2932 C C . ALA A 1 386 ? -21.587 0.656 27.092 1.00 69.19 386 ALA A C 1
ATOM 2934 O O . ALA A 1 386 ? -22.033 0.745 28.233 1.00 69.19 386 ALA A O 1
ATOM 2935 N N . ILE A 1 387 ? -21.985 1.477 26.109 1.00 74.81 387 ILE A N 1
ATOM 2936 C CA . ILE A 1 387 ? -22.896 2.615 26.325 1.00 74.81 387 ILE A CA 1
ATOM 2937 C C . ILE A 1 387 ? -24.230 2.132 26.892 1.00 74.81 387 ILE A C 1
ATOM 2939 O O . ILE A 1 387 ? -24.731 2.691 27.864 1.00 74.81 387 ILE A O 1
ATOM 2943 N N . THR A 1 388 ? -24.802 1.078 26.305 1.00 77.19 388 THR A N 1
ATOM 2944 C CA . THR A 1 388 ? -26.107 0.556 26.741 1.00 77.19 388 THR A CA 1
ATOM 2945 C C . THR A 1 388 ? -26.061 0.020 28.171 1.00 77.19 388 THR A C 1
ATOM 2947 O O . THR A 1 388 ? -26.968 0.297 28.957 1.00 77.19 388 THR A O 1
ATOM 2950 N N . ASN A 1 389 ? -24.966 -0.650 28.543 1.00 78.50 389 ASN A N 1
ATOM 2951 C CA . ASN A 1 389 ? -24.750 -1.156 29.898 1.00 78.50 389 ASN A CA 1
ATOM 2952 C C . ASN A 1 389 ? -24.583 -0.011 30.909 1.00 78.50 389 ASN A C 1
ATOM 2954 O O . ASN A 1 389 ? -25.184 -0.045 31.983 1.00 78.50 389 ASN A O 1
ATOM 2958 N N . TRP A 1 390 ? -23.824 1.030 30.559 1.00 75.69 390 TRP A N 1
ATOM 2959 C CA . TRP A 1 390 ? -23.633 2.201 31.416 1.00 75.69 390 TRP A CA 1
ATOM 2960 C C . TRP A 1 390 ? -24.894 3.049 31.565 1.00 75.69 390 TRP A C 1
ATOM 2962 O O . TRP A 1 390 ? -25.207 3.506 32.665 1.00 75.69 390 TRP A O 1
ATOM 2972 N N . LEU A 1 391 ? -25.662 3.219 30.490 1.00 78.12 391 LEU A N 1
ATOM 2973 C CA . LEU A 1 391 ? -26.943 3.913 30.544 1.00 78.12 391 LEU A CA 1
ATOM 2974 C C . LEU A 1 391 ? -27.935 3.153 31.434 1.00 78.12 391 LEU A C 1
ATOM 2976 O O . LEU A 1 391 ? -28.607 3.771 32.261 1.00 78.12 391 LEU A O 1
ATOM 2980 N N . ALA A 1 392 ? -27.987 1.821 31.321 1.00 77.25 392 ALA A N 1
ATOM 2981 C CA . ALA A 1 392 ? -28.793 0.977 32.201 1.00 77.25 392 ALA A CA 1
ATOM 2982 C C . ALA A 1 392 ? -28.348 1.091 33.669 1.00 77.25 392 ALA A C 1
ATOM 2984 O O . ALA A 1 392 ? -29.196 1.228 34.553 1.00 77.25 392 ALA A O 1
ATOM 2985 N N . ALA A 1 393 ? -27.037 1.121 33.935 1.00 77.00 393 ALA A N 1
ATOM 2986 C CA . ALA A 1 393 ? -26.486 1.324 35.274 1.00 77.00 393 ALA A CA 1
ATOM 2987 C C . ALA A 1 393 ? -26.878 2.694 35.864 1.00 77.00 393 ALA A C 1
ATOM 2989 O O . ALA A 1 393 ? -27.376 2.760 36.990 1.00 77.00 393 ALA A O 1
ATOM 2990 N N . LEU A 1 394 ? -26.741 3.783 35.097 1.00 77.31 394 LEU A N 1
ATOM 2991 C CA . LEU A 1 394 ? -27.148 5.130 35.522 1.00 77.31 394 LEU A CA 1
ATOM 2992 C C . LEU A 1 394 ? -28.657 5.245 35.766 1.00 77.31 394 LEU A C 1
ATOM 2994 O O . LEU A 1 394 ? -29.088 5.839 36.759 1.00 77.31 394 LEU A O 1
ATOM 2998 N N . GLN A 1 395 ? -29.471 4.670 34.877 1.00 77.75 395 GLN A N 1
ATOM 2999 C CA . GLN A 1 395 ? -30.920 4.597 35.069 1.00 77.75 395 GLN A CA 1
ATOM 3000 C C . GLN A 1 395 ? -31.276 3.759 36.301 1.00 77.75 395 GLN A C 1
ATOM 3002 O O . GLN A 1 395 ? -32.209 4.112 37.023 1.00 77.75 395 GLN A O 1
ATOM 3007 N N . GLY A 1 396 ? -30.510 2.701 36.576 1.00 75.12 396 GLY A N 1
ATOM 3008 C CA . GLY A 1 396 ? -30.581 1.916 37.804 1.00 75.12 396 GLY A CA 1
ATOM 3009 C C . GLY A 1 396 ? -30.424 2.781 39.045 1.00 75.12 396 GLY A C 1
ATOM 3010 O O . GLY A 1 396 ? -31.349 2.848 39.852 1.00 75.12 396 GLY A O 1
ATOM 3011 N N . VAL A 1 397 ? -29.317 3.518 39.157 1.00 75.44 397 VAL A N 1
ATOM 3012 C CA . VAL A 1 397 ? -29.050 4.402 40.308 1.00 75.44 397 VAL A CA 1
ATOM 3013 C C . VAL A 1 397 ? -30.163 5.444 40.496 1.00 75.44 397 VAL A C 1
ATOM 3015 O O . VAL A 1 397 ? -30.623 5.657 41.617 1.00 75.44 397 VAL A O 1
ATOM 3018 N N . ARG A 1 398 ? -30.670 6.043 39.409 1.00 77.25 398 ARG A N 1
ATOM 3019 C CA . ARG A 1 398 ? -31.791 7.003 39.470 1.00 77.25 398 ARG A CA 1
ATOM 3020 C C . ARG A 1 398 ? -33.109 6.366 39.921 1.00 77.25 398 ARG A C 1
ATOM 3022 O O . ARG A 1 398 ? -33.838 6.944 40.725 1.00 77.25 398 ARG A O 1
ATOM 3029 N N . ARG A 1 399 ? -33.439 5.171 39.429 1.00 76.00 399 ARG A N 1
ATOM 3030 C CA . ARG A 1 399 ? -34.661 4.457 39.844 1.00 76.00 399 ARG A CA 1
ATOM 3031 C C . ARG A 1 399 ? -34.595 3.993 41.294 1.00 76.00 399 ARG A C 1
ATOM 3033 O O . ARG A 1 399 ? -35.628 3.984 41.960 1.00 76.00 399 ARG A O 1
ATOM 3040 N N . VAL A 1 400 ? -33.397 3.654 41.771 1.00 74.88 400 VAL A N 1
ATOM 3041 C CA . VAL A 1 400 ? -33.130 3.358 43.182 1.00 74.88 400 VAL A CA 1
ATOM 3042 C C . VAL A 1 400 ? -33.375 4.612 44.030 1.00 74.88 400 VAL A C 1
ATOM 3044 O O . VAL A 1 400 ? -34.120 4.523 45.001 1.00 74.88 400 VAL A O 1
ATOM 3047 N N . SER A 1 401 ? -32.891 5.797 43.625 1.00 73.38 401 SER A N 1
ATOM 3048 C CA . SER A 1 401 ? -33.167 7.039 44.375 1.00 73.38 401 SER A CA 1
ATOM 3049 C C . SER A 1 401 ? -34.653 7.428 44.431 1.00 73.38 401 SER A C 1
ATOM 3051 O O . SER A 1 401 ? -35.078 8.038 45.404 1.00 73.38 401 SER A O 1
ATOM 3053 N N . VAL A 1 402 ? -35.454 7.046 43.428 1.00 76.88 402 VAL A N 1
ATOM 3054 C CA . VAL A 1 402 ? -36.910 7.311 43.371 1.00 76.88 402 VAL A CA 1
ATOM 3055 C C . VAL A 1 402 ? -37.737 6.169 43.994 1.00 76.88 402 VAL A C 1
ATOM 3057 O O . VAL A 1 402 ? -38.962 6.196 43.963 1.00 76.88 402 VAL A O 1
ATOM 3060 N N . LEU A 1 403 ? -37.095 5.162 44.604 1.00 69.12 403 LEU A N 1
ATOM 3061 C CA . LEU A 1 403 ? -37.777 4.092 45.348 1.00 69.12 403 LEU A CA 1
ATOM 3062 C C . LEU A 1 403 ? -38.774 3.265 44.520 1.00 69.12 403 LEU A C 1
ATOM 3064 O O . LEU A 1 403 ? -39.809 2.811 45.005 1.00 69.12 403 LEU A O 1
ATOM 3068 N N . SER A 1 404 ? -38.436 3.003 43.256 1.00 67.19 404 SER A N 1
ATOM 3069 C CA . SER A 1 404 ? -39.256 2.140 42.403 1.00 67.19 404 SER A CA 1
ATOM 3070 C C . SER A 1 404 ? -39.116 0.658 42.788 1.00 67.19 404 SER A C 1
ATOM 3072 O O . SER A 1 404 ? -38.011 0.114 42.800 1.00 67.19 404 SER A O 1
ATOM 3074 N N . GLN A 1 405 ? -40.240 -0.037 43.006 1.00 59.72 405 GLN A N 1
ATOM 3075 C CA . GLN A 1 405 ? -40.299 -1.458 43.403 1.00 59.72 405 GLN A CA 1
ATOM 3076 C C . GLN A 1 405 ? -39.599 -2.433 42.429 1.00 59.72 405 GLN A C 1
ATOM 3078 O O . GLN A 1 405 ? -39.290 -3.561 42.799 1.00 59.72 405 GLN A O 1
ATOM 3083 N N . ARG A 1 406 ? -39.304 -2.022 41.185 1.00 64.00 406 ARG A N 1
ATOM 3084 C CA . ARG A 1 406 ? -38.639 -2.861 40.162 1.00 64.00 406 ARG A CA 1
ATOM 3085 C C . ARG A 1 406 ? -37.118 -2.657 40.073 1.00 64.00 406 ARG A C 1
ATOM 3087 O O . ARG A 1 406 ? -36.484 -3.202 39.173 1.00 64.00 406 ARG A O 1
ATOM 3094 N N . ALA A 1 407 ? -36.518 -1.869 40.968 1.00 68.44 407 ALA A N 1
ATOM 3095 C CA . ALA A 1 407 ? -35.106 -1.486 40.872 1.00 68.44 407 ALA A CA 1
ATOM 3096 C C . ALA A 1 407 ? -34.105 -2.546 41.391 1.00 68.44 407 ALA A C 1
ATOM 3098 O O . ALA A 1 407 ? -32.904 -2.403 41.164 1.00 68.44 407 ALA A O 1
ATOM 3099 N N . GLY A 1 408 ? -34.569 -3.631 42.026 1.00 71.44 408 GLY A N 1
ATOM 3100 C CA . GLY A 1 408 ? -33.689 -4.633 42.649 1.00 71.44 408 GLY A CA 1
ATOM 3101 C C . GLY A 1 408 ? -32.756 -5.352 41.668 1.00 71.44 408 GLY A C 1
ATOM 3102 O O . GLY A 1 408 ? -31.594 -5.590 41.981 1.00 71.44 408 GLY A O 1
ATOM 3103 N N . LEU A 1 409 ? -33.223 -5.635 40.448 1.00 77.56 409 LEU A N 1
ATOM 3104 C CA . LEU A 1 409 ? -32.403 -6.282 39.416 1.00 77.56 409 LEU A CA 1
ATOM 3105 C C . LEU A 1 409 ? -31.307 -5.347 38.875 1.00 77.56 409 LEU A C 1
ATOM 3107 O O . LEU A 1 409 ? -30.186 -5.782 38.624 1.00 77.56 409 LEU A O 1
ATOM 3111 N N . LEU A 1 410 ? -31.611 -4.052 38.751 1.00 74.44 410 LEU A N 1
ATOM 3112 C CA . LEU A 1 410 ? -30.651 -3.035 38.309 1.00 74.44 410 LEU A CA 1
ATOM 3113 C C . LEU A 1 410 ? -29.549 -2.829 39.358 1.00 74.44 410 LEU A C 1
ATOM 3115 O O . LEU A 1 410 ? -28.383 -2.673 39.008 1.00 74.44 410 LEU A O 1
ATOM 3119 N N . LEU A 1 411 ? -29.902 -2.901 40.643 1.00 77.62 411 LEU A N 1
ATOM 3120 C CA . LEU A 1 411 ? -28.949 -2.849 41.752 1.00 77.62 411 LEU A CA 1
ATOM 3121 C C . LEU A 1 411 ? -27.943 -4.010 41.689 1.00 77.62 411 LEU A C 1
ATOM 3123 O O . LEU A 1 411 ? -26.735 -3.794 41.788 1.00 77.62 411 LEU A O 1
ATOM 3127 N N . TRP A 1 412 ? -28.432 -5.230 41.442 1.00 80.44 412 TRP A N 1
ATOM 3128 C CA . TRP A 1 412 ? -27.585 -6.408 41.235 1.00 80.44 412 TRP A CA 1
ATOM 3129 C C . TRP A 1 412 ? -26.654 -6.263 40.032 1.00 80.44 412 TRP A C 1
ATOM 3131 O O . TRP A 1 412 ? -25.480 -6.619 40.127 1.00 80.44 412 TRP A O 1
ATOM 3141 N N . GLN A 1 413 ? -27.146 -5.711 38.921 1.00 81.56 413 GLN A N 1
ATOM 3142 C CA . GLN A 1 413 ? -26.325 -5.464 37.735 1.00 81.56 413 GLN A CA 1
ATOM 3143 C C . GLN A 1 413 ? -25.179 -4.492 38.032 1.00 81.56 413 GLN A C 1
ATOM 3145 O O . GLN A 1 413 ? -24.031 -4.805 37.720 1.00 81.56 413 GLN A O 1
ATOM 3150 N N . VAL A 1 414 ? -25.451 -3.358 38.690 1.00 78.50 414 VAL A N 1
ATOM 3151 C CA . VAL A 1 414 ? -24.404 -2.380 39.048 1.00 78.50 414 VAL A CA 1
ATOM 3152 C C . VAL A 1 414 ? -23.379 -2.994 40.001 1.00 78.50 414 VAL A C 1
ATOM 3154 O O . VAL A 1 414 ? -22.174 -2.845 39.798 1.00 78.50 414 VAL A O 1
ATOM 3157 N N . LYS A 1 415 ? -23.843 -3.753 40.998 1.00 80.12 415 LYS A N 1
ATOM 3158 C CA . LYS A 1 415 ? -22.971 -4.445 41.951 1.00 80.12 415 LYS A CA 1
ATOM 3159 C C . LYS A 1 415 ? -22.074 -5.486 41.277 1.00 80.12 415 LYS A C 1
ATOM 3161 O O . LYS A 1 415 ? -20.886 -5.577 41.591 1.00 80.12 415 LYS A O 1
ATOM 3166 N N . LEU A 1 416 ? -22.626 -6.262 40.343 1.00 82.38 416 LEU A N 1
ATOM 3167 C CA . LEU A 1 416 ? -21.877 -7.253 39.574 1.00 82.38 416 LEU A CA 1
ATOM 3168 C C . LEU A 1 416 ? -20.824 -6.578 38.689 1.00 82.38 416 LEU A C 1
ATOM 3170 O O . LEU A 1 416 ? -19.679 -7.021 38.679 1.00 82.38 416 LEU A O 1
ATOM 3174 N N . ILE A 1 417 ? -21.188 -5.486 38.007 1.00 80.25 417 ILE A N 1
ATOM 3175 C CA . ILE A 1 417 ? -20.269 -4.691 37.181 1.00 80.25 417 ILE A CA 1
ATOM 3176 C C . ILE A 1 417 ? -19.115 -4.149 38.033 1.00 80.25 417 ILE A C 1
ATOM 3178 O O . ILE A 1 417 ? -17.959 -4.298 37.644 1.00 80.25 417 ILE A O 1
ATOM 3182 N N . ALA A 1 418 ? -19.398 -3.589 39.214 1.00 77.62 418 ALA A N 1
ATOM 3183 C CA . ALA A 1 418 ? -18.370 -3.071 40.117 1.00 77.62 418 ALA A CA 1
ATOM 3184 C C . ALA A 1 418 ? -17.422 -4.170 40.626 1.00 77.62 418 ALA A C 1
ATOM 3186 O O . ALA A 1 418 ? -16.201 -3.999 40.597 1.00 77.62 418 ALA A O 1
ATOM 3187 N N . ARG A 1 419 ? -17.962 -5.328 41.031 1.00 79.19 419 ARG A N 1
ATOM 3188 C CA . ARG A 1 419 ? -17.149 -6.484 41.447 1.00 79.19 419 ARG A CA 1
ATOM 3189 C C . ARG A 1 419 ? -16.299 -7.035 40.309 1.00 79.19 419 ARG A C 1
ATOM 3191 O O . ARG A 1 419 ? -15.118 -7.294 40.517 1.00 79.19 419 ARG A O 1
ATOM 3198 N N . ALA A 1 420 ? -16.880 -7.193 39.122 1.00 79.81 420 ALA A N 1
ATOM 3199 C CA . ALA A 1 420 ? -16.174 -7.679 37.944 1.00 79.81 420 ALA A CA 1
ATOM 3200 C C . ALA A 1 420 ? -15.065 -6.707 37.515 1.00 79.81 420 ALA A C 1
ATOM 3202 O O . ALA A 1 420 ? -13.951 -7.145 37.245 1.00 79.81 420 ALA A O 1
ATOM 3203 N N . ALA A 1 421 ? -15.330 -5.397 37.519 1.00 76.19 421 ALA A N 1
ATOM 3204 C CA . ALA A 1 421 ? -14.337 -4.376 37.188 1.00 76.19 421 ALA A CA 1
ATOM 3205 C C . ALA A 1 421 ? -13.169 -4.365 38.188 1.00 76.19 421 ALA A C 1
ATOM 3207 O O . ALA A 1 421 ? -12.011 -4.329 37.777 1.00 76.19 421 ALA A O 1
ATOM 3208 N N . HIS A 1 422 ? -13.453 -4.468 39.491 1.00 76.88 422 HIS A N 1
ATOM 3209 C CA . HIS A 1 422 ? -12.417 -4.566 40.521 1.00 76.88 422 HIS A CA 1
ATOM 3210 C C . HIS A 1 422 ? -11.602 -5.864 40.392 1.00 76.88 422 HIS A C 1
ATOM 3212 O O . HIS A 1 422 ? -10.376 -5.832 40.444 1.00 76.88 422 HIS A O 1
ATOM 3218 N N . PHE A 1 423 ? -12.263 -7.002 40.166 1.00 80.19 423 PHE A N 1
ATOM 3219 C CA . PHE A 1 423 ? -11.600 -8.291 39.961 1.00 80.19 423 PHE A CA 1
ATOM 3220 C C . PHE A 1 423 ? -10.668 -8.280 38.740 1.00 80.19 423 PHE A C 1
ATOM 3222 O O . PHE A 1 423 ? -9.514 -8.693 38.840 1.00 80.19 423 PHE A O 1
ATOM 3229 N N . LEU A 1 424 ? -11.137 -7.747 37.607 1.00 72.38 424 LEU A N 1
ATOM 3230 C CA . LEU A 1 424 ? -10.322 -7.597 36.401 1.00 72.38 424 LEU A CA 1
ATOM 3231 C C . LEU A 1 424 ? -9.140 -6.650 36.626 1.00 72.38 424 LEU A C 1
ATOM 3233 O O . LEU A 1 424 ? -8.046 -6.929 36.143 1.00 72.38 424 LEU A O 1
ATOM 3237 N N . HIS A 1 425 ? -9.324 -5.575 37.396 1.00 73.31 425 HIS A N 1
ATOM 3238 C CA . HIS A 1 425 ? -8.234 -4.656 37.705 1.00 73.31 425 HIS A CA 1
ATOM 3239 C C . HIS A 1 425 ? -7.121 -5.322 38.530 1.00 73.31 425 HIS A C 1
ATOM 3241 O O . HIS A 1 425 ? -5.947 -5.169 38.193 1.00 73.31 425 HIS A O 1
ATOM 3247 N N . HIS A 1 426 ? -7.471 -6.124 39.541 1.00 73.00 426 HIS A N 1
ATOM 3248 C CA . HIS A 1 426 ? -6.492 -6.883 40.336 1.00 73.00 426 HIS A CA 1
ATOM 3249 C C . HIS A 1 426 ? -5.739 -7.931 39.513 1.00 73.00 426 HIS A C 1
ATOM 3251 O O . HIS A 1 426 ? -4.532 -8.083 39.685 1.00 73.00 426 HIS A O 1
ATOM 3257 N N . LEU A 1 427 ? -6.411 -8.594 38.566 1.00 70.12 427 LEU A N 1
ATOM 3258 C CA . LEU A 1 427 ? -5.740 -9.497 37.626 1.00 70.12 427 LEU A CA 1
ATOM 3259 C C . LEU A 1 427 ? -4.707 -8.745 36.776 1.00 70.12 427 LEU A C 1
ATOM 3261 O O . LEU A 1 427 ? -3.565 -9.187 36.683 1.00 70.12 427 LEU A O 1
ATOM 3265 N N . THR A 1 428 ? -5.072 -7.579 36.233 1.00 62.84 428 THR A N 1
ATOM 3266 C CA . THR A 1 428 ? -4.158 -6.758 35.415 1.00 62.84 428 THR A CA 1
ATOM 3267 C C . THR A 1 428 ? -3.021 -6.109 36.214 1.00 62.84 428 THR A C 1
ATOM 3269 O O . THR A 1 428 ? -1.929 -5.934 35.683 1.00 62.84 428 THR A O 1
ATOM 3272 N N . GLY A 1 429 ? -3.243 -5.772 37.490 1.00 56.22 429 GLY A N 1
ATOM 3273 C CA . GLY A 1 429 ? -2.212 -5.203 38.368 1.00 56.22 429 GLY A CA 1
ATOM 3274 C C . GLY A 1 429 ? -1.185 -6.236 38.836 1.00 56.22 429 GLY A C 1
ATOM 3275 O O . GLY A 1 429 ? -0.016 -5.911 39.007 1.00 56.22 429 GLY A O 1
ATOM 3276 N N . SER A 1 430 ? -1.587 -7.504 38.975 1.00 44.44 430 SER A N 1
ATOM 3277 C CA . SER A 1 430 ? -0.659 -8.591 39.319 1.00 44.44 430 SER A CA 1
ATOM 3278 C C . SER A 1 430 ? 0.284 -8.987 38.171 1.00 44.44 430 SER A C 1
ATOM 3280 O O . SER A 1 430 ? 1.364 -9.517 38.418 1.00 44.44 430 SER A O 1
ATOM 3282 N N . SER A 1 431 ? -0.082 -8.695 36.916 1.00 40.25 431 SER A N 1
ATOM 3283 C CA . SER A 1 431 ? 0.761 -8.951 35.740 1.00 40.25 431 SER A CA 1
ATOM 3284 C C . SER A 1 431 ? 1.788 -7.848 35.448 1.00 40.25 431 SER A C 1
ATOM 3286 O O . SER A 1 431 ? 2.776 -8.124 34.773 1.00 40.25 431 SER A O 1
ATOM 3288 N N . SER A 1 432 ? 1.617 -6.623 35.964 1.00 34.84 432 SER A N 1
ATOM 3289 C CA . SER A 1 432 ? 2.503 -5.495 35.625 1.00 34.84 432 SER A CA 1
ATOM 3290 C C . SER A 1 432 ? 3.856 -5.481 36.351 1.00 34.84 432 SER A C 1
ATOM 3292 O O . SER A 1 432 ? 4.768 -4.797 35.898 1.00 34.84 432 SER A O 1
ATOM 3294 N N . GLU A 1 433 ? 4.036 -6.234 37.442 1.00 31.69 433 GLU A N 1
ATOM 3295 C CA . GLU A 1 433 ? 5.303 -6.230 38.202 1.00 31.69 433 GLU A CA 1
ATOM 3296 C C . GLU A 1 433 ? 6.333 -7.278 37.732 1.00 31.69 433 GLU A C 1
ATOM 3298 O O . GLU A 1 433 ? 7.475 -7.250 38.183 1.00 31.69 433 GLU A O 1
ATOM 3303 N N . SER A 1 434 ? 5.990 -8.175 36.795 1.00 26.23 434 SER A N 1
ATOM 3304 C CA . SER A 1 434 ? 6.883 -9.273 36.363 1.00 26.23 434 SER A CA 1
ATOM 3305 C C . SER A 1 434 ? 7.345 -9.230 34.898 1.00 26.23 434 SER A C 1
ATOM 3307 O O . SER A 1 434 ? 8.158 -10.060 34.501 1.00 26.23 434 SER A O 1
ATOM 3309 N N . ALA A 1 435 ? 6.914 -8.247 34.098 1.00 27.62 435 ALA A N 1
ATOM 3310 C CA . ALA A 1 435 ? 7.189 -8.186 32.654 1.00 27.62 435 ALA A CA 1
ATOM 3311 C C . ALA A 1 435 ? 8.189 -7.085 32.237 1.00 27.62 435 ALA A C 1
ATOM 3313 O O . ALA A 1 435 ? 8.103 -6.533 31.143 1.00 27.62 435 ALA A O 1
ATOM 3314 N N . ALA A 1 436 ? 9.174 -6.768 33.084 1.00 25.34 436 ALA A N 1
ATOM 3315 C CA . ALA A 1 436 ? 10.303 -5.907 32.719 1.00 25.34 436 ALA A CA 1
ATOM 3316 C C . ALA A 1 436 ? 11.497 -6.729 32.193 1.00 25.34 436 ALA A C 1
ATOM 3318 O O . ALA A 1 436 ? 12.612 -6.602 32.685 1.00 25.34 436 ALA A O 1
ATOM 3319 N N . SER A 1 437 ? 11.266 -7.633 31.239 1.00 25.50 437 SER A N 1
ATOM 3320 C CA . SER A 1 437 ? 12.275 -8.116 30.280 1.00 25.50 437 SER A CA 1
ATOM 3321 C C . SER A 1 437 ? 11.643 -9.117 29.312 1.00 25.50 437 SER A C 1
ATOM 3323 O O . SER A 1 437 ? 10.841 -9.951 29.716 1.00 25.50 437 SER A O 1
ATOM 3325 N N . SER A 1 438 ? 12.086 -9.060 28.056 1.00 22.27 438 SER A N 1
ATOM 3326 C CA . SER A 1 438 ? 11.805 -9.949 26.915 1.00 22.27 438 SER A CA 1
ATOM 3327 C C . SER A 1 438 ? 10.562 -9.678 26.048 1.00 22.27 438 SER A C 1
ATOM 3329 O O . SER A 1 438 ? 9.485 -9.308 26.500 1.00 22.27 438 SER A O 1
ATOM 3331 N N . GLU A 1 439 ? 10.833 -9.782 24.748 1.00 25.45 439 GLU A N 1
ATOM 3332 C CA . GLU A 1 439 ? 10.148 -9.235 23.581 1.00 25.45 439 GLU A CA 1
ATOM 3333 C C . GLU A 1 439 ? 8.871 -9.984 23.163 1.00 25.45 439 GLU A C 1
ATOM 3335 O O . GLU A 1 439 ? 8.620 -11.117 23.561 1.00 25.45 439 GLU A O 1
ATOM 3340 N N . GLU A 1 440 ? 8.111 -9.320 22.282 1.00 29.52 440 GLU A N 1
ATOM 3341 C CA . GLU A 1 440 ? 7.240 -9.900 21.251 1.00 29.52 440 GLU A CA 1
ATOM 3342 C C . GLU A 1 440 ? 6.448 -11.160 21.641 1.00 29.52 440 GLU A C 1
ATOM 3344 O O . GLU A 1 440 ? 6.757 -12.282 21.243 1.00 29.52 440 GLU A O 1
ATOM 3349 N N . SER A 1 441 ? 5.304 -10.958 22.299 1.00 23.88 441 SER A N 1
ATOM 3350 C CA . SER A 1 441 ? 4.212 -11.926 22.231 1.00 23.88 441 SER A CA 1
ATOM 3351 C C . SER A 1 441 ? 2.870 -11.256 21.945 1.00 23.88 441 SER A C 1
ATOM 3353 O O . SER A 1 441 ? 2.547 -10.148 22.368 1.00 23.88 441 SER A O 1
ATOM 3355 N N . ILE A 1 442 ? 2.134 -11.944 21.084 1.00 34.28 442 ILE A N 1
ATOM 3356 C CA . ILE A 1 442 ? 0.861 -11.579 20.488 1.00 34.28 442 ILE A CA 1
ATOM 3357 C C . ILE A 1 442 ? -0.216 -11.688 21.563 1.00 34.28 442 ILE A C 1
ATOM 3359 O O . ILE A 1 442 ? -0.610 -12.779 21.959 1.00 34.28 442 ILE A O 1
ATOM 3363 N N . GLY A 1 443 ? -0.701 -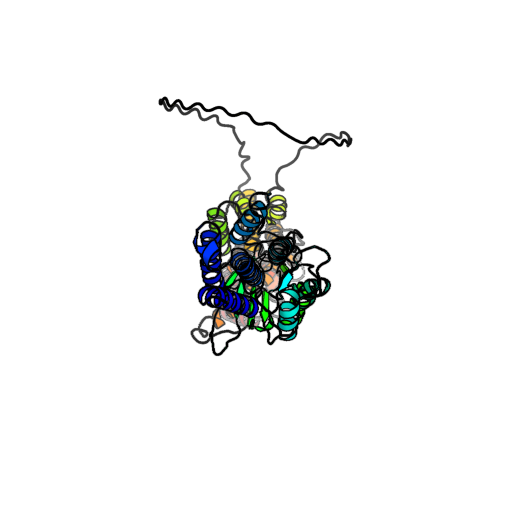10.538 22.007 1.00 27.03 443 GLY A N 1
ATOM 3364 C CA . GLY A 1 443 ? -1.795 -10.429 22.956 1.00 27.03 443 GLY A CA 1
ATOM 3365 C C . GLY A 1 443 ? -1.705 -9.075 23.620 1.00 27.03 443 GLY A C 1
ATOM 3366 O O . GLY A 1 443 ? -1.069 -8.951 24.656 1.00 27.03 443 GLY A O 1
ATOM 3367 N N . GLY A 1 444 ? -2.286 -8.045 22.994 1.00 34.97 444 GLY A N 1
ATOM 3368 C CA . GLY A 1 444 ? -2.456 -6.768 23.680 1.00 34.97 444 GLY A CA 1
ATOM 3369 C C . GLY A 1 444 ? -3.101 -7.053 25.030 1.00 34.97 444 GLY A C 1
ATOM 3370 O O . GLY A 1 444 ? -4.115 -7.756 25.069 1.00 34.97 444 GLY A O 1
ATOM 3371 N N . GLU A 1 445 ? -2.467 -6.591 26.110 1.00 35.91 445 GLU A N 1
ATOM 3372 C CA . GLU A 1 445 ? -2.997 -6.753 27.459 1.00 35.91 445 GLU A CA 1
ATOM 3373 C C . GLU A 1 445 ? -4.490 -6.412 27.438 1.00 35.91 445 GLU A C 1
ATOM 3375 O O . GLU A 1 445 ? -4.870 -5.428 26.787 1.00 35.91 445 GLU A O 1
ATOM 3380 N N . PRO A 1 446 ? -5.361 -7.217 28.070 1.00 44.25 446 PRO A N 1
ATOM 3381 C CA . PRO A 1 446 ? -6.782 -6.935 28.087 1.00 44.25 446 PRO A CA 1
ATOM 3382 C C . PRO A 1 446 ? -6.994 -5.643 28.872 1.00 44.25 446 PRO A C 1
ATOM 3384 O O . PRO A 1 446 ? -7.187 -5.658 30.086 1.00 44.25 446 PRO A O 1
ATOM 3387 N N . SER A 1 447 ? -6.955 -4.509 28.172 1.00 53.16 447 SER A N 1
ATOM 3388 C CA . SER A 1 447 ? -7.347 -3.227 28.724 1.00 53.16 447 SER A CA 1
ATOM 3389 C C . SER A 1 447 ? -8.776 -3.417 29.228 1.00 53.16 447 SER A C 1
ATOM 3391 O O . SER A 1 447 ? -9.646 -3.772 28.417 1.00 53.16 447 SER A O 1
ATOM 3393 N N . PRO A 1 448 ? -9.029 -3.274 30.539 1.00 59.25 448 PRO A N 1
ATOM 3394 C CA . PRO A 1 448 ? -10.344 -3.548 31.082 1.00 59.25 448 PRO A CA 1
ATOM 3395 C C . PRO A 1 448 ? -11.360 -2.676 30.343 1.00 59.25 448 PRO A C 1
ATOM 3397 O O . PRO A 1 448 ? -11.199 -1.463 30.240 1.00 59.25 448 PRO A O 1
ATOM 3400 N N . LEU A 1 449 ? -12.391 -3.319 29.788 1.00 60.00 449 LEU A N 1
ATOM 3401 C CA . LEU A 1 449 ? -13.427 -2.669 28.970 1.00 60.00 449 LEU A CA 1
ATOM 3402 C C . LEU A 1 449 ? -14.277 -1.672 29.763 1.00 60.00 449 LEU A C 1
ATOM 3404 O O . LEU A 1 449 ? -15.045 -0.918 29.178 1.00 60.00 449 LEU A O 1
ATOM 3408 N N . ILE A 1 450 ? -14.164 -1.731 31.087 1.00 63.88 450 ILE A N 1
ATOM 3409 C CA . ILE A 1 450 ? -14.897 -0.941 32.061 1.00 63.88 450 ILE A CA 1
ATOM 3410 C C . ILE A 1 450 ? -13.843 -0.297 32.949 1.00 63.88 450 ILE A C 1
ATOM 3412 O O . ILE A 1 450 ? -13.039 -1.005 33.567 1.00 63.88 450 ILE A O 1
ATOM 3416 N N . SER A 1 451 ? -13.832 1.030 33.026 1.00 70.12 451 SER A N 1
ATOM 3417 C CA . SER A 1 451 ? -12.962 1.717 33.972 1.00 70.12 451 SER A CA 1
ATOM 3418 C C . SER A 1 451 ? -13.363 1.373 35.412 1.00 70.12 451 SER A C 1
ATOM 3420 O O . SER A 1 451 ? -14.498 1.581 35.850 1.00 70.12 451 SER A O 1
ATOM 3422 N N . ALA A 1 452 ? -12.406 0.834 36.170 1.00 69.38 452 ALA A N 1
ATOM 3423 C CA . ALA A 1 452 ? -12.618 0.463 37.568 1.00 69.38 452 ALA A CA 1
ATOM 3424 C C . ALA A 1 452 ? -13.028 1.675 38.423 1.00 69.38 452 ALA A C 1
ATOM 3426 O O . ALA A 1 452 ? -13.866 1.546 39.310 1.00 69.38 452 ALA A O 1
ATOM 3427 N N . GLU A 1 453 ? -12.503 2.863 38.108 1.00 75.88 453 GLU A N 1
ATOM 3428 C CA . GLU A 1 453 ? -12.817 4.117 38.801 1.00 75.88 453 GLU A CA 1
ATOM 3429 C C . GLU A 1 453 ? -14.280 4.537 38.635 1.00 75.88 453 GLU A C 1
ATOM 3431 O O . GLU A 1 453 ? -14.932 4.884 39.620 1.00 75.88 453 GLU A O 1
ATOM 3436 N N . GLN A 1 454 ? -14.834 4.472 37.418 1.00 75.38 454 GLN A N 1
ATOM 3437 C CA . GLN A 1 454 ? -16.237 4.828 37.200 1.00 75.38 454 GLN A CA 1
ATOM 3438 C C . GLN A 1 454 ? -17.161 3.808 37.864 1.00 75.38 454 GLN A C 1
ATOM 3440 O O . GLN A 1 454 ? -18.115 4.191 38.546 1.00 75.38 454 GLN A O 1
ATOM 3445 N N . ALA A 1 455 ? -16.851 2.515 37.740 1.00 76.69 455 ALA A N 1
ATOM 3446 C CA . ALA A 1 455 ? -17.651 1.464 38.359 1.00 76.69 455 ALA A CA 1
ATOM 3447 C C . ALA A 1 455 ? -17.644 1.594 39.894 1.00 76.69 455 ALA A C 1
ATOM 3449 O O . ALA A 1 455 ? -18.687 1.456 40.539 1.00 76.69 455 ALA A O 1
ATOM 3450 N N . LEU A 1 456 ? -16.493 1.953 40.472 1.00 78.62 456 LEU A N 1
ATOM 3451 C CA . LEU A 1 456 ? -16.353 2.233 41.897 1.00 78.62 456 LEU A CA 1
ATOM 3452 C C . LEU A 1 456 ? -17.089 3.513 42.307 1.00 78.62 456 LEU A C 1
ATOM 3454 O O . LEU A 1 456 ? -17.751 3.511 43.341 1.00 78.62 456 LEU A O 1
ATOM 3458 N N . SER A 1 457 ? -17.054 4.577 41.498 1.00 81.12 457 SER A N 1
ATOM 3459 C CA . SER A 1 457 ? -17.806 5.810 41.776 1.00 81.12 457 SER A CA 1
ATOM 3460 C C . SER A 1 457 ? -19.324 5.582 41.796 1.00 81.12 457 SER A C 1
ATOM 3462 O O . SER A 1 457 ? -20.010 6.087 42.688 1.00 81.12 457 SER A O 1
ATOM 3464 N N . LEU A 1 458 ? -19.854 4.758 40.879 1.00 77.69 458 LEU A N 1
ATOM 3465 C CA . LEU A 1 458 ? -21.264 4.365 40.892 1.00 77.69 458 LEU A CA 1
ATOM 3466 C C . LEU A 1 458 ? -21.594 3.533 42.126 1.00 77.69 458 LEU A C 1
ATOM 3468 O O . LEU A 1 458 ? -22.598 3.801 42.790 1.00 77.69 458 LEU A O 1
ATOM 3472 N N . ASN A 1 459 ? -20.744 2.559 42.459 1.00 82.38 459 ASN A N 1
ATOM 3473 C CA . ASN A 1 459 ? -20.941 1.748 43.653 1.00 82.38 459 ASN A CA 1
ATOM 3474 C C . ASN A 1 459 ? -20.911 2.612 44.923 1.00 82.38 459 ASN A C 1
ATOM 3476 O O . ASN A 1 459 ? -21.773 2.467 45.785 1.00 82.38 459 ASN A O 1
ATOM 3480 N N . LYS A 1 460 ? -19.996 3.586 45.008 1.00 83.38 460 LYS A N 1
ATOM 3481 C CA . LYS A 1 460 ? -19.899 4.479 46.166 1.00 83.38 460 LYS A CA 1
ATOM 3482 C C . LYS A 1 460 ? -21.100 5.411 46.294 1.00 83.38 460 LYS A C 1
ATOM 3484 O O . LYS A 1 460 ? -21.558 5.668 47.403 1.00 83.38 460 LYS A O 1
ATOM 3489 N N . ARG A 1 461 ? -21.657 5.874 45.172 1.00 79.81 461 ARG A N 1
ATOM 3490 C CA . ARG A 1 461 ? -22.903 6.652 45.167 1.00 79.81 461 ARG A CA 1
ATOM 3491 C C . ARG A 1 461 ? -24.087 5.833 45.682 1.00 79.81 461 ARG A C 1
ATOM 3493 O O . ARG A 1 461 ? -24.908 6.370 46.419 1.00 79.81 461 ARG A O 1
ATOM 3500 N N . LEU A 1 462 ? -24.168 4.552 45.319 1.00 79.06 462 LEU A N 1
ATOM 3501 C CA . LEU A 1 462 ? -25.173 3.641 45.869 1.00 79.06 462 LEU A CA 1
ATOM 3502 C C . LEU A 1 462 ? -24.957 3.393 47.365 1.00 79.06 462 LEU A C 1
ATOM 3504 O O . LEU A 1 462 ? -25.930 3.425 48.107 1.00 79.06 462 LEU A O 1
ATOM 3508 N N . GLU A 1 463 ? -23.711 3.214 47.814 1.00 79.56 463 GLU A N 1
ATOM 3509 C CA . GLU A 1 463 ? -23.394 3.076 49.243 1.00 79.56 463 GLU A CA 1
ATOM 3510 C C . GLU A 1 463 ? -23.860 4.294 50.049 1.00 79.56 463 GLU A C 1
ATOM 3512 O O . GLU A 1 463 ? -24.562 4.124 51.041 1.00 79.56 463 GLU A O 1
ATOM 3517 N N . LEU A 1 464 ? -23.569 5.514 49.580 1.00 81.19 464 LEU A N 1
ATOM 3518 C CA . LEU A 1 464 ? -24.022 6.746 50.235 1.00 81.19 464 LEU A CA 1
ATOM 3519 C C . LEU A 1 464 ? -25.554 6.838 50.315 1.00 81.19 464 LEU A C 1
ATOM 3521 O O . LEU A 1 464 ? -26.085 7.260 51.336 1.00 81.19 464 LEU A O 1
ATOM 3525 N N . LEU A 1 465 ? -26.271 6.420 49.265 1.00 77.81 465 LEU A N 1
ATOM 3526 C CA . LEU A 1 465 ? -27.739 6.362 49.283 1.00 77.81 465 LEU A CA 1
ATOM 3527 C C . LEU A 1 465 ? -28.268 5.291 50.244 1.00 77.81 465 LEU A C 1
ATOM 3529 O O . LEU A 1 465 ? -29.296 5.492 50.880 1.00 77.81 465 LEU A O 1
ATOM 3533 N N . THR A 1 466 ? -27.593 4.146 50.358 1.00 75.31 466 THR A N 1
ATOM 3534 C CA . THR A 1 466 ? -27.993 3.129 51.338 1.00 75.31 466 THR A CA 1
ATOM 3535 C C . THR A 1 466 ? -27.674 3.533 52.768 1.00 75.31 466 THR A C 1
ATOM 3537 O O . THR A 1 466 ? -28.405 3.129 53.664 1.00 75.31 466 THR A O 1
ATOM 3540 N N . ASP A 1 467 ? -26.624 4.326 52.985 1.00 79.50 467 ASP A N 1
ATOM 3541 C CA . ASP A 1 467 ? -26.234 4.804 54.311 1.00 79.50 467 ASP A CA 1
ATOM 3542 C C . ASP A 1 467 ? -27.253 5.807 54.863 1.00 79.50 467 ASP A C 1
ATOM 3544 O O . ASP A 1 467 ? -27.567 5.753 56.048 1.00 79.50 467 ASP A O 1
ATOM 3548 N N . THR A 1 468 ? -27.862 6.647 54.017 1.00 81.50 468 THR A N 1
ATOM 3549 C CA . THR A 1 468 ? -28.966 7.523 54.453 1.00 81.50 468 THR A CA 1
ATOM 3550 C C . THR A 1 468 ? -30.230 6.736 54.798 1.00 81.50 468 THR A C 1
ATOM 3552 O O . THR A 1 468 ? -30.918 7.064 55.759 1.00 81.50 468 THR A O 1
ATOM 3555 N N . TRP A 1 469 ? -30.531 5.661 54.064 1.00 77.69 469 TRP A N 1
ATOM 3556 C CA . TRP A 1 469 ? -31.656 4.774 54.390 1.00 77.69 469 TRP A CA 1
ATOM 3557 C C . TRP A 1 469 ? -31.401 3.900 55.613 1.00 77.69 469 TRP A C 1
ATOM 3559 O O . TRP A 1 469 ? -32.337 3.348 56.184 1.00 77.69 469 TRP A O 1
ATOM 3569 N N . LEU A 1 470 ? -30.143 3.736 56.005 1.00 73.12 470 LEU A N 1
ATOM 3570 C CA . LEU A 1 470 ? -29.764 2.846 57.085 1.00 73.12 470 LEU A CA 1
ATOM 3571 C C . LEU A 1 470 ? -30.361 3.303 58.426 1.00 73.12 470 LEU A C 1
ATOM 3573 O O . LEU A 1 470 ? -30.843 2.472 59.195 1.00 73.12 470 LEU A O 1
ATOM 3577 N N . GLU A 1 471 ? -30.401 4.616 58.665 1.00 72.88 471 GLU A N 1
ATOM 3578 C CA . GLU A 1 471 ? -31.019 5.206 59.858 1.00 72.88 471 GLU A CA 1
ATOM 3579 C C . GLU A 1 471 ? -32.537 4.980 59.893 1.00 72.88 471 GLU A C 1
ATOM 3581 O O . GLU A 1 471 ? -33.098 4.668 60.942 1.00 72.88 471 GLU A O 1
ATOM 3586 N N . GLU A 1 472 ? -33.197 5.067 58.737 1.00 74.50 472 GLU A N 1
ATOM 3587 C CA . GLU A 1 472 ? -34.652 4.926 58.610 1.00 74.50 472 GLU A CA 1
ATOM 3588 C C . GLU A 1 472 ? -35.126 3.469 58.716 1.00 74.50 472 GLU A C 1
ATOM 3590 O O . GLU A 1 472 ? -36.253 3.202 59.127 1.00 74.50 472 GLU A O 1
ATOM 3595 N N . VAL A 1 473 ? -34.280 2.515 58.318 1.00 74.25 473 VAL A N 1
ATOM 3596 C CA . VAL A 1 473 ? -34.653 1.101 58.138 1.00 74.25 473 VAL A CA 1
ATOM 3597 C C . VAL A 1 473 ? -34.044 0.203 59.223 1.00 74.25 473 VAL A C 1
ATOM 3599 O O . VAL A 1 473 ? -34.217 -1.018 59.204 1.00 74.25 473 VAL A O 1
ATOM 3602 N N . ARG A 1 474 ? -33.370 0.795 60.218 1.00 69.88 474 ARG A N 1
ATOM 3603 C CA . ARG A 1 474 ? -32.719 0.086 61.333 1.00 69.88 474 ARG A CA 1
ATOM 3604 C C . ARG A 1 474 ? -33.627 -0.965 61.984 1.00 69.88 474 ARG A C 1
ATOM 3606 O O . ARG A 1 474 ? -33.226 -2.118 62.124 1.00 69.88 474 ARG A O 1
ATOM 3613 N N . ASP A 1 475 ? -34.875 -0.604 62.279 1.00 70.94 475 ASP A N 1
ATOM 3614 C CA . ASP A 1 475 ? -35.820 -1.475 62.984 1.00 70.94 475 ASP A CA 1
ATOM 3615 C C . ASP A 1 475 ? -36.317 -2.626 62.103 1.00 70.94 475 ASP A C 1
ATOM 3617 O O . ASP A 1 475 ? -36.650 -3.697 62.606 1.00 70.94 475 ASP A O 1
ATOM 3621 N N . GLU A 1 476 ? -36.382 -2.424 60.786 1.00 73.19 476 GLU A N 1
ATOM 3622 C CA . GLU A 1 476 ? -36.795 -3.455 59.829 1.00 73.19 476 GLU A CA 1
ATOM 3623 C C . GLU A 1 476 ? -35.677 -4.472 59.581 1.00 73.19 476 GLU A C 1
ATOM 3625 O O . GLU A 1 476 ? -35.956 -5.665 59.472 1.00 73.19 476 GLU A O 1
ATOM 3630 N N . ILE A 1 477 ? -34.414 -4.027 59.564 1.00 72.81 477 ILE A N 1
ATOM 3631 C CA . ILE A 1 477 ? -33.245 -4.909 59.418 1.00 72.81 477 ILE A CA 1
ATOM 3632 C C . ILE A 1 477 ? -33.090 -5.801 60.653 1.00 72.81 477 ILE A C 1
ATOM 3634 O O . ILE A 1 477 ? -32.841 -6.998 60.512 1.00 72.81 477 ILE A O 1
ATOM 3638 N N . VAL A 1 478 ? -33.281 -5.253 61.859 1.00 71.50 478 VAL A N 1
ATOM 3639 C CA . VAL A 1 478 ? -33.259 -6.040 63.106 1.00 71.50 478 VAL A CA 1
ATOM 3640 C C . VAL A 1 478 ? -34.366 -7.096 63.102 1.00 71.50 478 VAL A C 1
ATOM 3642 O O . VAL A 1 478 ? -34.119 -8.240 63.474 1.00 71.50 478 VAL A O 1
ATOM 3645 N N . ARG A 1 479 ? -35.568 -6.749 62.627 1.00 71.94 479 ARG A N 1
ATOM 3646 C CA . ARG A 1 479 ? -36.683 -7.700 62.475 1.00 71.94 479 ARG A CA 1
ATOM 3647 C C . ARG A 1 479 ? -36.406 -8.778 61.427 1.00 71.94 479 ARG A C 1
ATOM 3649 O O . ARG A 1 479 ? -36.721 -9.941 61.655 1.00 71.94 479 ARG A O 1
ATOM 3656 N N . TYR A 1 480 ? -35.785 -8.412 60.306 1.00 74.25 480 TYR A N 1
ATOM 3657 C CA . TYR A 1 480 ? -35.358 -9.366 59.279 1.00 74.25 480 TYR A CA 1
ATOM 3658 C C . TYR A 1 480 ? -34.338 -10.367 59.828 1.00 74.25 480 TYR A C 1
ATOM 3660 O O . TYR A 1 480 ? -34.463 -11.567 59.603 1.00 74.25 480 TYR A O 1
ATOM 3668 N N . LEU A 1 481 ? -33.361 -9.884 60.595 1.00 70.69 481 LEU A N 1
ATOM 3669 C CA . LEU A 1 481 ? -32.334 -10.717 61.213 1.00 70.69 481 LEU A CA 1
ATOM 3670 C C . LEU A 1 481 ? -32.882 -11.677 62.281 1.00 70.69 481 LEU A C 1
ATOM 3672 O O . LEU A 1 481 ? -32.350 -12.772 62.400 1.00 70.69 481 LEU A O 1
ATOM 3676 N N . LYS A 1 482 ? -33.952 -11.291 62.990 1.00 70.25 482 LYS A N 1
ATOM 3677 C CA . LYS A 1 482 ? -34.689 -12.133 63.956 1.00 70.25 482 LYS A CA 1
ATOM 3678 C C . LYS A 1 482 ? -35.676 -13.119 63.309 1.00 70.25 482 LYS A C 1
ATOM 3680 O O . LYS A 1 482 ? -36.410 -13.802 64.013 1.00 70.25 482 LYS A O 1
ATOM 3685 N N . GLY A 1 483 ? -35.763 -13.151 61.976 1.00 66.44 483 GLY A N 1
ATOM 3686 C CA . GLY A 1 483 ? -36.625 -14.089 61.253 1.00 66.44 483 GLY A CA 1
ATOM 3687 C C . GLY A 1 483 ? -38.133 -13.801 61.327 1.00 66.44 483 GLY A C 1
ATOM 3688 O O . GLY A 1 483 ? -38.928 -14.689 61.028 1.00 66.44 483 GLY A O 1
ATOM 3689 N N . GLU A 1 484 ? -38.559 -12.586 61.693 1.00 67.88 484 GLU A N 1
ATOM 3690 C CA . GLU A 1 484 ? -39.986 -12.240 61.814 1.00 67.88 484 GLU A CA 1
ATOM 3691 C C . GLU A 1 484 ? -40.662 -12.086 60.433 1.00 67.88 484 GLU A C 1
ATOM 3693 O O . GLU A 1 484 ? -40.504 -11.063 59.771 1.00 67.88 484 GLU A O 1
ATOM 3698 N N . THR A 1 485 ? -41.462 -13.066 59.995 1.00 60.12 485 THR A N 1
ATOM 3699 C CA . THR A 1 485 ? -42.077 -13.099 58.646 1.00 60.12 485 THR A CA 1
ATOM 3700 C C . THR A 1 485 ? -43.410 -12.350 58.499 1.00 60.12 485 THR A C 1
ATOM 3702 O O . THR A 1 485 ? -43.967 -12.298 57.404 1.00 60.12 485 THR A O 1
ATOM 3705 N N . GLU A 1 486 ? -43.969 -11.797 59.577 1.00 53.56 486 GLU A N 1
ATOM 3706 C CA . GLU A 1 486 ? -45.385 -11.389 59.622 1.00 53.56 486 GLU A CA 1
ATOM 3707 C C . GLU A 1 486 ? -45.694 -9.984 59.060 1.00 53.56 486 GLU A C 1
ATOM 3709 O O . GLU A 1 486 ? -46.864 -9.630 58.910 1.00 53.56 486 GLU A O 1
ATOM 3714 N N . LYS A 1 487 ? -44.689 -9.163 58.716 1.00 61.06 487 LYS A N 1
ATOM 3715 C CA . LYS A 1 487 ? -44.894 -7.780 58.230 1.00 61.06 487 LYS A CA 1
ATOM 3716 C C . LYS A 1 487 ? -44.207 -7.511 56.891 1.00 61.06 487 LYS A C 1
ATOM 3718 O O . LYS A 1 487 ? -43.132 -8.029 56.611 1.00 61.06 487 LYS A O 1
ATOM 3723 N N . GLN A 1 488 ? -44.825 -6.657 56.069 1.00 65.75 488 GLN A N 1
ATOM 3724 C CA . GLN A 1 488 ? -44.248 -6.206 54.798 1.00 65.75 488 GLN A CA 1
ATOM 3725 C C . GLN A 1 488 ? -42.997 -5.353 55.056 1.00 65.75 488 GLN A C 1
ATOM 3727 O O . GLN A 1 488 ? -43.070 -4.339 55.748 1.00 65.75 488 GLN A O 1
ATOM 3732 N N . TYR A 1 489 ? -41.861 -5.757 54.488 1.00 72.31 489 TYR A N 1
ATOM 3733 C CA . TYR A 1 489 ? -40.623 -4.977 54.515 1.00 72.31 489 TYR A CA 1
ATOM 3734 C C . TYR A 1 489 ? -40.666 -3.844 53.487 1.00 72.31 489 TYR A C 1
ATOM 3736 O O . TYR A 1 489 ? -41.173 -4.019 52.373 1.00 72.31 489 TYR A O 1
ATOM 3744 N N . SER A 1 490 ? -40.089 -2.692 53.831 1.00 76.25 490 SER A N 1
ATOM 3745 C CA . SER A 1 490 ? -39.969 -1.571 52.902 1.00 76.25 490 SER A CA 1
ATOM 3746 C C . SER A 1 490 ? -39.021 -1.904 51.744 1.00 76.25 490 SER A C 1
ATOM 3748 O O . SER A 1 490 ? -38.046 -2.648 51.893 1.00 76.25 490 SER A O 1
ATOM 3750 N N . ALA A 1 491 ? -39.240 -1.286 50.579 1.00 72.69 491 ALA A N 1
ATOM 3751 C CA . ALA A 1 491 ? -38.325 -1.403 49.441 1.00 72.69 491 ALA A CA 1
ATOM 3752 C C . ALA A 1 491 ? -36.894 -0.967 49.818 1.00 72.69 491 ALA A C 1
ATOM 3754 O O . ALA A 1 491 ? -35.928 -1.595 49.382 1.00 72.69 491 ALA A O 1
ATOM 3755 N N . LYS A 1 492 ? -36.754 0.032 50.707 1.00 75.81 492 LYS A N 1
ATOM 3756 C CA . LYS A 1 492 ? -35.459 0.468 51.258 1.00 75.81 492 LYS A CA 1
ATOM 3757 C C . LYS A 1 492 ? -34.726 -0.678 51.961 1.00 75.81 492 LYS A C 1
ATOM 3759 O O . LYS A 1 492 ? -33.541 -0.867 51.708 1.00 75.81 492 LYS A O 1
ATOM 3764 N N . CYS A 1 493 ? -35.439 -1.487 52.751 1.00 75.50 493 CYS A N 1
ATOM 3765 C CA . CYS A 1 493 ? -34.886 -2.662 53.430 1.00 75.50 493 CYS A CA 1
ATOM 3766 C C . CYS A 1 493 ? -34.382 -3.698 52.429 1.00 75.50 493 CYS A C 1
ATOM 3768 O O . CYS A 1 493 ? -33.264 -4.186 52.539 1.00 75.50 493 CYS A O 1
ATOM 3770 N N . SER A 1 494 ? -35.161 -3.992 51.389 1.00 75.19 494 SER A N 1
ATOM 3771 C CA . SER A 1 494 ? -34.722 -4.949 50.367 1.00 75.19 494 SER A CA 1
ATOM 3772 C C . SER A 1 494 ? -33.441 -4.501 49.642 1.00 75.19 494 SER A C 1
ATOM 3774 O O . SER A 1 494 ? -32.562 -5.318 49.368 1.00 75.19 494 SER A O 1
ATOM 3776 N N . PHE A 1 495 ? -33.283 -3.198 49.383 1.00 76.38 495 PHE A N 1
ATOM 3777 C CA . PHE A 1 495 ? -32.098 -2.661 48.712 1.00 76.38 495 PHE A CA 1
ATOM 3778 C C . PHE A 1 495 ? -30.862 -2.626 49.616 1.00 76.38 495 PHE A C 1
ATOM 3780 O O . PHE A 1 495 ? -29.766 -2.952 49.152 1.00 76.38 495 PHE A O 1
ATOM 3787 N N . THR A 1 496 ? -31.016 -2.286 50.898 1.00 75.69 496 THR A N 1
ATOM 3788 C CA . THR A 1 496 ? -29.903 -2.299 51.861 1.00 75.69 496 THR A CA 1
ATOM 3789 C C . THR A 1 496 ? -29.396 -3.721 52.110 1.00 75.69 496 THR A C 1
ATOM 3791 O O . THR A 1 496 ? -28.180 -3.934 52.124 1.00 75.69 496 THR A O 1
ATOM 3794 N N . LEU A 1 497 ? -30.299 -4.708 52.191 1.00 77.81 497 LEU A N 1
ATOM 3795 C CA . LEU A 1 497 ? -29.953 -6.132 52.293 1.00 77.81 497 LEU A CA 1
ATOM 3796 C C . LEU A 1 497 ? -29.108 -6.603 51.099 1.00 77.81 497 LEU A C 1
ATOM 3798 O O . LEU A 1 497 ? -28.052 -7.215 51.281 1.00 77.81 497 LEU A O 1
ATOM 3802 N N . VAL A 1 498 ? -29.535 -6.264 49.877 1.00 77.94 498 VAL A N 1
ATOM 3803 C CA . VAL A 1 498 ? -28.824 -6.632 48.643 1.00 77.94 498 VAL A CA 1
ATOM 3804 C C . VAL A 1 498 ? -27.456 -5.957 48.552 1.00 77.94 498 VAL A C 1
ATOM 3806 O O . VAL A 1 498 ? -26.483 -6.617 48.190 1.00 77.94 498 VAL A O 1
ATOM 3809 N N . MET A 1 499 ? -27.327 -4.669 48.887 1.00 75.75 499 MET A N 1
ATOM 3810 C CA . MET A 1 499 ? -26.031 -3.976 48.806 1.00 75.75 499 MET A CA 1
ATOM 3811 C C . MET A 1 499 ? -25.012 -4.517 49.807 1.00 75.75 499 MET A C 1
ATOM 3813 O O . MET A 1 499 ? -23.847 -4.696 49.448 1.00 75.75 499 MET A O 1
ATOM 3817 N N . ARG A 1 500 ? -25.449 -4.850 51.024 1.00 73.81 500 ARG A N 1
ATOM 3818 C CA . ARG A 1 500 ? -24.574 -5.317 52.109 1.00 73.81 500 ARG A CA 1
ATOM 3819 C C . ARG A 1 500 ? -24.313 -6.836 52.103 1.00 73.81 500 ARG A C 1
ATOM 3821 O O . ARG A 1 500 ? -23.556 -7.294 52.948 1.00 73.81 500 ARG A O 1
ATOM 3828 N N . ASP A 1 501 ? -24.875 -7.585 51.142 1.00 72.38 501 ASP A N 1
ATOM 3829 C CA . ASP A 1 501 ? -24.808 -9.062 51.044 1.00 72.38 501 ASP A CA 1
ATOM 3830 C C . ASP A 1 501 ? -25.275 -9.771 52.321 1.00 72.38 501 ASP A C 1
ATOM 3832 O O . ASP A 1 501 ? -24.636 -10.713 52.790 1.00 72.38 501 ASP A O 1
ATOM 3836 N N . LEU A 1 502 ? -26.379 -9.315 52.912 1.00 72.06 502 LEU A N 1
ATOM 3837 C CA . LEU A 1 502 ? -26.917 -9.968 54.101 1.00 72.06 502 LEU A CA 1
ATOM 3838 C C . LEU A 1 502 ? -27.502 -11.346 53.730 1.00 72.06 502 LEU A C 1
ATOM 3840 O O . LEU A 1 502 ? -28.352 -11.424 52.836 1.00 72.06 502 LEU A O 1
ATOM 3844 N N . PRO A 1 503 ? -27.051 -12.439 54.376 1.00 68.25 503 PRO A N 1
ATOM 3845 C CA . PRO A 1 503 ? -27.569 -13.774 54.111 1.00 68.25 503 PRO A CA 1
ATOM 3846 C C . PRO A 1 503 ? -29.016 -13.913 54.608 1.00 68.25 503 PRO A C 1
ATOM 3848 O O . PRO A 1 503 ? -29.497 -13.129 55.426 1.00 68.25 503 PRO A O 1
ATOM 3851 N N . LEU A 1 504 ? -29.718 -14.934 54.113 1.00 67.19 504 LEU A N 1
ATOM 3852 C CA . LEU A 1 504 ? -31.021 -15.325 54.654 1.00 67.19 504 LEU A CA 1
ATOM 3853 C C . LEU A 1 504 ? -30.879 -15.718 56.138 1.00 67.19 504 LEU A C 1
ATOM 3855 O O . LEU A 1 504 ? -29.880 -16.360 56.476 1.00 67.19 504 LEU A O 1
ATOM 3859 N N . PRO A 1 505 ? -31.875 -15.425 56.997 1.00 63.66 505 PRO A N 1
ATOM 3860 C CA . PRO A 1 505 ? -31.830 -15.756 58.426 1.00 63.66 505 PRO A CA 1
ATOM 3861 C C . PRO A 1 505 ? -31.587 -17.246 58.697 1.00 63.66 505 PRO A C 1
ATOM 3863 O O . PRO A 1 505 ? -30.891 -17.597 59.631 1.00 63.66 505 PRO A O 1
ATOM 3866 N N . VAL A 1 506 ? -32.043 -18.135 57.809 1.00 61.03 506 VAL A N 1
ATOM 3867 C CA . VAL A 1 506 ? -31.825 -19.594 57.903 1.00 61.03 506 VAL A CA 1
ATOM 3868 C C . VAL A 1 506 ? -30.343 -19.991 57.801 1.00 61.03 506 VAL A C 1
ATOM 3870 O O . VAL A 1 506 ? -29.935 -21.010 58.346 1.00 61.03 506 VAL A O 1
ATOM 3873 N N . ASN A 1 507 ? -29.521 -19.187 57.118 1.00 59.75 507 ASN A N 1
ATOM 3874 C CA . ASN A 1 507 ? -28.074 -19.417 57.016 1.00 59.75 507 ASN A CA 1
ATOM 3875 C C . ASN A 1 507 ? -27.305 -18.849 58.221 1.00 59.75 507 ASN A C 1
ATOM 3877 O O . ASN A 1 507 ? -26.106 -19.100 58.365 1.00 59.75 507 ASN A O 1
ATOM 3881 N N . LEU A 1 508 ? -27.976 -18.060 59.061 1.00 61.34 508 LEU A N 1
ATOM 3882 C CA . LEU A 1 508 ? -27.488 -17.604 60.352 1.00 61.34 508 LEU A CA 1
ATOM 3883 C C . LEU A 1 508 ? -28.049 -18.585 61.384 1.00 61.34 508 LEU A C 1
ATOM 3885 O O . LEU A 1 508 ? -29.146 -18.390 61.883 1.00 61.34 508 LEU A O 1
ATOM 3889 N N . ASN A 1 509 ? -27.336 -19.682 61.657 1.00 54.25 509 ASN A N 1
ATOM 3890 C CA . ASN A 1 509 ? -27.742 -20.642 62.689 1.00 54.25 509 ASN A CA 1
ATOM 3891 C C . ASN A 1 509 ? -28.070 -19.893 64.000 1.00 54.25 509 ASN A C 1
ATOM 3893 O O . ASN A 1 509 ? -27.169 -19.359 64.647 1.00 54.25 509 ASN A O 1
ATOM 3897 N N . GLU A 1 510 ? -29.347 -19.825 64.365 1.00 53.44 510 GLU A N 1
ATOM 3898 C CA . GLU A 1 510 ? -29.824 -19.249 65.625 1.00 53.44 510 GLU A CA 1
ATOM 3899 C C . GLU A 1 510 ? -29.745 -20.276 66.774 1.00 53.44 510 GLU A C 1
ATOM 3901 O O . GLU A 1 510 ? -29.733 -21.481 66.498 1.00 53.44 510 GLU A O 1
ATOM 3906 N N . PRO A 1 511 ? -29.856 -19.869 68.058 1.00 57.16 511 PRO A N 1
ATOM 3907 C CA . PRO A 1 511 ? -29.533 -18.563 68.666 1.00 57.16 511 PRO A CA 1
ATOM 3908 C C . PRO A 1 511 ? -28.878 -18.703 70.067 1.00 57.16 511 PRO A C 1
ATOM 3910 O O . PRO A 1 511 ? -29.127 -19.672 70.762 1.00 57.16 511 PRO A O 1
ATOM 3913 N N . GLU A 1 512 ? -28.088 -17.718 70.518 1.00 42.25 512 GLU A N 1
ATOM 3914 C CA . GLU A 1 512 ? -27.957 -17.356 71.961 1.00 42.25 512 GLU A CA 1
ATOM 3915 C C . GLU A 1 512 ? -27.031 -16.145 72.192 1.00 42.25 512 GLU A C 1
ATOM 3917 O O . GLU A 1 512 ? -27.107 -15.489 73.223 1.00 42.25 512 GLU A O 1
ATOM 3922 N N . GLY A 1 513 ? -26.210 -15.762 71.211 1.00 45.97 513 GLY A N 1
ATOM 3923 C CA . GLY A 1 513 ? -25.230 -14.681 71.359 1.00 45.97 513 GLY A CA 1
ATOM 3924 C C . GLY A 1 513 ? -25.518 -13.427 70.535 1.00 45.97 513 GLY A C 1
ATOM 3925 O O . GLY A 1 513 ? -24.629 -12.976 69.822 1.00 45.97 513 GLY A O 1
ATOM 3926 N N . TRP A 1 514 ? -26.722 -12.847 70.597 1.00 53.06 514 TRP A N 1
ATOM 3927 C CA . TRP A 1 514 ? -26.914 -11.465 70.106 1.00 53.06 514 TRP A CA 1
ATOM 3928 C C . TRP A 1 514 ? -26.480 -10.415 71.149 1.00 53.06 514 TRP A C 1
ATOM 3930 O O . TRP A 1 514 ? -26.550 -9.221 70.879 1.00 53.06 514 TRP A O 1
ATOM 3940 N N . SER A 1 515 ? -26.009 -10.852 72.324 1.00 52.84 515 SER A N 1
ATOM 3941 C CA . SER A 1 515 ? -25.440 -10.004 73.379 1.00 52.84 515 SER A CA 1
ATOM 3942 C C . SER A 1 515 ? -23.976 -9.624 73.137 1.00 52.84 515 SER A C 1
ATOM 3944 O O . SER A 1 515 ? -23.536 -8.585 73.621 1.00 52.84 515 SER A O 1
ATOM 3946 N N . ASP A 1 516 ? -23.237 -10.429 72.363 1.00 61.00 516 ASP A N 1
ATOM 3947 C CA . ASP A 1 516 ? -21.790 -10.279 72.205 1.00 61.00 516 ASP A CA 1
ATOM 3948 C C . ASP A 1 516 ? -21.425 -9.827 70.778 1.00 61.00 516 ASP A C 1
ATOM 3950 O O . ASP A 1 516 ? -21.600 -10.585 69.814 1.00 61.00 516 ASP A O 1
ATOM 3954 N N . PRO A 1 517 ? -20.839 -8.625 70.599 1.00 62.19 517 PRO A N 1
ATOM 3955 C CA . PRO A 1 517 ? -20.503 -8.089 69.276 1.00 62.19 517 PRO A CA 1
ATOM 3956 C C . PRO A 1 517 ? -19.496 -8.946 68.498 1.00 62.19 517 PRO A C 1
ATOM 3958 O O . PRO A 1 517 ? -19.488 -8.937 67.266 1.00 62.19 517 PRO A O 1
ATOM 3961 N N . LEU A 1 518 ? -18.672 -9.729 69.199 1.00 63.66 518 LEU A N 1
ATOM 3962 C CA . LEU A 1 518 ? -17.682 -10.628 68.602 1.00 63.66 518 LEU A CA 1
ATOM 3963 C C . LEU A 1 518 ? -18.311 -11.899 68.010 1.00 63.66 518 LEU A C 1
ATOM 3965 O O . LEU A 1 518 ? -17.869 -12.361 66.956 1.00 63.66 518 LEU A O 1
ATOM 3969 N N . ALA A 1 519 ? -19.357 -12.442 68.641 1.00 65.56 519 ALA A N 1
ATOM 3970 C CA . ALA A 1 519 ? -20.050 -13.638 68.160 1.00 65.56 519 ALA A CA 1
ATOM 3971 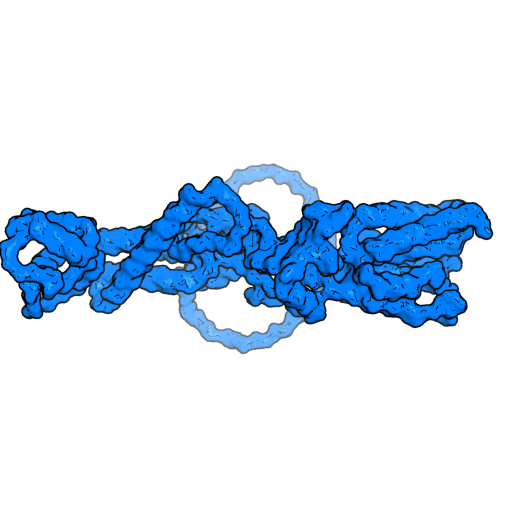C C . ALA A 1 519 ? -20.808 -13.345 66.857 1.00 65.56 519 ALA A C 1
ATOM 3973 O O . ALA A 1 519 ? -20.694 -14.094 65.881 1.00 65.56 519 ALA A O 1
ATOM 3974 N N . LEU A 1 520 ? -21.478 -12.190 66.801 1.00 66.69 520 LEU A N 1
ATOM 3975 C CA . LEU A 1 520 ? -22.118 -11.685 65.590 1.00 66.69 520 LEU A CA 1
ATOM 3976 C C . LEU A 1 520 ? -21.091 -11.421 64.477 1.00 66.69 520 LEU A C 1
ATOM 3978 O O . LEU A 1 520 ? -21.300 -11.810 63.326 1.00 66.69 520 LEU A O 1
ATOM 3982 N N . HIS A 1 521 ? -19.949 -10.814 64.811 1.00 66.62 521 HIS A N 1
ATOM 3983 C CA . HIS A 1 521 ? -18.887 -10.565 63.838 1.00 66.62 521 HIS A CA 1
ATOM 3984 C C . HIS A 1 521 ? -18.326 -11.875 63.253 1.00 66.62 521 HIS A C 1
ATOM 3986 O O . HIS A 1 521 ? -18.088 -11.955 62.043 1.00 66.62 521 HIS A O 1
ATOM 3992 N N . ALA A 1 522 ? -18.148 -12.913 64.077 1.00 66.88 522 ALA A N 1
ATOM 3993 C CA . ALA A 1 522 ? -17.676 -14.224 63.636 1.00 66.88 522 ALA A CA 1
ATOM 3994 C C . ALA A 1 522 ? -18.705 -14.951 62.752 1.00 66.88 522 ALA A C 1
ATOM 3996 O O . ALA A 1 522 ? -18.330 -15.546 61.736 1.00 66.88 522 ALA A O 1
ATOM 3997 N N . ALA A 1 523 ? -19.996 -14.872 63.091 1.00 66.25 523 ALA A N 1
ATOM 3998 C CA . ALA A 1 523 ? -21.079 -15.442 62.290 1.00 66.25 523 ALA A CA 1
ATOM 3999 C C . ALA A 1 523 ? -21.191 -14.763 60.912 1.00 66.25 523 ALA A C 1
ATOM 4001 O O . ALA A 1 523 ? -21.233 -15.443 59.884 1.00 66.25 523 ALA A O 1
ATOM 4002 N N . LEU A 1 524 ? -21.128 -13.429 60.871 1.00 68.25 524 LEU A N 1
ATOM 4003 C CA . LEU A 1 524 ? -21.171 -12.657 59.625 1.00 68.25 524 LEU A CA 1
ATOM 4004 C C . LEU A 1 524 ? -19.924 -12.878 58.751 1.00 68.25 524 LEU A C 1
ATOM 4006 O O . LEU A 1 524 ? -20.032 -12.952 57.526 1.00 68.25 524 LEU A O 1
ATOM 4010 N N . HIS A 1 525 ? -18.748 -13.059 59.360 1.00 68.38 525 HIS A N 1
ATOM 4011 C CA . HIS A 1 525 ? -17.528 -13.401 58.623 1.00 68.38 525 HIS A CA 1
ATOM 4012 C C . HIS A 1 525 ? -17.600 -14.815 58.017 1.00 68.38 525 HIS A C 1
ATOM 4014 O O . HIS A 1 525 ? -17.204 -15.016 56.867 1.00 68.38 525 HIS A O 1
ATOM 4020 N N . ARG A 1 526 ? -18.160 -15.799 58.740 1.00 68.44 526 ARG A N 1
ATOM 4021 C CA . ARG A 1 526 ? -18.408 -17.156 58.203 1.00 68.44 526 ARG A CA 1
ATOM 4022 C C . ARG A 1 526 ? -19.390 -17.143 57.030 1.00 68.44 526 ARG A C 1
ATOM 4024 O O . ARG A 1 526 ? -19.199 -17.895 56.077 1.00 68.44 526 ARG A O 1
ATOM 4031 N N . ALA A 1 527 ? -20.373 -16.246 57.058 1.00 65.81 527 ALA A N 1
ATOM 4032 C CA . ALA A 1 527 ? -21.331 -16.043 55.973 1.00 65.81 527 ALA A CA 1
ATOM 4033 C C . ALA A 1 527 ? -20.781 -15.236 54.774 1.00 65.81 527 ALA A C 1
ATOM 4035 O O . ALA A 1 527 ? -21.527 -14.956 53.838 1.00 65.81 527 ALA A O 1
ATOM 4036 N N . ARG A 1 528 ? -19.480 -14.894 54.764 1.00 67.12 528 ARG A N 1
ATOM 4037 C CA . ARG A 1 528 ? -18.789 -14.139 53.696 1.00 67.12 528 ARG A CA 1
ATOM 4038 C C . ARG A 1 528 ? -19.342 -12.728 53.447 1.00 67.12 528 ARG A C 1
ATOM 4040 O O . ARG A 1 528 ? -19.245 -12.210 52.334 1.00 67.12 528 ARG A O 1
ATOM 4047 N N . VAL A 1 529 ? -19.879 -12.085 54.482 1.00 68.25 529 VAL A N 1
ATOM 4048 C CA . VAL A 1 529 ? -20.302 -10.680 54.417 1.00 68.25 529 VAL A CA 1
ATOM 4049 C C . VAL A 1 529 ? -19.059 -9.772 54.344 1.00 68.25 529 VAL A C 1
ATOM 4051 O O . VAL A 1 529 ? -18.095 -10.004 55.079 1.00 68.25 529 VAL A O 1
ATOM 4054 N N . PRO A 1 530 ? -19.030 -8.735 53.483 1.00 68.31 530 PRO A N 1
ATOM 4055 C CA . PRO A 1 530 ? -17.898 -7.811 53.403 1.00 68.31 530 PRO A CA 1
ATOM 4056 C C . PRO A 1 530 ? -17.671 -7.060 54.728 1.00 68.31 530 PRO A C 1
ATOM 4058 O O . PRO A 1 530 ? -18.613 -6.563 55.344 1.00 68.31 530 PRO A O 1
ATOM 4061 N N . SER A 1 531 ? -16.410 -6.912 55.149 1.00 64.31 531 SER A N 1
ATOM 4062 C CA . SER A 1 531 ? -16.019 -6.320 56.447 1.00 64.31 531 SER A CA 1
ATOM 4063 C C . SER A 1 531 ? -16.566 -4.903 56.686 1.00 64.31 531 SER A C 1
ATOM 4065 O O . SER A 1 531 ? -16.926 -4.556 57.811 1.00 64.31 531 SER A O 1
ATOM 4067 N N . ALA A 1 532 ? -16.724 -4.109 55.621 1.00 64.69 532 ALA A N 1
ATOM 4068 C CA . ALA A 1 532 ? -17.338 -2.780 55.667 1.00 64.69 532 ALA A CA 1
ATOM 4069 C C . ALA A 1 532 ? -18.829 -2.807 56.062 1.00 64.69 532 ALA A C 1
ATOM 4071 O O . ALA A 1 532 ? -19.326 -1.867 56.682 1.00 64.69 532 ALA A O 1
ATOM 4072 N N . ALA A 1 533 ? -19.555 -3.875 55.719 1.00 63.53 533 ALA A N 1
ATOM 4073 C CA . ALA A 1 533 ? -20.933 -4.091 56.155 1.00 63.53 533 ALA A CA 1
ATOM 4074 C C . ALA A 1 533 ? -21.006 -4.542 57.614 1.00 63.53 533 ALA A C 1
ATOM 4076 O O . ALA A 1 533 ? -21.885 -4.087 58.341 1.00 63.53 533 ALA A O 1
ATOM 4077 N N . ILE A 1 534 ? -20.046 -5.352 58.062 1.00 66.25 534 ILE A N 1
ATOM 4078 C CA . ILE A 1 534 ? -20.014 -5.868 59.433 1.00 66.25 534 ILE A CA 1
ATOM 4079 C C . ILE A 1 534 ? -19.806 -4.739 60.451 1.00 66.25 534 ILE A C 1
ATOM 4081 O O . ILE A 1 534 ? -20.530 -4.681 61.438 1.00 66.25 534 ILE A O 1
ATOM 4085 N N . SER A 1 535 ? -18.892 -3.798 60.182 1.00 66.81 535 SER A N 1
ATOM 4086 C CA . SER A 1 535 ? -18.646 -2.654 61.078 1.00 66.81 535 SER A CA 1
ATOM 4087 C C . SER A 1 535 ? -19.846 -1.701 61.194 1.00 66.81 535 SER A C 1
ATOM 4089 O O . SER A 1 535 ? -20.112 -1.162 62.269 1.00 66.81 535 SER A O 1
ATOM 4091 N N . ALA A 1 536 ? -20.593 -1.499 60.103 1.00 64.94 536 ALA A N 1
ATOM 4092 C CA . ALA A 1 536 ? -21.805 -0.683 60.119 1.00 64.94 536 ALA A CA 1
ATOM 4093 C C . ALA A 1 536 ? -22.932 -1.377 60.902 1.00 64.94 536 ALA A C 1
ATOM 4095 O O . ALA A 1 536 ? -23.549 -0.764 61.769 1.00 64.94 536 ALA A O 1
ATOM 4096 N N . LEU A 1 537 ? -23.146 -2.675 60.665 1.00 65.69 537 LEU A N 1
ATOM 4097 C CA . LEU A 1 537 ? -24.154 -3.475 61.368 1.00 65.69 537 LEU A CA 1
ATOM 4098 C C . LEU A 1 537 ? -23.845 -3.621 62.865 1.00 65.69 537 LEU A C 1
ATOM 4100 O O . LEU A 1 537 ? -24.756 -3.516 63.681 1.00 65.69 537 LEU A O 1
ATOM 4104 N N . SER A 1 538 ? -22.574 -3.800 63.245 1.00 63.56 538 SER A N 1
ATOM 4105 C CA . SER A 1 538 ? -22.173 -3.896 64.654 1.00 63.56 538 SER A CA 1
ATOM 4106 C C . SER A 1 538 ? -22.360 -2.574 65.398 1.00 63.56 538 SER A C 1
ATOM 4108 O O . SER A 1 538 ? -22.768 -2.577 66.552 1.00 63.56 538 SER A O 1
ATOM 4110 N N . LYS A 1 539 ? -22.110 -1.426 64.753 1.00 66.06 539 LYS A N 1
ATOM 4111 C CA . LYS A 1 539 ? -22.438 -0.123 65.353 1.00 66.06 539 LYS A CA 1
ATOM 4112 C C . LYS A 1 539 ? -23.945 0.033 65.549 1.00 66.06 539 LYS A C 1
ATOM 4114 O O . LYS A 1 539 ? -24.367 0.484 66.602 1.00 66.06 539 LYS A O 1
ATOM 4119 N N . MET A 1 540 ? -24.751 -0.396 64.580 1.00 62.06 540 MET A N 1
ATOM 4120 C CA . MET A 1 540 ? -26.209 -0.266 64.652 1.00 62.06 540 MET A CA 1
ATOM 4121 C C . MET A 1 540 ? -26.888 -1.165 65.686 1.00 62.06 540 MET A C 1
ATOM 4123 O O . MET A 1 540 ? -27.875 -0.745 66.285 1.00 62.06 540 MET A O 1
ATOM 4127 N N . LEU A 1 541 ? -26.396 -2.393 65.867 1.00 60.88 541 LEU A N 1
ATOM 4128 C CA . LEU A 1 541 ? -26.994 -3.378 66.774 1.00 60.88 541 LEU A CA 1
ATOM 4129 C C . LEU A 1 541 ? -26.625 -3.147 68.246 1.00 60.88 541 LEU A C 1
ATOM 4131 O O . LEU A 1 541 ? -27.366 -3.586 69.114 1.00 60.88 541 LEU A O 1
ATOM 4135 N N . PHE A 1 542 ? -25.511 -2.455 68.520 1.00 60.84 542 PHE A N 1
ATOM 4136 C CA . PHE A 1 542 ? -24.977 -2.260 69.877 1.00 60.84 542 PHE A CA 1
ATOM 4137 C C . PHE A 1 542 ? -24.952 -0.789 70.350 1.00 60.84 542 PHE A C 1
ATOM 4139 O O . PHE A 1 542 ? -24.493 -0.523 71.456 1.00 60.84 542 PHE A O 1
ATOM 4146 N N . GLN A 1 543 ? -25.430 0.174 69.545 1.00 53.66 543 GLN A N 1
ATOM 4147 C CA . GLN A 1 543 ? -25.675 1.571 69.969 1.00 53.66 543 GLN A CA 1
ATOM 4148 C C . GLN A 1 543 ? -27.131 1.841 70.408 1.00 53.66 543 GLN A C 1
ATOM 4150 O O . GLN A 1 543 ? -27.530 3.002 70.502 1.00 53.66 543 GLN A O 1
ATOM 4155 N N . SER A 1 544 ? -27.937 0.802 70.650 1.00 41.84 544 SER A N 1
ATOM 4156 C CA . SER A 1 544 ? -29.238 0.930 71.328 1.00 41.84 544 SER A CA 1
ATOM 4157 C C . SER A 1 544 ? -29.092 0.789 72.833 1.00 41.84 544 SER A C 1
ATOM 4159 O O . SER A 1 544 ? -28.555 -0.271 73.234 1.00 41.84 544 SER A O 1
#

Radius of gyration: 38.02 Å; chains: 1; bounding box: 81×74×115 Å

pLDDT: mean 72.85, std 21.85, range [19.53, 96.69]